Protein AF-0000000087427298 (afdb_homodimer)

InterPro domains:
  IPR022701 tRNA-queuosine alpha-mannosyltransferase, N-terminal [PF12038] (2-171)
  IPR051862 Glycosyltransferase-like domain-containing protein 1 [PTHR13615] (180-362)

Solvent-accessible surface area (backbone atoms only — not comparable to full-atom values): 38192 Å² total; per-residue (Å²): 118,38,34,39,35,38,31,27,53,43,35,71,72,53,44,55,45,54,52,52,50,28,67,72,72,34,61,91,30,45,46,77,52,71,35,68,66,56,62,64,73,52,25,33,62,36,41,26,61,23,44,51,67,77,38,38,74,68,58,65,47,91,45,52,24,36,40,28,33,43,42,31,25,47,17,43,31,22,24,65,41,40,66,50,67,76,20,49,28,33,29,36,28,77,60,50,55,62,70,44,86,71,73,91,82,58,78,82,74,60,61,62,32,49,37,35,52,45,22,49,69,53,29,70,35,36,35,16,32,20,65,46,41,45,52,42,39,38,51,32,44,49,52,52,59,68,71,52,91,70,75,62,68,80,59,57,39,56,59,47,54,74,38,43,46,71,52,58,72,56,42,60,75,80,38,60,43,79,52,52,83,70,62,88,81,54,57,29,28,38,32,35,57,49,60,44,42,71,55,36,28,56,58,47,51,49,54,19,51,48,55,36,51,74,70,67,56,56,46,36,32,33,42,32,28,53,74,54,97,73,53,59,66,57,56,61,55,43,51,62,76,42,47,94,30,54,76,42,80,43,62,61,84,46,67,66,59,45,49,51,50,31,17,58,29,47,31,34,52,49,52,53,77,61,49,38,60,47,66,56,59,49,42,29,27,37,12,50,14,42,60,38,32,45,62,48,64,26,43,65,76,77,51,54,72,90,37,38,40,79,63,39,90,92,35,59,67,62,27,23,50,52,52,27,52,54,50,43,55,35,38,75,38,39,58,67,61,71,71,45,79,78,64,86,58,62,75,42,22,46,82,62,39,46,64,60,53,50,56,70,65,56,124,117,40,34,41,35,38,30,27,51,44,37,71,72,51,44,56,44,55,51,52,50,29,67,72,73,33,61,90,30,46,45,76,51,72,35,69,68,57,61,63,74,53,26,35,61,37,40,25,61,25,43,51,68,76,38,37,74,68,58,66,47,89,43,53,22,35,42,28,33,44,41,30,25,47,19,43,30,22,23,66,41,39,67,49,64,77,20,48,29,33,29,36,27,76,61,52,57,60,71,46,86,70,72,90,84,56,79,81,73,60,61,62,32,50,38,36,52,45,21,50,69,51,28,69,34,36,34,17,33,21,65,45,42,44,50,43,39,36,52,33,43,49,52,51,57,68,70,52,90,71,73,63,68,79,59,58,39,55,59,47,54,75,37,43,45,71,51,57,74,56,41,60,74,82,38,62,41,80,51,51,81,68,64,88,82,53,58,29,29,39,32,34,57,48,59,44,42,70,55,35,29,57,58,48,52,48,53,18,50,48,54,36,50,74,69,67,56,54,48,34,33,33,41,33,28,51,75,55,98,74,53,60,66,57,55,61,55,42,51,63,75,42,48,92,31,53,76,44,80,42,63,62,86,47,65,64,59,44,50,51,51,31,18,57,29,49,32,34,52,50,52,53,78,62,51,37,60,47,66,55,60,50,40,28,26,36,10,50,14,44,59,39,32,45,62,47,65,25,43,66,76,76,51,55,72,90,37,37,41,78,63,38,90,92,36,58,66,62,28,21,50,52,52,28,51,54,49,45,56,35,38,76,38,39,58,67,61,70,71,45,80,78,64,86,57,62,74,42,22,45,84,60,40,46,64,60,53,50,57,71,64,56,125

Organism: Persicimonas caeni (NCBI:txid2292766)

Radius of gyration: 32.81 Å; Cα contacts (8 Å, |Δi|>4): 1355; chains: 2; bounding box: 39×101×79 Å

pLDDT: mean 94.67, std 7.63, range [45.25, 98.88]

Sequence (726 aa):
MRVLCLSAYDAGSHRRWHEGLAARLGADTFTTLSLPPRYFRWRIRGNSLYWAHEWRELLEQSWDVVLATSMVDLSALRGFVPSLADALNVVYFHENQFAYPTSSGQHEDITPAVVNLYSALCADRVAFNSRYNLESFLAGTRDFASRMPDYVPEGLADAVEGRSRVLPVPLAPACFAEHDAPSPSRPLSIVWNHRWEYDKAPSRFFDALDRLHQRGLDFELHVLGERFRSYPKVFDRAHEALADHIATWGYVESADDYRAILRRADLVVSTSLHEFQGLAMLEAIAAGCRPLAPDRLAYREYVPEAWRYESFVDDADREVAVLAGRLAEFAEDPQRVRDSDAIDVSRYSWDALSDAYQELLEAMRVLCLSAYDAGSHRRWHEGLAARLGADTFTTLSLPPRYFRWRIRGNSLYWAHEWRELLEQSWDVVLATSMVDLSALRGFVPSLADALNVVYFHENQFAYPTSSGQHEDITPAVVNLYSALCADRVAFNSRYNLESFLAGTRDFASRMPDYVPEGLADAVEGRSRVLPVPLAPACFAEHDAPSPSRPLSIVWNHRWEYDKAPSRFFDALDRLHQRGLDFELHVLGERFRSYPKVFDRAHEALADHIATWGYVESADDYRAILRRADLVVSTSLHEFQGLAMLEAIAAGCRPLAPDRLAYREYVPEAWRYESFVDDADREVAVLAGRLAEFAEDPQRVRDSDAIDVSRYSWDALSDAYQELLEA

Structure (mmCIF, N/CA/C/O backbone):
data_AF-0000000087427298-model_v1
#
loop_
_entity.id
_entity.type
_entity.pdbx_description
1 polymer 'tRNA-queuosine alpha-mannosyltransferase'
#
loop_
_atom_site.group_PDB
_atom_site.id
_atom_site.type_symbol
_atom_site.label_atom_id
_atom_site.label_alt_id
_atom_site.label_comp_id
_atom_site.label_asym_id
_atom_site.label_entity_id
_atom_site.label_seq_id
_atom_site.pdbx_PDB_ins_code
_atom_site.Cartn_x
_atom_site.Cartn_y
_atom_site.Cartn_z
_atom_site.occupancy
_atom_site.B_iso_or_equiv
_atom_site.auth_seq_id
_atom_site.auth_comp_id
_atom_site.auth_asym_id
_atom_site.auth_atom_id
_atom_site.pdbx_PDB_model_num
ATOM 1 N N . MET A 1 1 ? -2.068 5.449 33.75 1 90.12 1 MET A N 1
ATOM 2 C CA . MET A 1 1 ? -2.295 5.328 32.312 1 90.12 1 MET A CA 1
ATOM 3 C C . MET A 1 1 ? -0.974 5.234 31.547 1 90.12 1 MET A C 1
ATOM 5 O O . MET A 1 1 ? -0.084 6.066 31.734 1 90.12 1 MET A O 1
ATOM 9 N N . ARG A 1 2 ? -0.7 4.246 30.891 1 94.44 2 ARG A N 1
ATOM 10 C CA . ARG A 1 2 ? 0.485 4.066 30.047 1 94.44 2 ARG A CA 1
ATOM 11 C C . ARG A 1 2 ? 0.167 4.34 28.578 1 94.44 2 ARG A C 1
ATOM 13 O O . ARG A 1 2 ? -0.646 3.637 27.984 1 94.44 2 ARG A O 1
ATOM 20 N N . VAL A 1 3 ? 0.827 5.355 28.016 1 97.25 3 VAL A N 1
ATOM 21 C CA . VAL A 1 3 ? 0.559 5.781 26.641 1 97.25 3 VAL A CA 1
ATOM 22 C C . VAL A 1 3 ? 1.768 5.477 25.766 1 97.25 3 VAL A C 1
ATOM 24 O O . VAL A 1 3 ? 2.896 5.848 26.094 1 97.25 3 VAL A O 1
ATOM 27 N N . LEU A 1 4 ? 1.581 4.742 24.734 1 98.12 4 LEU A N 1
ATOM 28 C CA . LEU A 1 4 ? 2.568 4.578 23.672 1 98.12 4 LEU A CA 1
ATOM 29 C C . LEU A 1 4 ? 2.281 5.52 22.5 1 98.12 4 LEU A C 1
ATOM 31 O O . LEU A 1 4 ? 1.263 5.379 21.828 1 98.12 4 LEU A O 1
ATOM 35 N N . CYS A 1 5 ? 3.121 6.496 22.297 1 98.38 5 CYS A N 1
ATOM 36 C CA . CYS A 1 5 ? 2.98 7.449 21.203 1 98.38 5 CYS A CA 1
ATOM 37 C C . CYS A 1 5 ? 3.857 7.055 20.016 1 98.38 5 CYS A C 1
ATOM 39 O O . CYS A 1 5 ? 5.059 6.832 20.188 1 98.38 5 CYS A O 1
ATOM 41 N N . LEU A 1 6 ? 3.248 6.934 18.891 1 98.81 6 LEU A N 1
ATOM 42 C CA . LEU A 1 6 ? 3.947 6.539 17.672 1 98.81 6 LEU A CA 1
ATOM 43 C C . LEU A 1 6 ? 3.959 7.676 16.656 1 98.81 6 LEU A C 1
ATOM 45 O O . LEU A 1 6 ? 2.904 8.086 16.172 1 98.81 6 LEU A O 1
ATOM 49 N N . SER A 1 7 ? 5.117 8.195 16.312 1 98.5 7 SER A N 1
ATOM 50 C CA . SER A 1 7 ? 5.305 9.281 15.352 1 98.5 7 SER A CA 1
ATOM 51 C C . SER A 1 7 ? 6.258 8.867 14.234 1 98.5 7 SER A C 1
ATOM 53 O O . SER A 1 7 ? 7.469 9.07 14.344 1 98.5 7 SER A O 1
ATOM 55 N N . ALA A 1 8 ? 5.73 8.477 13.078 1 98.12 8 ALA A N 1
ATOM 56 C CA . ALA A 1 8 ? 6.52 7.836 12.031 1 98.12 8 ALA A CA 1
ATOM 57 C C . ALA A 1 8 ? 7.219 8.875 11.156 1 98.12 8 ALA A C 1
ATOM 59 O O . ALA A 1 8 ? 8.141 8.547 10.406 1 98.12 8 ALA A O 1
ATOM 60 N N . TYR A 1 9 ? 6.82 10.047 11.141 1 96.88 9 TYR A N 1
ATOM 61 C CA . TYR A 1 9 ? 7.41 11.211 10.484 1 96.88 9 TYR A CA 1
ATOM 62 C C . TYR A 1 9 ? 7.453 12.398 11.438 1 96.88 9 TYR A C 1
ATOM 64 O O . TYR A 1 9 ? 6.574 13.266 11.406 1 96.88 9 TYR A O 1
ATOM 72 N N . ASP A 1 10 ? 8.484 12.43 12.18 1 96.56 10 ASP A N 1
ATOM 73 C CA . ASP A 1 10 ? 8.516 13.305 13.352 1 96.56 10 ASP A CA 1
ATOM 74 C C . ASP A 1 10 ? 9.039 14.695 12.984 1 96.56 10 ASP A C 1
ATOM 76 O O . ASP A 1 10 ? 10.055 15.141 13.516 1 96.56 10 ASP A O 1
ATOM 80 N N . ALA A 1 11 ? 8.281 15.414 12.211 1 91.62 11 ALA A N 1
ATOM 81 C CA . ALA A 1 11 ? 8.562 16.797 11.844 1 91.62 11 ALA A CA 1
ATOM 82 C C . ALA A 1 11 ? 8.32 17.734 13.016 1 91.62 11 ALA A C 1
ATOM 84 O O . ALA A 1 11 ? 7.859 17.312 14.078 1 91.62 11 ALA A O 1
ATOM 85 N N . GLY A 1 12 ? 8.664 18.938 12.867 1 87.38 12 GLY A N 1
ATOM 86 C CA . GLY A 1 12 ? 8.617 19.906 13.938 1 87.38 12 GLY A CA 1
ATOM 87 C C . GLY A 1 12 ? 7.266 19.984 14.625 1 87.38 12 GLY A C 1
ATOM 88 O O . GLY A 1 12 ? 7.18 19.906 15.852 1 87.38 12 GLY A O 1
ATOM 89 N N . SER A 1 13 ? 6.223 20.094 13.867 1 89.69 13 SER A N 1
ATOM 90 C CA . SER A 1 13 ? 4.887 20.219 14.445 1 89.69 13 SER A CA 1
ATOM 91 C C . SER A 1 13 ? 4.477 18.953 15.18 1 89.69 13 SER A C 1
ATOM 93 O O . SER A 1 13 ? 3.801 19.016 16.203 1 89.69 13 SER A O 1
ATOM 95 N N . HIS A 1 14 ? 4.852 17.734 14.688 1 95 14 HIS A N 1
ATOM 96 C CA . HIS A 1 14 ? 4.566 16.469 15.352 1 95 14 HIS A CA 1
ATOM 97 C C . HIS A 1 14 ? 5.285 16.375 16.688 1 95 14 HIS A C 1
ATOM 99 O O . HIS A 1 14 ? 4.684 15.984 17.703 1 95 14 HIS A O 1
ATOM 105 N N . ARG A 1 15 ? 6.508 16.781 16.625 1 94.5 15 ARG A N 1
ATOM 106 C CA . ARG A 1 15 ? 7.336 16.703 17.828 1 94.5 15 ARG A CA 1
ATOM 107 C C . ARG A 1 15 ? 6.809 17.609 18.922 1 94.5 15 ARG A C 1
ATOM 109 O O . ARG A 1 15 ? 6.672 17.203 20.078 1 94.5 15 ARG A O 1
ATOM 116 N N . ARG A 1 16 ? 6.551 18.859 18.547 1 91.62 16 ARG A N 1
ATOM 117 C CA . ARG A 1 16 ? 6.02 19.812 19.516 1 91.62 16 ARG A CA 1
ATOM 118 C C . ARG A 1 16 ? 4.719 19.297 20.125 1 91.62 16 ARG A C 1
ATOM 120 O O . ARG A 1 16 ? 4.465 19.5 21.312 1 91.62 16 ARG A O 1
ATOM 127 N N . TRP A 1 17 ? 3.965 18.656 19.328 1 96.31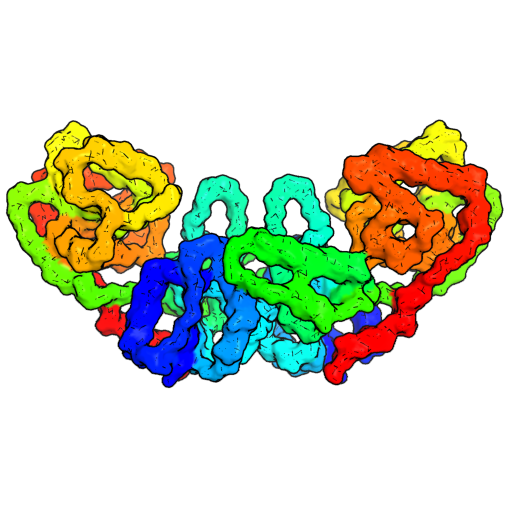 17 TRP A N 1
ATOM 128 C CA . TRP A 1 17 ? 2.666 18.141 19.75 1 96.31 17 TRP A CA 1
ATOM 129 C C . TRP A 1 17 ? 2.826 17.047 20.781 1 96.31 17 TRP A C 1
ATOM 131 O O . TRP A 1 17 ? 2.299 17.141 21.891 1 96.31 17 TRP A O 1
ATOM 141 N N . HIS A 1 18 ? 3.59 15.977 20.484 1 96.19 18 HIS A N 1
ATOM 142 C CA . HIS A 1 18 ? 3.633 14.859 21.422 1 96.19 18 HIS A CA 1
ATOM 143 C C . HIS A 1 18 ? 4.496 15.188 22.641 1 96.19 18 HIS A C 1
ATOM 145 O O . HIS A 1 18 ? 4.25 14.68 23.734 1 96.19 18 HIS A O 1
ATOM 151 N N . GLU A 1 19 ? 5.453 16.109 22.484 1 94.56 19 GLU A N 1
ATOM 152 C CA . GLU A 1 19 ? 6.219 16.547 23.641 1 94.56 19 GLU A CA 1
ATOM 153 C C . GLU A 1 19 ? 5.352 17.375 24.594 1 94.56 19 GLU A C 1
ATOM 155 O O . GLU A 1 19 ? 5.492 17.266 25.812 1 94.56 19 GLU A O 1
ATOM 160 N N . GLY A 1 20 ? 4.527 18.219 24 1 93.5 20 GLY A N 1
ATOM 161 C CA . GLY A 1 20 ? 3.582 18.953 24.812 1 93.5 20 GLY A CA 1
ATOM 162 C C . GLY A 1 20 ? 2.619 18.062 25.578 1 93.5 20 GLY A C 1
ATOM 163 O O . GLY A 1 20 ? 2.322 18.297 26.75 1 93.5 20 GLY A O 1
ATOM 164 N N . LEU A 1 21 ? 2.135 17.031 24.922 1 94.25 21 LEU A N 1
ATOM 165 C CA . LEU A 1 21 ? 1.239 16.062 25.547 1 94.25 21 LEU A CA 1
ATOM 166 C C . LEU A 1 21 ? 1.948 15.312 26.672 1 94.25 21 LEU A C 1
ATOM 168 O O . LEU A 1 21 ? 1.382 15.125 27.75 1 94.25 21 LEU A O 1
ATOM 172 N N . ALA A 1 22 ? 3.164 14.883 26.391 1 94.19 22 ALA A N 1
ATOM 173 C CA . ALA A 1 22 ? 3.957 14.172 27.391 1 94.19 22 ALA A CA 1
ATOM 174 C C . ALA A 1 22 ? 4.164 15.023 28.641 1 94.19 22 ALA A C 1
ATOM 176 O O . ALA A 1 22 ? 4.09 14.516 29.766 1 94.19 22 ALA A O 1
ATOM 177 N N . ALA A 1 23 ? 4.438 16.281 28.422 1 91.06 23 ALA A N 1
ATOM 178 C CA . ALA A 1 23 ? 4.676 17.203 29.531 1 91.06 23 ALA A CA 1
ATOM 179 C C . ALA A 1 23 ? 3.428 17.344 30.406 1 91.06 23 ALA A C 1
ATOM 181 O O . ALA A 1 23 ? 3.527 17.5 31.625 1 91.06 23 ALA A O 1
ATOM 182 N N . ARG A 1 24 ? 2.355 17.266 29.875 1 88.44 24 ARG A N 1
ATOM 183 C CA . ARG A 1 24 ? 1.101 17.484 30.594 1 88.44 24 ARG A CA 1
ATOM 184 C C . ARG A 1 24 ? 0.636 16.219 31.281 1 88.44 24 ARG A C 1
ATOM 186 O O . ARG A 1 24 ? 0.063 16.266 32.375 1 88.44 24 ARG A O 1
ATOM 193 N N . LEU A 1 25 ? 0.789 15.094 30.625 1 86.5 25 LEU A N 1
ATOM 194 C CA . LEU A 1 25 ? 0.325 13.82 31.172 1 86.5 25 LEU A CA 1
ATOM 195 C C . LEU A 1 25 ? 1.344 13.242 32.156 1 86.5 25 LEU A C 1
ATOM 197 O O . LEU A 1 25 ? 0.997 12.414 33 1 86.5 25 LEU A O 1
ATOM 201 N N . GLY A 1 26 ? 2.516 13.656 32.156 1 83.62 26 GLY A N 1
ATOM 202 C CA . GLY A 1 26 ? 3.609 13.109 32.938 1 83.62 26 GLY A CA 1
ATOM 203 C C . GLY A 1 26 ? 4.504 12.18 32.156 1 83.62 26 GLY A C 1
ATOM 204 O O . GLY A 1 26 ? 4.027 11.211 31.562 1 83.62 26 GLY A O 1
ATOM 205 N N . ALA A 1 27 ? 5.672 12.422 32.281 1 73.69 27 ALA A N 1
ATOM 206 C CA . ALA A 1 27 ? 6.668 11.742 31.469 1 73.69 27 ALA A CA 1
ATOM 207 C C . ALA A 1 27 ? 6.727 10.258 31.797 1 73.69 27 ALA A C 1
ATOM 209 O O . ALA A 1 27 ? 7.027 9.438 30.938 1 73.69 27 ALA A O 1
ATOM 210 N N . ASP A 1 28 ? 6.371 9.852 32.875 1 79.62 28 ASP A N 1
ATOM 211 C CA . ASP A 1 28 ? 6.508 8.469 33.312 1 79.62 28 ASP A CA 1
ATOM 212 C C . ASP A 1 28 ? 5.406 7.594 32.719 1 79.62 28 ASP A C 1
ATOM 214 O O . ASP A 1 28 ? 5.52 6.367 32.688 1 79.62 28 ASP A O 1
ATOM 218 N N . THR A 1 29 ? 4.559 8.258 32.125 1 87.06 29 THR A N 1
ATOM 219 C CA . THR A 1 29 ? 3.412 7.512 31.609 1 87.06 29 THR A CA 1
ATOM 220 C C . THR A 1 29 ? 3.404 7.516 30.078 1 87.06 29 THR A C 1
ATOM 222 O O . THR A 1 29 ? 2.564 6.863 29.469 1 87.06 29 THR A O 1
ATOM 225 N N . PHE A 1 30 ? 4.398 8.188 29.516 1 93.69 30 PHE A N 1
ATOM 226 C CA . PHE A 1 30 ? 4.367 8.477 28.094 1 93.69 30 PHE A CA 1
ATOM 227 C C . PHE A 1 30 ? 5.637 7.977 27.406 1 93.69 30 PHE A C 1
ATOM 229 O O . PHE A 1 30 ? 6.723 8.508 27.656 1 93.69 30 PHE A O 1
ATOM 236 N N . THR A 1 31 ? 5.555 6.887 26.625 1 96.12 31 THR A N 1
ATOM 237 C CA . THR A 1 31 ? 6.652 6.34 25.828 1 96.12 31 THR A CA 1
ATOM 238 C C . THR A 1 31 ? 6.477 6.68 24.359 1 96.12 31 THR A C 1
ATOM 240 O O . THR A 1 31 ? 5.398 6.492 23.797 1 96.12 31 THR A O 1
ATOM 243 N N . THR A 1 32 ? 7.566 7.219 23.75 1 97.19 32 THR A N 1
ATOM 244 C CA . THR A 1 32 ? 7.457 7.645 22.359 1 97.19 32 THR A CA 1
ATOM 245 C C . THR A 1 32 ? 8.406 6.852 21.469 1 97.19 32 THR A C 1
ATOM 247 O O . THR A 1 32 ? 9.586 6.684 21.797 1 97.19 32 THR A O 1
ATOM 250 N N . LEU A 1 33 ? 7.934 6.258 20.438 1 98.25 33 LEU A N 1
ATOM 251 C CA . LEU A 1 33 ? 8.727 5.797 19.297 1 98.25 33 LEU A CA 1
ATOM 252 C C . LEU A 1 33 ? 8.594 6.758 18.125 1 98.25 33 LEU A C 1
ATOM 254 O O . LEU A 1 33 ? 7.488 7.031 17.656 1 98.25 33 LEU A O 1
ATOM 258 N N . SER A 1 34 ? 9.68 7.352 17.641 1 98.19 34 SER A N 1
ATOM 259 C CA . SER A 1 34 ? 9.633 8.305 16.547 1 98.19 34 SER A CA 1
ATOM 260 C C . SER A 1 34 ? 10.664 7.957 15.469 1 98.19 34 SER A C 1
ATOM 262 O O . SER A 1 34 ? 11.648 7.273 15.75 1 98.19 34 SER A O 1
ATOM 264 N N . LEU A 1 35 ? 10.406 8.258 14.211 1 98.25 35 LEU A N 1
ATOM 265 C CA . LEU A 1 35 ? 11.32 8.172 13.078 1 98.25 35 LEU A CA 1
ATOM 266 C C . LEU A 1 35 ? 11.555 9.555 12.469 1 98.25 35 LEU A C 1
ATOM 268 O O . LEU A 1 35 ? 10.68 10.422 12.531 1 98.25 35 LEU A O 1
ATOM 272 N N . PRO A 1 36 ? 12.734 9.805 11.898 1 96.75 36 PRO A N 1
ATOM 273 C CA . PRO A 1 36 ? 13.039 11.133 11.352 1 96.75 36 PRO A CA 1
ATOM 274 C C . PRO A 1 36 ? 12.164 11.492 10.148 1 96.75 36 PRO A C 1
ATOM 276 O O . PRO A 1 36 ? 11.719 10.602 9.414 1 96.75 36 PRO A O 1
ATOM 279 N N . PRO A 1 37 ? 11.977 12.734 9.914 1 93.62 37 PRO A N 1
ATOM 280 C CA . PRO A 1 37 ? 11.094 13.211 8.852 1 93.62 37 PRO A CA 1
ATOM 281 C C . PRO A 1 37 ? 11.797 13.289 7.496 1 93.62 37 PRO A C 1
ATOM 283 O O . PRO A 1 37 ? 11.938 14.383 6.934 1 93.62 37 PRO A O 1
ATOM 286 N N . ARG A 1 38 ? 12.172 12.227 6.992 1 92.5 38 ARG A N 1
ATOM 287 C CA . ARG A 1 38 ? 12.742 12.07 5.656 1 92.5 38 ARG A CA 1
ATOM 288 C C . ARG A 1 38 ? 12.234 10.797 4.992 1 92.5 38 ARG A C 1
ATOM 290 O O . ARG A 1 38 ? 11.766 9.875 5.672 1 92.5 38 ARG A O 1
ATOM 297 N N . TYR A 1 39 ? 12.312 10.805 3.602 1 93.06 39 TYR A N 1
ATOM 298 C CA . TYR A 1 39 ? 11.852 9.656 2.838 1 93.06 39 TYR A CA 1
ATOM 299 C C . TYR A 1 39 ? 10.383 9.359 3.137 1 93.06 39 TYR A C 1
ATOM 301 O O . TYR A 1 39 ? 10.039 8.234 3.494 1 93.06 39 TYR A O 1
ATOM 309 N N . PHE A 1 40 ? 9.617 10.328 2.887 1 89.88 40 PHE A N 1
ATOM 310 C CA . PHE A 1 40 ? 8.211 10.375 3.268 1 89.88 40 PHE A CA 1
ATOM 311 C C . PHE A 1 40 ? 7.488 9.094 2.861 1 89.88 40 PHE A C 1
ATOM 313 O O . PHE A 1 40 ? 6.816 8.469 3.684 1 89.88 40 PHE A O 1
ATOM 320 N N . ARG A 1 41 ? 7.621 8.664 1.668 1 89.56 41 ARG A N 1
ATOM 321 C CA . ARG A 1 41 ? 6.898 7.504 1.153 1 89.56 41 ARG A CA 1
ATOM 322 C C . ARG A 1 41 ? 7.273 6.242 1.921 1 89.56 41 ARG A C 1
ATOM 324 O O . ARG A 1 41 ? 6.406 5.434 2.26 1 89.56 41 ARG A O 1
ATOM 331 N N . TRP A 1 42 ? 8.547 6.105 2.191 1 94.75 42 TRP A N 1
ATOM 332 C CA . TRP A 1 42 ? 8.992 4.934 2.938 1 94.75 42 TRP A CA 1
ATOM 333 C C . TRP A 1 42 ? 8.609 5.047 4.41 1 94.75 42 TRP A C 1
ATOM 335 O O . TRP A 1 42 ? 8.289 4.047 5.051 1 94.75 42 TRP A O 1
ATOM 345 N N . ARG A 1 43 ? 8.602 6.207 4.902 1 96 43 ARG A N 1
ATOM 346 C CA . ARG A 1 43 ? 8.234 6.398 6.301 1 96 43 ARG A CA 1
ATOM 347 C C . ARG A 1 43 ? 6.809 5.926 6.566 1 96 43 ARG A C 1
ATOM 349 O O . ARG A 1 43 ? 6.535 5.289 7.586 1 96 43 ARG A O 1
ATOM 356 N N . ILE A 1 44 ? 5.953 6.223 5.648 1 94.81 44 ILE A N 1
ATOM 357 C CA . ILE A 1 44 ? 4.539 5.945 5.855 1 94.81 44 ILE A CA 1
ATOM 358 C C . ILE A 1 44 ? 4.297 4.438 5.82 1 94.81 44 ILE A C 1
ATOM 360 O O . ILE A 1 44 ? 3.473 3.914 6.574 1 94.81 44 ILE A O 1
ATOM 364 N N . ARG A 1 45 ? 5.031 3.738 4.973 1 94.25 45 ARG A N 1
ATOM 365 C CA . ARG A 1 45 ? 4.766 2.312 4.809 1 94.25 45 ARG A CA 1
ATOM 366 C C . ARG A 1 45 ? 5.73 1.476 5.637 1 94.25 45 ARG A C 1
ATOM 368 O O . ARG A 1 45 ? 5.367 0.412 6.141 1 94.25 45 ARG A O 1
ATOM 375 N N . GLY A 1 46 ? 6.918 1.919 5.805 1 97.44 46 GLY A N 1
ATOM 376 C CA . GLY A 1 46 ? 7.988 1.113 6.367 1 97.44 46 GLY A CA 1
ATOM 377 C C . GLY A 1 46 ? 8.039 1.161 7.883 1 97.44 46 GLY A C 1
ATOM 378 O O . GLY A 1 46 ? 8.695 0.336 8.516 1 97.44 46 GLY A O 1
ATOM 379 N N . ASN A 1 47 ? 7.32 2.107 8.5 1 98.56 47 ASN A N 1
ATOM 380 C CA . ASN A 1 47 ? 7.406 2.271 9.945 1 98.56 47 ASN A CA 1
ATOM 381 C C . ASN A 1 47 ? 6.914 1.026 10.68 1 98.56 47 ASN A C 1
ATOM 383 O O . ASN A 1 47 ? 7.539 0.587 11.648 1 98.56 47 ASN A O 1
ATOM 387 N N . SER A 1 48 ? 5.789 0.464 10.25 1 98.62 48 SER A N 1
ATOM 388 C CA . SER A 1 48 ? 5.215 -0.713 10.891 1 98.62 48 SER A CA 1
ATOM 389 C C . SER A 1 48 ? 6.172 -1.897 10.836 1 98.62 48 SER A C 1
ATOM 391 O O . SER A 1 48 ? 6.379 -2.582 11.844 1 98.62 48 SER A O 1
ATOM 393 N N . LEU A 1 49 ? 6.773 -2.109 9.617 1 98.44 49 LEU A N 1
ATOM 394 C CA . LEU A 1 49 ? 7.73 -3.193 9.438 1 98.44 49 LEU A CA 1
ATOM 395 C C . LEU A 1 49 ? 8.914 -3.037 10.375 1 98.44 49 LEU A C 1
ATOM 397 O O . LEU A 1 49 ? 9.305 -3.992 11.055 1 98.44 49 LEU A O 1
ATOM 401 N N . TYR A 1 50 ? 9.477 -1.843 10.438 1 98.62 50 TYR A N 1
ATOM 402 C CA . TYR A 1 50 ? 10.656 -1.577 11.242 1 98.62 50 TYR A CA 1
ATOM 403 C C . TYR A 1 50 ? 10.359 -1.739 12.734 1 98.62 50 TYR A C 1
ATOM 405 O O . TYR A 1 50 ? 11.062 -2.465 13.438 1 98.62 50 TYR A O 1
ATOM 413 N N . TRP A 1 51 ? 9.336 -1.1 13.234 1 98.69 51 TRP A N 1
ATOM 414 C CA . TRP A 1 51 ? 9.016 -1.126 14.664 1 98.69 51 TRP A CA 1
ATOM 415 C C . TRP A 1 51 ? 8.617 -2.529 15.102 1 98.69 51 TRP A C 1
ATOM 417 O O . TRP A 1 51 ? 9.008 -2.98 16.188 1 98.69 51 TRP A O 1
ATOM 427 N N . ALA A 1 52 ? 7.809 -3.23 14.273 1 98.31 52 ALA A N 1
ATOM 428 C CA . ALA A 1 52 ? 7.359 -4.57 14.641 1 98.31 52 ALA A CA 1
ATOM 429 C C . ALA A 1 52 ? 8.539 -5.512 14.844 1 98.31 52 ALA A C 1
ATOM 431 O O . ALA A 1 52 ? 8.484 -6.414 15.688 1 98.31 52 ALA A O 1
ATOM 432 N N . HIS A 1 53 ? 9.562 -5.316 14.055 1 97.06 53 HIS A N 1
ATOM 433 C CA . HIS A 1 53 ? 10.719 -6.211 14.109 1 97.06 53 HIS A CA 1
ATOM 434 C C . HIS A 1 53 ? 11.711 -5.766 15.172 1 97.06 53 HIS A C 1
ATOM 436 O O . HIS A 1 53 ? 12.195 -6.582 15.953 1 97.06 53 HIS A O 1
ATOM 442 N N . GLU A 1 54 ? 11.984 -4.43 15.258 1 97.56 54 GLU A N 1
ATOM 443 C CA . GLU A 1 54 ? 13.086 -3.939 16.078 1 97.56 54 GLU A CA 1
ATOM 444 C C . GLU A 1 54 ? 12.602 -3.566 17.484 1 97.56 54 GLU A C 1
ATOM 446 O O . GLU A 1 54 ? 13.406 -3.506 18.422 1 97.56 54 GLU A O 1
ATOM 451 N N . TRP A 1 55 ? 11.352 -3.33 17.641 1 98.25 55 TRP A N 1
ATOM 452 C CA . TRP A 1 55 ? 10.82 -2.873 18.922 1 98.25 55 TRP A CA 1
ATOM 453 C C . TRP A 1 55 ? 9.711 -3.789 19.406 1 98.25 55 TRP A C 1
ATOM 455 O O . TRP A 1 55 ? 8.766 -3.336 20.062 1 98.25 55 TRP A O 1
ATOM 465 N N . ARG A 1 56 ? 9.781 -5.043 19.078 1 97.62 56 ARG A N 1
ATOM 466 C CA . ARG A 1 56 ? 8.742 -6.023 19.359 1 97.62 56 ARG A CA 1
ATOM 467 C C . ARG A 1 56 ? 8.469 -6.113 20.859 1 97.62 56 ARG A C 1
ATOM 469 O O . ARG A 1 56 ? 7.316 -6.082 21.297 1 97.62 56 ARG A O 1
ATOM 476 N N . GLU A 1 57 ? 9.477 -6.238 21.641 1 97.94 57 GLU A N 1
ATOM 477 C CA . GLU A 1 57 ? 9.328 -6.398 23.078 1 97.94 57 GLU A CA 1
ATOM 478 C C . GLU A 1 57 ? 8.586 -5.219 23.703 1 97.94 57 GLU A C 1
ATOM 480 O O . GLU A 1 57 ? 7.73 -5.402 24.562 1 97.94 57 GLU A O 1
ATOM 485 N N . LEU A 1 58 ? 8.914 -4.039 23.266 1 98.25 58 LEU A N 1
ATOM 486 C CA . LEU A 1 58 ? 8.242 -2.85 23.766 1 98.25 58 LEU A CA 1
ATOM 487 C C . LEU A 1 58 ? 6.777 -2.826 23.328 1 98.25 58 LEU A C 1
ATOM 489 O O . LEU A 1 58 ? 5.887 -2.547 24.141 1 98.25 58 LEU A O 1
ATOM 493 N N . LEU A 1 59 ? 6.586 -3.096 22.047 1 98.62 59 LEU A N 1
ATOM 494 C CA . LEU A 1 59 ? 5.246 -3.016 21.469 1 98.62 59 LEU A CA 1
ATOM 495 C C . LEU A 1 59 ? 4.312 -4.031 22.125 1 98.62 59 LEU A C 1
ATOM 497 O O . LEU A 1 59 ? 3.107 -3.797 22.234 1 98.62 59 LEU A O 1
ATOM 501 N N . GLU A 1 60 ? 4.82 -5.109 22.609 1 98.06 60 GLU A N 1
ATOM 502 C CA . GLU A 1 60 ? 4.012 -6.195 23.156 1 98.06 60 GLU A CA 1
ATOM 503 C C . GLU A 1 60 ? 3.693 -5.961 24.625 1 98.06 60 GLU A C 1
ATOM 505 O O . GLU A 1 60 ? 2.945 -6.73 25.234 1 98.06 60 GLU A O 1
ATOM 510 N N . GLN A 1 61 ? 4.246 -4.949 25.188 1 97.56 61 GLN A N 1
ATOM 511 C CA . GLN A 1 61 ? 3.861 -4.605 26.547 1 97.56 61 GLN A CA 1
ATOM 512 C C . GLN A 1 61 ? 2.393 -4.199 26.625 1 97.56 61 GLN A C 1
ATOM 514 O O . GLN A 1 61 ? 1.744 -4.016 25.594 1 97.56 61 GLN A O 1
ATOM 519 N N . SER A 1 62 ? 1.891 -4.188 27.859 1 96.94 62 SER A N 1
ATOM 520 C CA . SER A 1 62 ? 0.514 -3.742 28.047 1 96.94 62 SER A CA 1
ATOM 521 C C . SER A 1 62 ? 0.414 -2.221 28.016 1 96.94 62 SER A C 1
ATOM 523 O O . SER A 1 62 ? 1.104 -1.53 28.766 1 96.94 62 SER A O 1
ATOM 525 N N . TRP A 1 63 ? -0.361 -1.702 27.188 1 97.69 63 TRP A N 1
ATOM 526 C CA . TRP A 1 63 ? -0.592 -0.269 27.047 1 97.69 63 TRP A CA 1
ATOM 527 C C . TRP A 1 63 ? -2.062 0.071 27.266 1 97.69 63 TRP A C 1
ATOM 529 O O . TRP A 1 63 ? -2.947 -0.702 26.891 1 97.69 63 TRP A O 1
ATOM 539 N N . ASP A 1 64 ? -2.291 1.201 27.906 1 97.62 64 ASP A N 1
ATOM 540 C CA . ASP A 1 64 ? -3.654 1.706 28.031 1 97.62 64 ASP A CA 1
ATOM 541 C C . ASP A 1 64 ? -4.098 2.41 26.75 1 97.62 64 ASP A C 1
ATOM 543 O O . ASP A 1 64 ? -5.25 2.285 26.328 1 97.62 64 ASP A O 1
ATOM 547 N N . VAL A 1 65 ? -3.172 3.164 26.172 1 98 65 VAL A N 1
ATOM 548 C CA . VAL A 1 65 ? -3.459 3.943 24.969 1 98 65 VAL A CA 1
ATOM 549 C C . VAL A 1 65 ? -2.32 3.781 23.969 1 98 65 VAL A C 1
ATOM 551 O O . VAL A 1 65 ? -1.146 3.828 24.328 1 98 65 VAL A O 1
ATOM 554 N N . VAL A 1 66 ? -2.633 3.51 22.781 1 98.62 66 VAL A N 1
ATOM 555 C CA . VAL A 1 66 ? -1.739 3.664 21.625 1 98.62 66 VAL A CA 1
ATOM 556 C C . VAL A 1 66 ? -2.143 4.895 20.828 1 98.62 66 VAL A C 1
ATOM 558 O O . VAL A 1 66 ? -3.221 4.93 20.234 1 98.62 66 VAL A O 1
ATOM 561 N N . LEU A 1 67 ? -1.341 5.922 20.875 1 98.5 67 LEU A N 1
ATOM 562 C CA . LEU A 1 67 ? -1.551 7.191 20.188 1 98.5 67 LEU A CA 1
ATOM 563 C C . LEU A 1 67 ? -0.649 7.297 18.953 1 98.5 67 LEU A C 1
ATOM 565 O O . LEU A 1 67 ? 0.558 7.516 19.094 1 98.5 67 LEU A O 1
ATOM 569 N N . ALA A 1 68 ? -1.227 7.176 17.797 1 98.81 68 ALA A N 1
ATOM 570 C CA . ALA A 1 68 ? -0.44 7.188 16.562 1 98.81 68 ALA A CA 1
ATOM 571 C C . ALA A 1 68 ? -0.749 8.422 15.727 1 98.81 68 ALA A C 1
ATOM 573 O O . ALA A 1 68 ? -1.903 8.852 15.641 1 98.81 68 ALA A O 1
ATOM 574 N N . THR A 1 69 ? 0.285 9 15.133 1 98.38 69 THR A N 1
ATOM 575 C CA . THR A 1 69 ? 0.018 10.008 14.109 1 98.38 69 THR A CA 1
ATOM 576 C C . THR A 1 69 ? -0.484 9.352 12.828 1 98.38 69 THR A C 1
ATOM 578 O O . THR A 1 69 ? -0.314 8.148 12.625 1 98.38 69 THR A O 1
ATOM 581 N N . SER A 1 70 ? -1.054 10.133 11.93 1 96.75 70 SER A N 1
ATOM 582 C CA . SER A 1 70 ? -1.617 9.617 10.688 1 96.75 70 SER A CA 1
ATOM 583 C C . SER A 1 70 ? -0.526 9.086 9.766 1 96.75 70 SER A C 1
ATOM 585 O O . SER A 1 70 ? -0.817 8.422 8.758 1 96.75 70 SER A O 1
ATOM 587 N N . MET A 1 71 ? 0.729 9.336 10.094 1 97.25 71 MET A N 1
ATOM 588 C CA . MET A 1 71 ? 1.854 8.867 9.289 1 97.25 71 MET A CA 1
ATOM 589 C C . MET A 1 71 ? 2.207 7.422 9.633 1 97.25 71 MET A C 1
ATOM 591 O O . MET A 1 71 ? 3.055 6.816 8.977 1 97.25 71 MET A O 1
ATOM 595 N N . VAL A 1 72 ? 1.585 6.879 10.633 1 98.62 72 VAL A N 1
ATOM 596 C CA . VAL A 1 72 ? 1.823 5.504 11.07 1 98.62 72 VAL A CA 1
ATOM 597 C C . VAL A 1 72 ? 0.875 4.559 10.336 1 98.62 72 VAL A C 1
ATOM 599 O O . VAL A 1 72 ? -0.327 4.82 10.25 1 98.62 72 VAL A O 1
ATOM 602 N N . ASP A 1 73 ? 1.447 3.502 9.75 1 98.5 73 ASP A N 1
ATOM 603 C CA . ASP A 1 73 ? 0.619 2.412 9.242 1 98.5 73 ASP A CA 1
ATOM 604 C C . ASP A 1 73 ? 0.108 1.533 10.383 1 98.5 73 ASP A C 1
ATOM 606 O O . ASP A 1 73 ? 0.576 0.407 10.562 1 98.5 73 ASP A O 1
ATOM 610 N N . LEU A 1 74 ? -0.904 2.027 11.062 1 98.81 74 LEU A N 1
ATOM 611 C CA . LEU A 1 74 ? -1.408 1.37 12.258 1 98.81 74 LEU A CA 1
ATOM 612 C C . LEU A 1 74 ? -2.021 0.015 11.922 1 98.81 74 LEU A C 1
ATOM 614 O O . LEU A 1 74 ? -1.923 -0.93 12.711 1 98.81 74 LEU A O 1
ATOM 618 N N . SER A 1 75 ? -2.682 -0.102 10.742 1 98.62 75 SER A N 1
ATOM 619 C CA . SER A 1 75 ? -3.285 -1.366 10.336 1 98.62 75 SER A CA 1
ATOM 620 C C . SER A 1 75 ? -2.24 -2.473 10.25 1 98.62 75 SER A C 1
ATOM 622 O O . SER A 1 75 ? -2.391 -3.529 10.867 1 98.62 75 SER A O 1
ATOM 624 N N . ALA A 1 76 ? -1.15 -2.234 9.523 1 98.69 76 ALA A N 1
ATOM 625 C CA . ALA A 1 76 ? -0.098 -3.24 9.406 1 98.69 76 ALA A CA 1
ATOM 626 C C . ALA A 1 76 ? 0.574 -3.498 10.75 1 98.69 76 ALA A C 1
ATOM 628 O O . ALA A 1 76 ? 0.906 -4.641 11.078 1 98.69 76 ALA A O 1
ATOM 629 N N . LEU A 1 77 ? 0.796 -2.42 11.539 1 98.88 77 LEU A N 1
ATOM 630 C CA . LEU A 1 77 ? 1.458 -2.58 12.828 1 98.88 77 LEU A CA 1
ATOM 631 C C . LEU A 1 77 ? 0.648 -3.488 13.742 1 98.88 77 LEU A C 1
ATOM 633 O O . LEU A 1 77 ? 1.205 -4.379 14.391 1 98.88 77 LEU A O 1
ATOM 637 N N . ARG A 1 78 ? -0.646 -3.242 13.836 1 98.81 78 ARG A N 1
ATOM 638 C CA . ARG A 1 78 ? -1.521 -4.113 14.609 1 98.81 78 ARG A CA 1
ATOM 639 C C . ARG A 1 78 ? -1.523 -5.531 14.047 1 98.81 78 ARG A C 1
ATOM 641 O O . ARG A 1 78 ? -1.703 -6.496 14.789 1 98.81 78 ARG A O 1
ATOM 648 N N . GLY A 1 79 ? -1.377 -5.645 12.719 1 98.75 79 GLY A N 1
ATOM 649 C CA . GLY A 1 79 ? -1.259 -6.957 12.109 1 98.75 79 GLY A CA 1
ATOM 650 C C . GLY A 1 79 ? -0.031 -7.723 12.562 1 98.75 79 GLY A C 1
ATOM 651 O O . GLY A 1 79 ? -0.097 -8.93 12.805 1 98.75 79 GLY A O 1
ATOM 652 N N . PHE A 1 80 ? 1.08 -7.008 12.664 1 98.62 80 PHE A N 1
ATOM 653 C CA . PHE A 1 80 ? 2.342 -7.586 13.109 1 98.62 80 PHE A CA 1
ATOM 654 C C . PHE A 1 80 ? 2.299 -7.871 14.609 1 98.62 80 PHE A C 1
ATOM 656 O O . PHE A 1 80 ? 2.857 -8.867 15.07 1 98.62 80 PHE A O 1
ATOM 663 N N . VAL A 1 81 ? 1.655 -6.965 15.375 1 98.62 81 VAL A N 1
ATOM 664 C CA . VAL A 1 81 ? 1.598 -7.027 16.828 1 98.62 81 VAL A CA 1
ATOM 665 C C . VAL A 1 81 ? 0.151 -6.887 17.297 1 98.62 81 VAL A C 1
ATOM 667 O O . VAL A 1 81 ? -0.243 -5.84 17.812 1 98.62 81 VAL A O 1
ATOM 670 N N . PRO A 1 82 ? -0.584 -7.973 17.297 1 97.75 82 PRO A N 1
ATOM 671 C CA . PRO A 1 82 ? -2.029 -7.914 17.516 1 97.75 82 PRO A CA 1
ATOM 672 C C . PRO A 1 82 ? -2.391 -7.402 18.906 1 97.75 82 PRO A C 1
ATOM 674 O O . PRO A 1 82 ? -3.473 -6.844 19.109 1 97.75 82 PRO A O 1
ATOM 677 N N . SER A 1 83 ? -1.526 -7.543 19.891 1 97.75 83 SER A N 1
ATOM 678 C CA . SER A 1 83 ? -1.822 -7.129 21.266 1 97.75 83 SER A CA 1
ATOM 679 C C . SER A 1 83 ? -2.01 -5.617 21.344 1 97.75 83 SER A C 1
ATOM 681 O O . SER A 1 83 ? -2.586 -5.117 22.312 1 97.75 83 SER A O 1
ATOM 683 N N . LEU A 1 84 ? -1.546 -4.844 20.375 1 98.69 84 LEU A N 1
ATOM 684 C CA . LEU A 1 84 ? -1.727 -3.398 20.375 1 98.69 84 LEU A CA 1
ATOM 685 C C . LEU A 1 84 ? -3.207 -3.035 20.297 1 98.69 84 LEU A C 1
ATOM 687 O O . LEU A 1 84 ? -3.604 -1.944 20.719 1 98.69 84 LEU A O 1
ATOM 691 N N . ALA A 1 85 ? -3.982 -3.949 19.766 1 98.31 85 ALA A N 1
ATOM 692 C CA . ALA A 1 85 ? -5.41 -3.693 19.609 1 98.31 85 ALA A CA 1
ATOM 693 C C . ALA A 1 85 ? -6.133 -3.762 20.953 1 98.31 85 ALA A C 1
ATOM 695 O O . ALA A 1 85 ? -7.285 -3.336 21.078 1 98.31 85 ALA A O 1
ATOM 696 N N . ASP A 1 86 ? -5.477 -4.297 21.953 1 97.81 86 ASP A N 1
ATOM 697 C CA . ASP A 1 86 ? -6.082 -4.402 23.281 1 97.81 86 ASP A CA 1
ATOM 698 C C . ASP A 1 86 ? -6.16 -3.035 23.953 1 97.81 86 ASP A C 1
ATOM 700 O O . ASP A 1 86 ? -6.93 -2.848 24.906 1 97.81 86 ASP A O 1
ATOM 704 N N . ALA A 1 87 ? -5.312 -2.082 23.562 1 98.25 87 ALA A N 1
ATOM 705 C CA . ALA A 1 87 ? -5.309 -0.722 24.094 1 98.25 87 ALA A CA 1
ATOM 706 C C . ALA A 1 87 ? -6.363 0.141 23.406 1 98.25 87 ALA A C 1
ATOM 708 O O . ALA A 1 87 ? -6.973 -0.283 22.422 1 98.25 87 ALA A O 1
ATOM 709 N N . LEU A 1 88 ? -6.668 1.325 24.016 1 98.44 88 LEU A N 1
ATOM 710 C CA . LEU A 1 88 ? -7.379 2.363 23.266 1 98.44 88 LEU A CA 1
ATOM 711 C C . LEU A 1 88 ? -6.516 2.912 22.141 1 98.44 88 LEU A C 1
ATOM 713 O O . LEU A 1 88 ? -5.477 3.527 22.391 1 98.44 88 LEU A O 1
ATOM 717 N N . ASN A 1 89 ? -6.863 2.654 20.922 1 98.81 89 ASN A N 1
ATOM 718 C CA . ASN A 1 89 ? -6.109 3.16 19.781 1 98.81 89 ASN A CA 1
ATOM 719 C C . ASN A 1 89 ? -6.652 4.504 19.297 1 98.81 89 ASN A C 1
ATOM 721 O O . ASN A 1 89 ? -7.824 4.609 18.938 1 98.81 89 ASN A O 1
ATOM 725 N N . VAL A 1 90 ? -5.824 5.492 19.328 1 98.88 90 VAL A N 1
ATOM 726 C CA . VAL A 1 90 ? -6.145 6.844 18.875 1 98.88 90 VAL A CA 1
ATOM 727 C C . VAL A 1 90 ? -5.23 7.242 17.719 1 98.88 90 VAL A C 1
ATOM 729 O O . VAL A 1 90 ? -4.012 7.066 17.797 1 98.88 90 VAL A O 1
ATOM 732 N N . VAL A 1 91 ? -5.797 7.723 16.625 1 98.88 91 VAL A N 1
ATOM 733 C CA . VAL A 1 91 ? -4.996 8.227 15.508 1 98.88 91 VAL A CA 1
ATOM 734 C C . VAL A 1 91 ? -5.18 9.742 15.383 1 98.88 91 VAL A C 1
ATOM 736 O O . VAL A 1 91 ? -6.309 10.234 15.352 1 98.88 91 VAL A O 1
ATOM 739 N N . TYR A 1 92 ? -4.109 10.438 15.352 1 98.88 92 TYR A N 1
ATOM 740 C CA . TYR A 1 92 ? -4.133 11.898 15.242 1 98.88 92 TYR A CA 1
ATOM 741 C C . TYR A 1 92 ? -3.66 12.344 13.859 1 98.88 92 TYR A C 1
ATOM 743 O O . TYR A 1 92 ? -2.547 12.016 13.445 1 98.88 92 TYR A O 1
ATOM 751 N N . PHE A 1 93 ? -4.477 13.117 13.18 1 98.69 93 PHE A N 1
ATOM 752 C CA . PHE A 1 93 ? -4.184 13.594 11.828 1 98.69 93 PHE A CA 1
ATOM 753 C C . PHE A 1 93 ? -3.678 15.031 11.867 1 98.69 93 PHE A C 1
ATOM 755 O O . PHE A 1 93 ? -4.473 15.977 11.898 1 98.69 93 PHE A O 1
ATOM 762 N N . HIS A 1 94 ? -2.34 15.133 11.727 1 97.44 94 HIS A N 1
ATOM 763 C CA . HIS A 1 94 ? -1.771 16.453 11.453 1 97.44 94 HIS A CA 1
ATOM 764 C C . HIS A 1 94 ? -2.037 16.875 10.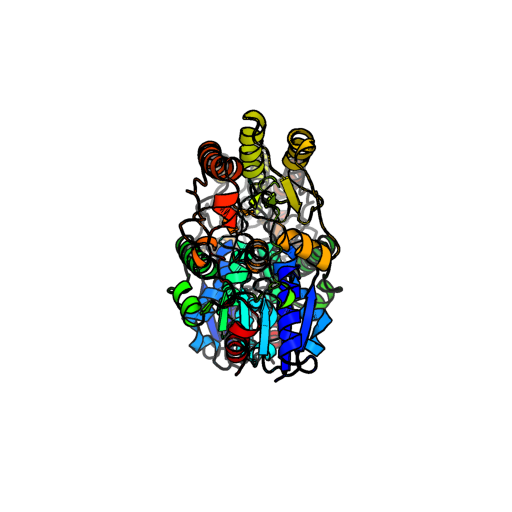016 1 97.44 94 HIS A C 1
ATOM 766 O O . HIS A 1 94 ? -2.068 18.078 9.719 1 97.44 94 HIS A O 1
ATOM 772 N N . GLU A 1 95 ? -2.123 15.953 9.148 1 95.75 95 GLU A N 1
ATOM 773 C CA . GLU A 1 95 ? -2.381 16.062 7.715 1 95.75 95 GLU A CA 1
ATOM 774 C C . GLU A 1 95 ? -3.113 14.828 7.195 1 95.75 95 GLU A C 1
ATOM 776 O O . GLU A 1 95 ? -3.211 13.812 7.895 1 95.75 95 GLU A O 1
ATOM 781 N N . ASN A 1 96 ? -3.666 14.922 6.125 1 96.31 96 ASN A N 1
ATOM 782 C CA . ASN A 1 96 ? -4.215 13.742 5.465 1 96.31 96 ASN A CA 1
ATOM 783 C C . ASN A 1 96 ? -3.752 13.641 4.016 1 96.31 96 ASN A C 1
ATOM 785 O O . ASN A 1 96 ? -3.568 14.664 3.348 1 96.31 96 ASN A O 1
ATOM 789 N N . GLN A 1 97 ? -3.582 12.492 3.512 1 94.19 97 GLN A N 1
ATOM 790 C CA . GLN A 1 97 ? -2.904 12.25 2.244 1 94.19 97 GLN A CA 1
ATOM 791 C C . GLN A 1 97 ? -3.885 12.297 1.076 1 94.19 97 GLN A C 1
ATOM 793 O O . GLN A 1 97 ? -3.477 12.266 -0.087 1 94.19 97 GLN A O 1
ATOM 798 N N . PHE A 1 98 ? -5.152 12.398 1.328 1 94.31 98 PHE A N 1
ATOM 799 C CA . PHE A 1 98 ? -6.117 12.633 0.258 1 94.31 98 PHE A CA 1
ATOM 800 C C . PHE A 1 98 ? -6.035 14.062 -0.244 1 94.31 98 PHE A C 1
ATOM 802 O O . PHE A 1 98 ? -6.309 14.336 -1.415 1 94.31 98 PHE A O 1
ATOM 809 N N . ALA A 1 99 ? -5.66 14.953 0.643 1 90.31 99 ALA A N 1
ATOM 810 C CA . ALA A 1 99 ? -5.625 16.375 0.314 1 90.31 99 ALA A CA 1
ATOM 811 C C . ALA A 1 99 ? -4.191 16.906 0.327 1 90.31 99 ALA A C 1
ATOM 813 O O . ALA A 1 99 ? -3.971 18.109 0.214 1 90.31 99 ALA A O 1
ATOM 814 N N . TYR A 1 100 ? -3.264 16.062 0.467 1 83.25 100 TYR A N 1
ATOM 815 C CA . TYR A 1 100 ? -1.869 16.484 0.53 1 83.25 100 TYR A CA 1
ATOM 816 C C . TYR A 1 100 ? -1.344 16.844 -0.856 1 83.25 100 TYR A C 1
ATOM 818 O O . TYR A 1 100 ? -1.616 16.125 -1.829 1 83.25 100 TYR A O 1
ATOM 826 N N . PRO A 1 101 ? -0.703 17.969 -0.873 1 73.38 101 PRO A N 1
ATOM 827 C CA . PRO A 1 101 ? -0.244 18.438 -2.186 1 73.38 101 PRO A CA 1
ATOM 828 C C . PRO A 1 101 ? 0.68 17.422 -2.875 1 73.38 101 PRO A C 1
ATOM 830 O O . PRO A 1 101 ? 1.51 16.797 -2.217 1 73.38 101 PRO A O 1
ATOM 833 N N . THR A 1 102 ? 0.229 16.922 -4.086 1 61.41 102 THR A N 1
ATOM 834 C CA . THR A 1 102 ? 1.124 16.078 -4.863 1 61.41 102 THR A CA 1
ATOM 835 C C . THR A 1 102 ? 2.006 16.922 -5.781 1 61.41 102 THR A C 1
ATOM 837 O O . THR A 1 102 ? 1.6 18 -6.223 1 61.41 102 THR A O 1
ATOM 840 N N . SER A 1 103 ? 3.342 16.734 -5.723 1 51.47 103 SER A N 1
ATOM 841 C CA . SER A 1 103 ? 4.191 17.453 -6.664 1 51.47 103 SER A CA 1
ATOM 842 C C . SER A 1 103 ? 3.742 17.234 -8.102 1 51.47 103 SER A C 1
ATOM 844 O O . SER A 1 103 ? 3.15 16.188 -8.422 1 51.47 103 SER A O 1
ATOM 846 N N . SER A 1 104 ? 3.641 18.125 -9.016 1 45.25 104 SER A N 1
ATOM 847 C CA . SER A 1 104 ? 3.336 18.188 -10.445 1 45.25 104 SER A CA 1
ATOM 848 C C . SER A 1 104 ? 3.994 17.031 -11.188 1 45.25 104 SER A C 1
ATOM 850 O O . SER A 1 104 ? 5.199 16.797 -11.055 1 45.25 104 SER A O 1
ATOM 852 N N . GLY A 1 105 ? 3.312 16.016 -11.836 1 45.38 105 GLY A N 1
ATOM 853 C CA . GLY A 1 105 ? 3.713 15.047 -12.844 1 45.38 105 GLY A CA 1
ATOM 854 C C . GLY A 1 105 ? 3.611 13.609 -12.359 1 45.38 105 GLY A C 1
ATOM 855 O O . GLY A 1 105 ? 3.799 12.672 -13.133 1 45.38 105 GLY A O 1
ATOM 856 N N . GLN A 1 106 ? 3.764 13.516 -11.219 1 48.91 106 GLN A N 1
ATOM 857 C CA . GLN A 1 106 ? 3.941 12.125 -10.82 1 48.91 106 GLN A CA 1
ATOM 858 C C . GLN A 1 106 ? 2.596 11.414 -10.68 1 48.91 106 GLN A C 1
ATOM 860 O O . GLN A 1 106 ? 1.588 12.047 -10.359 1 48.91 106 GLN A O 1
ATOM 865 N N . HIS A 1 107 ? 2.422 10.5 -11.453 1 53.94 107 HIS A N 1
ATOM 866 C CA . HIS A 1 107 ? 1.305 9.578 -11.281 1 53.94 107 HIS A CA 1
ATOM 867 C C . HIS A 1 107 ? 0.948 9.422 -9.805 1 53.94 107 HIS A C 1
ATOM 869 O O . HIS A 1 107 ? 1.828 9.211 -8.969 1 53.94 107 HIS A O 1
ATOM 875 N N . GLU A 1 108 ? -0.207 9.945 -9.461 1 62.06 108 GLU A N 1
ATOM 876 C CA . GLU A 1 108 ? -0.705 10.039 -8.094 1 62.06 108 GLU A CA 1
ATOM 877 C C . GLU A 1 108 ? -0.676 8.68 -7.398 1 62.06 108 GLU A C 1
ATOM 879 O O . GLU A 1 108 ? -1.338 7.742 -7.84 1 62.06 108 GLU A O 1
ATOM 884 N N . ASP A 1 109 ? 0.368 8.367 -6.703 1 78 109 ASP A N 1
ATOM 885 C CA . ASP A 1 109 ? 0.434 7.199 -5.824 1 78 109 ASP A CA 1
ATOM 886 C C . ASP A 1 109 ? -0.586 7.309 -4.695 1 78 109 ASP A C 1
ATOM 888 O O . ASP A 1 109 ? -0.471 8.172 -3.828 1 78 109 ASP A O 1
ATOM 892 N N . ILE A 1 110 ? -1.633 6.496 -4.715 1 87.62 110 ILE A N 1
ATOM 893 C CA . ILE A 1 110 ? -2.754 6.559 -3.785 1 87.62 110 ILE A CA 1
ATOM 894 C C . ILE A 1 110 ? -2.404 5.805 -2.502 1 87.62 110 ILE A C 1
ATOM 896 O O . ILE A 1 110 ? -3.131 5.887 -1.51 1 87.62 110 ILE A O 1
ATOM 900 N N . THR A 1 111 ? -1.273 5.238 -2.416 1 89.75 111 THR A N 1
ATOM 901 C CA . THR A 1 111 ? -0.914 4.309 -1.353 1 89.75 111 THR A CA 1
ATOM 902 C C . THR A 1 111 ? -0.878 5.016 -0.002 1 89.75 111 THR A C 1
ATOM 904 O O . THR A 1 111 ? -1.435 4.523 0.98 1 89.75 111 THR A O 1
ATOM 907 N N . PRO A 1 112 ? -0.339 6.234 0.036 1 93.81 112 PRO A N 1
ATOM 908 C CA . PRO A 1 112 ? -0.338 6.906 1.338 1 93.81 112 PRO A CA 1
ATOM 909 C C . PRO A 1 112 ? -1.745 7.219 1.841 1 93.81 112 PRO A C 1
ATOM 911 O O . PRO A 1 112 ? -2.006 7.145 3.043 1 93.81 112 PRO A O 1
ATOM 914 N N . ALA A 1 113 ? -2.613 7.586 0.949 1 96 113 ALA A N 1
ATOM 915 C CA . ALA A 1 113 ? -3.994 7.879 1.325 1 96 113 ALA A CA 1
ATOM 916 C C . ALA A 1 113 ? -4.695 6.629 1.852 1 96 113 ALA A C 1
ATOM 918 O O . ALA A 1 113 ? -5.5 6.707 2.785 1 96 113 ALA A O 1
ATOM 919 N N . VAL A 1 114 ? -4.398 5.477 1.302 1 96.06 114 VAL A N 1
ATOM 920 C CA . VAL A 1 114 ? -4.977 4.215 1.745 1 96.06 114 VAL A CA 1
ATOM 921 C C . VAL A 1 114 ? -4.473 3.877 3.146 1 96.06 114 VAL A C 1
ATOM 923 O O . VAL A 1 114 ? -5.238 3.414 3.994 1 96.06 114 VAL A O 1
ATOM 926 N N . VAL A 1 115 ? -3.209 4.125 3.4 1 96.94 115 VAL A N 1
ATOM 927 C CA . VAL A 1 115 ? -2.646 3.9 4.73 1 96.94 115 VAL A CA 1
ATOM 928 C C . VAL A 1 115 ? -3.375 4.766 5.754 1 96.94 115 VAL A C 1
ATOM 930 O O . VAL A 1 115 ? -3.721 4.293 6.84 1 96.94 115 VAL A O 1
ATOM 933 N N . ASN A 1 116 ? -3.617 6.027 5.379 1 98.31 116 ASN A N 1
ATOM 934 C CA . ASN A 1 116 ? -4.375 6.918 6.254 1 98.31 116 ASN A CA 1
ATOM 935 C C . ASN A 1 116 ? -5.754 6.344 6.578 1 98.31 116 ASN A C 1
ATOM 937 O O . ASN A 1 116 ? -6.148 6.289 7.742 1 98.31 116 ASN A O 1
ATOM 941 N N . LEU A 1 117 ? -6.422 5.926 5.543 1 98.56 117 LEU A N 1
ATOM 942 C CA . LEU A 1 117 ? -7.781 5.426 5.707 1 98.56 117 LEU A CA 1
ATOM 943 C C . LEU A 1 117 ? -7.797 4.164 6.566 1 98.56 117 LEU A C 1
ATOM 945 O O . LEU A 1 117 ? -8.602 4.047 7.492 1 98.56 117 LEU A O 1
ATOM 949 N N . TYR A 1 118 ? -6.883 3.232 6.293 1 98.69 118 TYR A N 1
ATOM 950 C CA . TYR A 1 118 ? -6.816 1.986 7.051 1 98.69 118 TYR A CA 1
ATOM 951 C C . TYR A 1 118 ? -6.5 2.256 8.516 1 98.69 118 TYR A C 1
ATOM 953 O O . TYR A 1 118 ? -7.094 1.646 9.406 1 98.69 118 TYR A O 1
ATOM 961 N N . SER A 1 119 ? -5.602 3.184 8.758 1 98.81 119 SER A N 1
ATOM 962 C CA . SER A 1 119 ? -5.25 3.535 10.133 1 98.81 119 SER A CA 1
ATOM 963 C C . SER A 1 119 ? -6.438 4.148 10.867 1 98.81 119 SER A C 1
ATOM 965 O O . SER A 1 119 ? -6.699 3.812 12.023 1 98.81 119 SER A O 1
ATOM 967 N N . ALA A 1 120 ? -7.109 5.035 10.18 1 98.88 120 ALA A N 1
ATOM 968 C CA . ALA A 1 120 ? -8.297 5.648 10.773 1 98.88 120 ALA A CA 1
ATOM 969 C C . ALA A 1 120 ? -9.344 4.594 11.125 1 98.88 120 ALA A C 1
ATOM 971 O O . ALA A 1 120 ? -9.977 4.672 12.18 1 98.88 120 ALA A O 1
ATOM 972 N N . LEU A 1 121 ? -9.469 3.613 10.305 1 98.56 121 LEU A N 1
ATOM 973 C CA . LEU A 1 121 ? -10.5 2.594 10.484 1 98.56 121 LEU A CA 1
ATOM 974 C C . LEU A 1 121 ? -10.102 1.602 11.57 1 98.56 121 LEU A C 1
ATOM 976 O O . LEU A 1 121 ? -10.945 0.87 12.094 1 98.56 121 LEU A O 1
ATOM 980 N N . CYS A 1 122 ? -8.828 1.514 11.914 1 98.31 122 CYS A N 1
ATOM 981 C CA . CYS A 1 122 ? -8.336 0.662 12.992 1 98.31 122 CYS A CA 1
ATOM 982 C C . CYS A 1 122 ? -8.445 1.368 14.336 1 98.31 122 CYS A C 1
ATOM 984 O O . CYS A 1 122 ? -8.305 0.739 15.383 1 98.31 122 CYS A O 1
ATOM 986 N N . ALA A 1 123 ? -8.672 2.658 14.328 1 98.62 123 ALA A N 1
ATOM 987 C CA . ALA A 1 123 ? -8.656 3.455 15.555 1 98.62 123 ALA A CA 1
ATOM 988 C C . ALA A 1 123 ? -10.016 3.418 16.25 1 98.62 123 ALA A C 1
ATOM 990 O O . ALA A 1 123 ? -11.055 3.332 15.594 1 98.62 123 ALA A O 1
ATOM 991 N N . ASP A 1 124 ? -9.969 3.455 17.562 1 98.5 124 ASP A N 1
ATOM 992 C CA . ASP A 1 124 ? -11.18 3.648 18.359 1 98.5 124 ASP A CA 1
ATOM 993 C C . ASP A 1 124 ? -11.641 5.105 18.312 1 98.5 124 ASP A C 1
ATOM 995 O O . ASP A 1 124 ? -12.836 5.391 18.375 1 98.5 124 ASP A O 1
ATOM 999 N N . ARG A 1 125 ? -10.695 6 18.312 1 98.81 125 ARG A N 1
ATOM 1000 C CA . ARG A 1 125 ? -10.914 7.438 18.219 1 98.81 125 ARG A CA 1
ATOM 1001 C C . ARG A 1 125 ? -9.961 8.07 17.203 1 98.81 125 ARG A C 1
ATOM 1003 O O . ARG A 1 125 ? -8.805 7.664 17.094 1 98.81 125 ARG A O 1
ATOM 1010 N N . VAL A 1 126 ? -10.484 9.047 16.5 1 98.88 126 VAL A N 1
ATOM 1011 C CA . VAL A 1 126 ? -9.695 9.781 15.516 1 98.88 126 VAL A CA 1
ATOM 1012 C C . VAL A 1 126 ? -9.789 11.281 15.797 1 98.88 126 VAL A C 1
ATOM 1014 O O . VAL A 1 126 ? -10.852 11.781 16.156 1 98.88 126 VAL A O 1
ATOM 1017 N N . ALA A 1 127 ? -8.688 11.969 15.703 1 98.88 127 ALA A N 1
ATOM 1018 C CA . ALA A 1 127 ? -8.68 13.414 15.898 1 98.88 127 ALA A CA 1
ATOM 1019 C C . ALA A 1 127 ? -7.984 14.117 14.734 1 98.88 127 ALA A C 1
ATOM 1021 O O . ALA A 1 127 ? -6.996 13.609 14.195 1 98.88 127 ALA A O 1
ATOM 1022 N N . PHE A 1 128 ? -8.539 15.234 14.344 1 98.81 128 PHE A N 1
ATOM 1023 C CA . PHE A 1 128 ? -7.973 16.078 13.297 1 98.81 128 PHE A CA 1
ATOM 1024 C C . PHE A 1 128 ? -7.617 17.453 13.852 1 98.81 128 PHE A C 1
ATOM 1026 O O . PHE A 1 128 ? -8.336 18 14.703 1 98.81 128 PHE A O 1
ATOM 1033 N N . ASN A 1 129 ? -6.586 18.031 13.312 1 98.38 129 ASN A N 1
ATOM 1034 C CA . ASN A 1 129 ? -6.113 19.281 13.875 1 98.38 129 ASN A CA 1
ATOM 1035 C C . ASN A 1 129 ? -6.98 20.453 13.422 1 98.38 129 ASN A C 1
ATOM 1037 O O . ASN A 1 129 ? -6.844 21.562 13.938 1 98.38 129 ASN A O 1
ATOM 1041 N N . SER A 1 130 ? -7.887 20.312 12.492 1 98.5 130 SER A N 1
ATOM 1042 C CA . SER A 1 130 ? -8.805 21.359 12.031 1 98.5 130 SER A CA 1
ATOM 1043 C C . SER A 1 130 ? -10.039 20.766 11.375 1 98.5 130 SER A C 1
ATOM 1045 O O . SER A 1 130 ? -10.062 19.578 11.047 1 98.5 130 SER A O 1
ATOM 1047 N N . ARG A 1 131 ? -11.078 21.562 11.289 1 98.31 131 ARG A N 1
ATOM 1048 C CA . ARG A 1 131 ? -12.281 21.125 10.57 1 98.31 131 ARG A CA 1
ATOM 1049 C C . ARG A 1 131 ? -11.984 20.922 9.086 1 98.31 131 ARG A C 1
ATOM 1051 O O . ARG A 1 131 ? -12.5 19.984 8.477 1 98.31 131 ARG A O 1
ATOM 1058 N N . TYR A 1 132 ? -11.195 21.719 8.531 1 98.25 132 TYR A N 1
ATOM 1059 C CA . TYR A 1 132 ? -10.797 21.578 7.133 1 98.25 132 TYR A CA 1
ATOM 1060 C C . TYR A 1 132 ? -10.141 20.219 6.895 1 98.25 132 TYR A C 1
ATOM 1062 O O . TYR A 1 132 ? -10.445 19.547 5.906 1 98.25 132 TYR A O 1
ATOM 1070 N N . ASN A 1 133 ? -9.188 19.875 7.785 1 98.44 133 ASN A N 1
ATOM 1071 C CA . ASN A 1 133 ? -8.516 18.578 7.676 1 98.44 133 ASN A CA 1
ATOM 1072 C C . ASN A 1 133 ? -9.508 17.422 7.711 1 98.44 133 ASN A C 1
ATOM 1074 O O . ASN A 1 133 ? -9.477 16.547 6.844 1 98.44 133 ASN A O 1
ATOM 1078 N N . LEU A 1 134 ? -10.398 17.469 8.656 1 98.75 134 LEU A N 1
ATOM 1079 C CA . LEU A 1 134 ? -11.414 16.438 8.789 1 98.75 134 LEU A CA 1
ATOM 1080 C C . LEU A 1 134 ? -12.281 16.359 7.531 1 98.75 134 LEU A C 1
ATOM 1082 O O . LEU A 1 134 ? -12.422 15.281 6.938 1 98.75 134 LEU A O 1
ATOM 1086 N N . GLU A 1 135 ? -12.773 17.484 7.117 1 98.5 135 GLU A N 1
ATOM 1087 C CA . GLU A 1 135 ? -13.719 17.516 6.004 1 98.5 135 GLU A CA 1
ATOM 1088 C C . GLU A 1 135 ? -13.055 17.094 4.699 1 98.5 135 GLU A C 1
ATOM 1090 O O . GLU A 1 135 ? -13.664 16.406 3.879 1 98.5 135 GLU A O 1
ATOM 1095 N N . SER A 1 136 ? -11.859 17.531 4.523 1 98.19 136 SER A N 1
ATOM 1096 C CA . SER A 1 136 ? -11.156 17.156 3.301 1 98.19 136 SER A CA 1
ATOM 1097 C C . SER A 1 136 ? -10.82 15.664 3.291 1 98.19 136 SER A C 1
ATOM 1099 O O . SER A 1 136 ? -10.836 15.023 2.236 1 98.19 136 SER A O 1
ATOM 1101 N N . PHE A 1 137 ? -10.508 15.125 4.434 1 98.62 137 PHE A N 1
ATOM 1102 C CA . PHE A 1 137 ? -10.273 13.688 4.523 1 98.62 137 PHE A CA 1
ATOM 1103 C C . PHE A 1 137 ? -11.531 12.906 4.164 1 98.62 137 PHE A C 1
ATOM 1105 O O . PHE A 1 137 ? -11.469 11.945 3.398 1 98.62 137 PHE A O 1
ATOM 1112 N N . LEU A 1 138 ? -12.641 13.312 4.773 1 98.75 138 LEU A N 1
ATOM 1113 C CA . LEU A 1 138 ? -13.898 12.633 4.516 1 98.75 138 LEU A CA 1
ATOM 1114 C C . LEU A 1 138 ? -14.281 12.727 3.043 1 98.75 138 LEU A C 1
ATOM 1116 O O . LEU A 1 138 ? -14.719 11.742 2.445 1 98.75 138 LEU A O 1
ATOM 1120 N N . ALA A 1 139 ? -14.102 13.914 2.5 1 98.38 139 ALA A N 1
ATOM 1121 C CA . ALA A 1 139 ? -14.359 14.078 1.073 1 98.38 139 ALA A CA 1
ATOM 1122 C C . ALA A 1 139 ? -13.445 13.18 0.24 1 98.38 139 ALA A C 1
ATOM 1124 O O . ALA A 1 139 ? -13.891 12.57 -0.734 1 98.38 139 ALA A O 1
ATOM 1125 N N . GLY A 1 140 ? -12.164 13.164 0.648 1 97.75 140 GLY A N 1
ATOM 1126 C CA . GLY A 1 140 ? -11.219 12.289 -0.021 1 97.75 140 GLY A CA 1
ATOM 1127 C C . GLY A 1 140 ? -11.586 10.82 0.087 1 97.75 140 GLY A C 1
ATOM 1128 O O . GLY A 1 140 ? -11.43 10.062 -0.873 1 97.75 140 GLY A O 1
ATOM 1129 N N . THR A 1 141 ? -12.047 10.398 1.178 1 98.25 141 THR A N 1
ATOM 1130 C CA . THR A 1 141 ? -12.484 9.023 1.407 1 98.25 141 THR A CA 1
ATOM 1131 C C . THR A 1 141 ? -13.648 8.664 0.492 1 98.25 141 THR A C 1
ATOM 1133 O O . THR A 1 141 ? -13.664 7.594 -0.116 1 98.25 141 THR A O 1
ATOM 1136 N N . ARG A 1 142 ? -14.633 9.578 0.414 1 98.25 142 ARG A N 1
ATOM 1137 C CA . ARG A 1 142 ? -15.789 9.352 -0.454 1 98.25 142 ARG A CA 1
ATOM 1138 C C . ARG A 1 142 ? -15.359 9.258 -1.915 1 98.25 142 ARG A C 1
ATOM 1140 O O . ARG A 1 142 ? -15.836 8.391 -2.648 1 98.25 142 ARG A O 1
ATOM 1147 N N . ASP A 1 143 ? -14.5 10.156 -2.307 1 97 143 ASP A N 1
ATOM 1148 C CA . ASP A 1 143 ? -13.984 10.148 -3.674 1 97 143 ASP A CA 1
ATOM 1149 C C . ASP A 1 143 ? -13.242 8.844 -3.973 1 97 143 ASP A C 1
ATOM 1151 O O . ASP A 1 143 ? -13.445 8.242 -5.027 1 97 143 ASP A O 1
ATOM 1155 N N . PHE A 1 144 ? -12.352 8.461 -3.09 1 96.25 144 PHE A N 1
ATOM 1156 C CA . PHE A 1 144 ? -11.617 7.207 -3.203 1 96.25 144 PHE A CA 1
ATOM 1157 C C . PHE A 1 144 ? -12.578 6.031 -3.377 1 96.25 144 PHE A C 1
ATOM 1159 O O . PHE A 1 144 ? -12.43 5.234 -4.309 1 96.25 144 PHE A O 1
ATOM 1166 N N . ALA A 1 145 ? -13.516 5.922 -2.521 1 96.5 145 ALA A N 1
ATOM 1167 C CA . ALA A 1 145 ? -14.477 4.82 -2.555 1 96.5 145 ALA A CA 1
ATOM 1168 C C . ALA A 1 145 ? -15.219 4.781 -3.885 1 96.5 145 ALA A C 1
ATOM 1170 O O . ALA A 1 145 ? -15.5 3.707 -4.418 1 96.5 145 ALA A O 1
ATOM 1171 N N . SER A 1 146 ? -15.531 5.93 -4.445 1 96.12 146 SER A N 1
ATOM 1172 C CA . SER A 1 146 ? -16.312 6.023 -5.676 1 96.12 146 SER A CA 1
ATOM 1173 C C . SER A 1 146 ? -15.469 5.625 -6.887 1 96.12 146 SER A C 1
ATOM 1175 O O . SER A 1 146 ? -16.016 5.203 -7.91 1 96.12 146 SER A O 1
ATOM 1177 N N . ARG A 1 147 ? -14.18 5.699 -6.902 1 95.31 147 ARG A N 1
ATOM 1178 C CA . ARG A 1 147 ? -13.289 5.445 -8.031 1 95.31 147 ARG A CA 1
ATOM 1179 C C . ARG A 1 147 ? -12.914 3.969 -8.109 1 95.31 147 ARG A C 1
ATOM 1181 O O . ARG A 1 147 ? -12.461 3.496 -9.156 1 95.31 147 ARG A O 1
ATOM 1188 N N . MET A 1 148 ? -13 3.332 -6.914 1 95.69 148 MET A N 1
ATOM 1189 C CA . MET A 1 148 ? -12.656 1.913 -6.91 1 95.69 148 MET A CA 1
ATOM 1190 C C . MET A 1 148 ? -13.703 1.094 -7.656 1 95.69 148 MET A C 1
ATOM 1192 O O . MET A 1 148 ? -14.883 1.431 -7.645 1 95.69 148 MET A O 1
ATOM 1196 N N . PRO A 1 149 ? -13.352 0.011 -8.312 1 95.31 149 PRO A N 1
ATOM 1197 C CA . PRO A 1 149 ? -14.219 -0.671 -9.266 1 95.31 149 PRO A CA 1
ATOM 1198 C C . PRO A 1 149 ? -15.312 -1.498 -8.586 1 95.31 149 PRO A C 1
ATOM 1200 O O . PRO A 1 149 ? -16.422 -1.594 -9.102 1 95.31 149 PRO A O 1
ATOM 1203 N N . ASP A 1 150 ? -14.984 -2.254 -7.52 1 96.44 150 ASP A N 1
ATOM 1204 C CA . ASP A 1 150 ? -15.961 -3.111 -6.852 1 96.44 150 ASP A CA 1
ATOM 1205 C C . ASP A 1 150 ? -15.469 -3.529 -5.469 1 96.44 150 ASP A C 1
ATOM 1207 O O . ASP A 1 150 ? -14.336 -3.211 -5.086 1 96.44 150 ASP A O 1
ATOM 1211 N N . TYR A 1 151 ? -16.406 -4.066 -4.609 1 97.12 151 TYR A N 1
ATOM 1212 C CA . TYR A 1 151 ? -16.109 -4.621 -3.293 1 97.12 151 TYR A CA 1
ATOM 1213 C C . TYR A 1 151 ? -15.477 -3.564 -2.387 1 97.12 151 TYR A C 1
ATOM 1215 O O . TYR A 1 151 ? -14.438 -3.805 -1.772 1 97.12 151 TYR A O 1
ATOM 1223 N N . VAL A 1 152 ? -16.016 -2.432 -2.422 1 97.12 152 VAL A N 1
ATOM 1224 C CA . VAL A 1 152 ? -15.695 -1.353 -1.489 1 97.12 152 VAL A CA 1
ATOM 1225 C C . VAL A 1 152 ? -16.844 -1.178 -0.5 1 97.12 152 VAL A C 1
ATOM 1227 O O . VAL A 1 152 ? -18 -0.988 -0.903 1 97.12 152 VAL A O 1
ATOM 1230 N N . PRO A 1 153 ? -16.594 -1.286 0.759 1 97.5 153 PRO A N 1
ATOM 1231 C CA . PRO A 1 153 ? -17.688 -1.101 1.723 1 97.5 153 PRO A CA 1
ATOM 1232 C C . PRO A 1 153 ? -18.359 0.265 1.6 1 97.5 153 PRO A C 1
ATOM 1234 O O . PRO A 1 153 ? -17.688 1.256 1.282 1 97.5 153 PRO A O 1
ATOM 1237 N N . GLU A 1 154 ? -19.578 0.266 1.882 1 96.19 154 GLU A N 1
ATOM 1238 C CA . GLU A 1 154 ? -20.297 1.535 1.949 1 96.19 154 GLU A CA 1
ATOM 1239 C C . GLU A 1 154 ? -20.078 2.227 3.289 1 96.19 154 GLU A C 1
ATOM 1241 O O . GLU A 1 154 ? -19.766 1.574 4.285 1 96.19 154 GLU A O 1
ATOM 1246 N N . GLY A 1 155 ? -20.094 3.562 3.279 1 97.06 155 GLY A N 1
ATOM 1247 C CA . GLY A 1 155 ? -20.156 4.34 4.508 1 97.06 155 GLY A CA 1
ATOM 1248 C C . GLY A 1 155 ? -18.812 4.473 5.191 1 97.06 155 GLY A C 1
ATOM 1249 O O . GLY A 1 155 ? -18.734 4.68 6.402 1 97.06 155 GLY A O 1
ATOM 1250 N N . LEU A 1 156 ? -17.75 4.281 4.453 1 97.94 156 LEU A N 1
ATOM 1251 C CA . LEU A 1 156 ? -16.422 4.383 5.043 1 97.94 156 LEU A CA 1
ATOM 1252 C C . LEU A 1 156 ? -16.203 5.754 5.68 1 97.94 156 LEU A C 1
ATOM 1254 O O . LEU A 1 156 ? -15.711 5.852 6.809 1 97.94 156 LEU A O 1
ATOM 1258 N N . ALA A 1 157 ? -16.562 6.809 4.934 1 98.44 157 ALA A N 1
ATOM 1259 C CA . ALA A 1 157 ? -16.406 8.172 5.445 1 98.44 157 ALA A CA 1
ATOM 1260 C C . ALA A 1 157 ? -17.234 8.383 6.703 1 98.44 157 ALA A C 1
ATOM 1262 O O . ALA A 1 157 ? -16.781 9.008 7.66 1 98.44 157 ALA A O 1
ATOM 1263 N N . ASP A 1 158 ? -18.422 7.836 6.707 1 98.38 158 ASP A N 1
ATOM 1264 C CA . ASP A 1 158 ? -19.312 7.957 7.852 1 98.38 158 ASP A CA 1
ATOM 1265 C C . ASP A 1 158 ? -18.734 7.238 9.07 1 98.38 158 ASP A C 1
ATOM 1267 O O . ASP A 1 158 ? -18.859 7.73 10.195 1 98.38 158 ASP A O 1
ATOM 1271 N N . ALA A 1 159 ? -18.203 6.078 8.836 1 97.88 159 ALA A N 1
ATOM 1272 C CA . ALA A 1 159 ? -17.594 5.309 9.922 1 97.88 159 ALA A CA 1
ATOM 1273 C C . ALA A 1 159 ? -16.453 6.094 10.586 1 97.88 159 ALA A C 1
ATOM 1275 O O . ALA A 1 159 ? -16.344 6.117 11.812 1 97.88 159 ALA A O 1
ATOM 1276 N N . VAL A 1 160 ? -15.625 6.738 9.789 1 98.44 160 VAL A N 1
ATOM 1277 C CA . VAL A 1 160 ? -14.523 7.531 10.328 1 98.44 160 VAL A CA 1
ATOM 1278 C C . VAL A 1 160 ? -15.07 8.766 11.039 1 98.44 160 VAL A C 1
ATOM 1280 O O . VAL A 1 160 ? -14.633 9.109 12.133 1 98.44 160 VAL A O 1
ATOM 1283 N N . GLU A 1 161 ? -16.016 9.445 10.398 1 98.56 161 GLU A N 1
ATOM 1284 C CA . GLU A 1 161 ? -16.594 10.664 10.961 1 98.56 161 GLU A CA 1
ATOM 1285 C C . GLU A 1 161 ? -17.188 10.406 12.336 1 98.56 161 GLU A C 1
ATOM 1287 O O . GLU A 1 161 ? -17.031 11.227 13.25 1 98.56 161 GLU A O 1
ATOM 1292 N N . GLY A 1 162 ? -17.828 9.266 12.484 1 98.19 162 GLY A N 1
ATOM 1293 C CA . GLY A 1 162 ? -18.516 8.938 13.719 1 98.19 162 GLY A CA 1
ATOM 1294 C C . GLY A 1 162 ? -17.594 8.82 14.914 1 98.19 162 GLY A C 1
ATOM 1295 O O . GLY A 1 162 ? -18.016 8.953 16.062 1 98.19 162 GLY A O 1
ATOM 1296 N N . ARG A 1 163 ? -16.375 8.609 14.75 1 97.56 163 ARG A N 1
ATOM 1297 C CA . ARG A 1 163 ? -15.422 8.453 15.852 1 97.56 163 ARG A CA 1
ATOM 1298 C C . ARG A 1 163 ? -14.375 9.562 15.828 1 97.56 163 ARG A C 1
ATOM 1300 O O . ARG A 1 163 ? -13.312 9.43 16.438 1 97.56 163 ARG A O 1
ATOM 1307 N N . SER A 1 164 ? -14.672 10.633 15.031 1 98.69 164 SER A N 1
ATOM 1308 C CA . SER A 1 164 ? -13.688 11.688 14.836 1 98.69 164 SER A CA 1
ATOM 1309 C C . SER A 1 164 ? -14.062 12.945 15.609 1 98.69 164 SER A C 1
ATOM 1311 O O . SER A 1 164 ? -15.242 13.188 15.875 1 98.69 164 SER A O 1
ATOM 1313 N N . ARG A 1 165 ? -13.125 13.711 15.93 1 98.44 165 ARG A N 1
ATOM 1314 C CA . ARG A 1 165 ? -13.305 15.047 16.484 1 98.44 165 ARG A CA 1
ATOM 1315 C C . ARG A 1 165 ? -12.203 15.992 16.016 1 98.44 165 ARG A C 1
ATOM 1317 O O . ARG A 1 165 ? -11.133 15.539 15.586 1 98.44 165 ARG A O 1
ATOM 1324 N N . VAL A 1 166 ? -12.539 17.234 16.016 1 98.69 166 VAL A N 1
ATOM 1325 C CA . VAL A 1 166 ? -11.547 18.266 15.727 1 98.69 166 VAL A CA 1
ATOM 1326 C C . VAL A 1 166 ? -10.836 18.688 17.016 1 98.69 166 VAL A C 1
ATOM 1328 O O . VAL A 1 166 ? -11.484 19.109 17.984 1 98.69 166 VAL A O 1
ATOM 1331 N N . LEU A 1 167 ? -9.578 18.5 17.062 1 98.5 167 LEU A N 1
ATOM 1332 C CA . LEU A 1 167 ? -8.734 18.812 18.203 1 98.5 167 LEU A CA 1
ATOM 1333 C C . LEU A 1 167 ? -7.398 19.406 17.766 1 98.5 167 LEU A C 1
ATOM 1335 O O . LEU A 1 167 ? -6.445 18.672 17.5 1 98.5 167 LEU A O 1
ATOM 1339 N N . PRO A 1 168 ? -7.316 20.75 17.734 1 98.25 168 PRO A N 1
ATOM 1340 C CA . PRO A 1 168 ? -6.141 21.422 17.172 1 98.25 168 PRO A CA 1
ATOM 1341 C C . PRO A 1 168 ? -4.863 21.109 17.953 1 98.25 168 PRO A C 1
ATOM 1343 O O . PRO A 1 168 ? -4.93 20.734 19.125 1 98.25 168 PRO A O 1
ATOM 1346 N N . VAL A 1 169 ? -3.703 21.234 17.266 1 98.12 169 VAL A N 1
ATOM 1347 C CA . VAL A 1 169 ? -2.414 21.266 17.953 1 98.12 169 VAL A CA 1
ATOM 1348 C C . VAL A 1 169 ? -2.318 22.516 18.812 1 98.12 169 VAL A C 1
ATOM 1350 O O . VAL A 1 169 ? -2.469 23.641 18.312 1 98.12 169 VAL A O 1
ATOM 1353 N N . PRO A 1 170 ? -2.045 22.406 20.016 1 97.5 170 PRO A N 1
ATOM 1354 C CA . PRO A 1 170 ? -2.039 23.578 20.891 1 97.5 170 PRO A CA 1
ATOM 1355 C C . PRO A 1 170 ? -0.779 24.422 20.75 1 97.5 170 PRO A C 1
ATOM 1357 O O . PRO A 1 170 ? 0.295 23.891 20.453 1 97.5 170 PRO A O 1
ATOM 1360 N N . LEU A 1 171 ? -0.944 25.672 21.016 1 96.38 171 LEU A N 1
ATOM 1361 C CA . LEU A 1 171 ? 0.183 26.609 21.062 1 96.38 171 LEU A CA 1
ATOM 1362 C C . LEU A 1 171 ? 0.839 26.609 22.438 1 96.38 171 LEU A C 1
ATOM 1364 O O . LEU A 1 171 ? 0.152 26.516 23.453 1 96.38 171 LEU A O 1
ATOM 1368 N N . ALA A 1 172 ? 2.096 26.75 22.422 1 92.62 172 ALA A N 1
ATOM 1369 C CA . ALA A 1 172 ? 2.84 26.875 23.688 1 92.62 172 ALA A CA 1
ATOM 1370 C C . ALA A 1 172 ? 2.506 28.188 24.391 1 92.62 172 ALA A C 1
ATOM 1372 O O . ALA A 1 172 ? 2.246 29.203 23.734 1 92.62 172 ALA A O 1
ATOM 1373 N N . PRO A 1 173 ? 2.621 28.188 25.656 1 91.69 173 PRO A N 1
ATOM 1374 C CA . PRO A 1 173 ? 2.334 29.406 26.406 1 91.69 173 PRO A CA 1
ATOM 1375 C C . PRO A 1 173 ? 3.219 30.578 26 1 91.69 173 PRO A C 1
ATOM 1377 O O . PRO A 1 173 ? 2.77 31.734 26 1 91.69 173 PRO A O 1
ATOM 1380 N N . ALA A 1 174 ? 4.387 30.297 25.578 1 92.12 174 ALA A N 1
ATOM 1381 C CA . ALA A 1 174 ? 5.355 31.344 25.234 1 92.12 174 ALA A CA 1
ATOM 1382 C C . ALA A 1 174 ? 4.918 32.094 24 1 92.12 174 ALA A C 1
ATOM 1384 O O . ALA A 1 174 ? 5.414 33.219 23.734 1 92.12 174 ALA A O 1
ATOM 1385 N N . CYS A 1 175 ? 3.988 31.562 23.266 1 93.25 175 CYS A N 1
ATOM 1386 C CA . CYS A 1 175 ? 3.502 32.219 22.062 1 93.25 175 CYS A CA 1
ATOM 1387 C C . CYS A 1 175 ? 2.654 33.438 22.406 1 93.25 175 CYS A C 1
ATOM 1389 O O . CYS A 1 175 ? 2.486 34.344 21.578 1 93.25 175 CYS A O 1
ATOM 1391 N N . PHE A 1 176 ? 2.064 33.469 23.609 1 93.12 176 PHE A N 1
ATOM 1392 C CA . PHE A 1 176 ? 1.095 34.5 23.984 1 93.12 176 PHE A CA 1
ATOM 1393 C C . PHE A 1 176 ? 1.765 35.625 24.766 1 93.12 176 PHE A C 1
ATOM 1395 O O . PHE A 1 176 ? 1.24 36.062 25.781 1 93.12 176 PHE A O 1
ATOM 1402 N N . ALA A 1 177 ? 2.762 36.094 24.297 1 87.06 177 ALA A N 1
ATOM 1403 C CA . ALA A 1 177 ? 3.432 37.25 24.938 1 87.06 177 ALA A CA 1
ATOM 1404 C C . ALA A 1 177 ? 2.834 38.562 24.484 1 87.06 177 ALA A C 1
ATOM 1406 O O . ALA A 1 177 ? 2.205 38.625 23.422 1 87.06 177 ALA A O 1
ATOM 1407 N N . GLU A 1 178 ? 3.051 39.531 25.25 1 86.25 178 GLU A N 1
ATOM 1408 C CA . GLU A 1 178 ? 2.535 40.875 24.953 1 86.25 178 GLU A CA 1
ATOM 1409 C C . GLU A 1 178 ? 3.213 41.438 23.719 1 86.25 178 GLU A C 1
ATOM 1411 O O . GLU A 1 178 ? 4.43 41.312 23.547 1 86.25 178 GLU A O 1
ATOM 1416 N N . HIS A 1 179 ? 2.32 41.969 22.844 1 87.19 179 HIS A N 1
ATOM 1417 C CA . HIS A 1 179 ? 2.824 42.625 21.641 1 87.19 179 HIS A CA 1
ATOM 1418 C C . HIS A 1 179 ? 3.545 43.938 21.984 1 87.19 179 HIS A C 1
ATOM 1420 O O . HIS A 1 179 ? 3.09 44.688 22.844 1 87.19 179 HIS A O 1
ATOM 1426 N N . ASP A 1 180 ? 4.633 44.125 21.281 1 83.56 180 ASP A N 1
ATOM 1427 C CA . ASP A 1 180 ? 5.375 45.344 21.5 1 83.56 180 ASP A CA 1
ATOM 1428 C C . ASP A 1 180 ? 4.73 46.5 20.75 1 83.56 180 ASP A C 1
ATOM 1430 O O . ASP A 1 180 ? 4.363 46.375 19.578 1 83.56 180 ASP A O 1
ATOM 1434 N N . ALA A 1 181 ? 4.473 47.531 21.406 1 78.25 181 ALA A N 1
ATOM 1435 C CA . ALA A 1 181 ? 3.879 48.719 20.766 1 78.25 181 ALA A CA 1
ATOM 1436 C C . ALA A 1 181 ? 4.84 49.344 19.766 1 78.25 181 ALA A C 1
ATOM 1438 O O . ALA A 1 181 ? 5.949 49.75 20.109 1 78.25 181 ALA A O 1
ATOM 1439 N N . PRO A 1 182 ? 4.422 49.312 18.547 1 76.38 182 PRO A N 1
ATOM 1440 C CA . PRO A 1 182 ? 5.328 49.906 17.547 1 76.38 182 PRO A CA 1
ATOM 1441 C C . PRO A 1 182 ? 5.363 51.406 17.594 1 76.38 182 PRO A C 1
ATOM 1443 O O . PRO A 1 182 ? 4.387 52.062 18.016 1 76.38 182 PRO A O 1
ATOM 1446 N N . SER A 1 183 ? 6.566 51.844 17.172 1 78.56 183 SER A N 1
ATOM 1447 C CA . SER A 1 183 ? 6.621 53.281 16.922 1 78.56 183 SER A CA 1
ATOM 1448 C C . SER A 1 183 ? 5.699 53.688 15.773 1 78.56 183 SER A C 1
ATOM 1450 O O . SER A 1 183 ? 5.66 53.031 14.742 1 78.56 183 SER A O 1
ATOM 1452 N N . PRO A 1 184 ? 5.031 54.781 15.961 1 80.69 184 PRO A N 1
ATOM 1453 C CA . PRO A 1 184 ? 4.121 55.219 14.898 1 80.69 184 PRO A CA 1
ATOM 1454 C C . PRO A 1 184 ? 4.844 55.531 13.594 1 80.69 184 PRO A C 1
ATOM 1456 O O . PRO A 1 184 ? 4.242 55.469 12.516 1 80.69 184 PRO A O 1
ATOM 1459 N N . SER A 1 185 ? 6.059 55.781 13.688 1 85.69 185 SER A N 1
ATOM 1460 C CA . SER A 1 185 ? 6.777 56.219 12.492 1 85.69 185 SER A CA 1
ATOM 1461 C C . SER A 1 185 ? 7.387 55.031 11.75 1 85.69 185 SER A C 1
ATOM 1463 O O . SER A 1 185 ? 7.82 55.188 10.602 1 85.69 185 SER A O 1
ATOM 1465 N N . ARG A 1 186 ? 7.348 54.031 12.281 1 91.44 186 ARG A N 1
ATOM 1466 C CA . ARG A 1 186 ? 7.926 52.844 11.641 1 91.44 186 ARG A CA 1
ATOM 1467 C C . ARG A 1 186 ? 7.062 52.375 10.477 1 91.44 186 ARG A C 1
ATOM 1469 O O . ARG A 1 186 ? 5.832 52.406 10.555 1 91.44 186 ARG A O 1
ATOM 1476 N N . PRO A 1 187 ? 7.699 52.031 9.367 1 96.12 187 PRO A N 1
ATOM 1477 C CA . PRO A 1 187 ? 6.91 51.469 8.266 1 96.12 187 PRO A CA 1
ATOM 1478 C C . PRO A 1 187 ? 6.176 50.188 8.672 1 96.12 187 PRO A C 1
ATOM 1480 O O . PRO A 1 187 ? 6.449 49.625 9.734 1 96.12 187 PRO A O 1
ATOM 1483 N N . LEU A 1 188 ? 5.176 49.875 7.863 1 97.38 188 LEU A N 1
ATOM 1484 C CA . LEU A 1 188 ? 4.469 48.625 8.086 1 97.38 188 LEU A CA 1
ATOM 1485 C C . LEU A 1 188 ? 5.445 47.438 8.148 1 97.38 188 LEU A C 1
ATOM 1487 O O . LEU A 1 188 ? 6.289 47.281 7.262 1 97.38 188 LEU A O 1
ATOM 1491 N N . SER A 1 189 ? 5.406 46.656 9.188 1 97.88 189 SER A N 1
ATOM 1492 C CA . SER A 1 189 ? 6.254 45.469 9.344 1 97.88 189 SER A CA 1
ATOM 1493 C C . SER A 1 189 ? 5.5 44.188 8.969 1 97.88 189 SER A C 1
ATOM 1495 O O . SER A 1 189 ? 4.512 43.844 9.609 1 97.88 189 SER A O 1
ATOM 1497 N N . ILE A 1 190 ? 5.965 43.531 7.93 1 98.5 190 ILE A N 1
ATOM 1498 C CA . ILE A 1 190 ? 5.316 42.344 7.375 1 98.5 190 ILE A CA 1
ATOM 1499 C C . ILE A 1 190 ? 6.168 41.094 7.648 1 98.5 190 ILE A C 1
ATOM 1501 O O . ILE A 1 190 ? 7.367 41.094 7.363 1 98.5 190 ILE A O 1
ATOM 1505 N N . VAL A 1 191 ? 5.52 40.062 8.18 1 98.19 191 VAL A N 1
ATOM 1506 C CA . VAL A 1 191 ? 6.25 38.812 8.422 1 98.19 191 VAL A CA 1
ATOM 1507 C C . VAL A 1 191 ? 5.645 37.688 7.586 1 98.19 191 VAL A C 1
ATOM 1509 O O . VAL A 1 191 ? 4.422 37.562 7.473 1 98.19 191 VAL A O 1
ATOM 1512 N N . TRP A 1 192 ? 6.422 36.969 6.926 1 98.25 192 TRP A N 1
ATOM 1513 C CA . TRP A 1 192 ? 6.164 35.688 6.293 1 98.25 192 TRP A CA 1
ATOM 1514 C C . TRP A 1 192 ? 6.961 34.594 6.973 1 98.25 192 TRP A C 1
ATOM 1516 O O . TRP A 1 192 ? 8.172 34.469 6.789 1 98.25 192 TRP A O 1
ATOM 1526 N N . ASN A 1 193 ? 6.273 33.656 7.734 1 97.25 193 ASN A N 1
ATOM 1527 C CA . ASN A 1 193 ? 6.977 32.75 8.617 1 97.25 193 ASN A CA 1
ATOM 1528 C C . ASN A 1 193 ? 6.656 31.297 8.273 1 97.25 193 ASN A C 1
ATOM 1530 O O . ASN A 1 193 ? 6.453 30.469 9.172 1 97.25 193 ASN A O 1
ATOM 1534 N N . HIS A 1 194 ? 6.602 30.922 7.062 1 95.25 194 HIS A N 1
ATOM 1535 C CA . HIS A 1 194 ? 6.277 29.578 6.594 1 95.25 194 HIS A CA 1
ATOM 1536 C C . HIS A 1 194 ? 7.52 28.859 6.094 1 95.25 194 HIS A C 1
ATOM 1538 O O . HIS A 1 194 ? 8.539 29.484 5.809 1 95.25 194 HIS A O 1
ATOM 1544 N N . ARG A 1 195 ? 7.418 27.453 6.008 1 91.81 195 ARG A N 1
ATOM 1545 C CA . ARG A 1 195 ? 8.477 26.688 5.34 1 91.81 195 ARG A CA 1
ATOM 1546 C C . ARG A 1 195 ? 8.641 27.141 3.893 1 91.81 195 ARG A C 1
ATOM 1548 O O . ARG A 1 195 ? 7.664 27.484 3.223 1 91.81 195 ARG A O 1
ATOM 1555 N N . TRP A 1 196 ? 9.875 27.172 3.447 1 93.38 196 TRP A N 1
ATOM 1556 C CA . TRP A 1 196 ? 10.164 27.609 2.084 1 93.38 196 TRP A CA 1
ATOM 1557 C C . TRP A 1 196 ? 9.836 26.5 1.082 1 93.38 196 TRP A C 1
ATOM 1559 O O . TRP A 1 196 ? 10.734 25.922 0.471 1 93.38 196 TRP A O 1
ATOM 1569 N N . GLU A 1 197 ? 8.586 26.281 0.912 1 90.69 197 GLU A N 1
ATOM 1570 C CA . GLU A 1 197 ? 8.086 25.219 0.055 1 90.69 197 GLU A CA 1
ATOM 1571 C C . GLU A 1 197 ? 7.105 25.75 -0.985 1 90.69 197 GLU A C 1
ATOM 1573 O O . GLU A 1 197 ? 6.484 26.797 -0.778 1 90.69 197 GLU A O 1
ATOM 1578 N N . TYR A 1 198 ? 6.949 25.047 -2.068 1 89.25 198 TYR A N 1
ATOM 1579 C CA . TYR A 1 198 ? 6.145 25.5 -3.201 1 89.25 198 TYR A CA 1
ATOM 1580 C C . TYR A 1 198 ? 4.672 25.609 -2.818 1 89.25 198 TYR A C 1
ATOM 1582 O O . TYR A 1 198 ? 3.955 26.469 -3.322 1 89.25 198 TYR A O 1
ATOM 1590 N N . ASP A 1 199 ? 4.305 24.734 -1.892 1 91.19 199 ASP A N 1
ATOM 1591 C CA . ASP A 1 199 ? 2.887 24.719 -1.545 1 91.19 199 ASP A CA 1
ATOM 1592 C C . ASP A 1 199 ? 2.502 25.953 -0.747 1 91.19 199 ASP A C 1
ATOM 1594 O O . ASP A 1 199 ? 1.317 26.266 -0.617 1 91.19 199 ASP A O 1
ATOM 1598 N N . LYS A 1 200 ? 3.496 26.719 -0.273 1 95 200 LYS A N 1
ATOM 1599 C CA . LYS A 1 200 ? 3.227 27.953 0.452 1 95 200 LYS A CA 1
ATOM 1600 C C . LYS A 1 200 ? 3.129 29.141 -0.503 1 95 200 LYS A C 1
ATOM 1602 O O . LYS A 1 200 ? 2.861 30.266 -0.078 1 95 200 LYS A O 1
ATOM 1607 N N . ALA A 1 201 ? 3.33 28.953 -1.735 1 96 201 ALA A N 1
ATOM 1608 C CA . ALA A 1 201 ? 3.17 29.891 -2.836 1 96 201 ALA A CA 1
ATOM 1609 C C . ALA A 1 201 ? 3.936 31.188 -2.562 1 96 201 ALA A C 1
ATOM 1611 O O . ALA A 1 201 ? 3.367 32.281 -2.637 1 96 201 ALA A O 1
ATOM 1612 N N . PRO A 1 202 ? 5.246 31.016 -2.361 1 97.25 202 PRO A N 1
ATOM 1613 C CA . PRO A 1 202 ? 6.031 32.219 -2.082 1 97.25 202 PRO A CA 1
ATOM 1614 C C . PRO A 1 202 ? 6.051 33.188 -3.256 1 97.25 202 PRO A C 1
ATOM 1616 O O . PRO A 1 202 ? 6.176 34.406 -3.057 1 97.25 202 PRO A O 1
ATOM 1619 N N . SER A 1 203 ? 5.895 32.688 -4.465 1 97.5 203 SER A N 1
ATOM 1620 C CA . SER A 1 203 ? 5.883 33.562 -5.633 1 97.5 203 SER A CA 1
ATOM 1621 C C . SER A 1 203 ? 4.754 34.594 -5.547 1 97.5 203 SER A C 1
ATOM 1623 O O . SER A 1 203 ? 4.938 35.75 -5.883 1 97.5 203 SER A O 1
ATOM 1625 N N . ARG A 1 204 ? 3.607 34.125 -5.164 1 98.38 204 ARG A N 1
ATOM 1626 C CA . ARG A 1 204 ? 2.477 35.031 -5.027 1 98.38 204 ARG A CA 1
ATOM 1627 C C . ARG A 1 204 ? 2.775 36.125 -4 1 98.38 204 ARG A C 1
ATOM 1629 O O . ARG A 1 204 ? 2.432 37.281 -4.207 1 98.38 204 ARG A O 1
ATOM 1636 N N . PHE A 1 205 ? 3.398 35.781 -2.926 1 98.56 205 PHE A N 1
ATOM 1637 C CA . PHE A 1 205 ? 3.748 36.719 -1.861 1 98.56 205 PHE A CA 1
ATOM 1638 C C . PHE A 1 205 ? 4.73 37.781 -2.363 1 98.56 205 PHE A C 1
ATOM 1640 O O . PHE A 1 205 ? 4.488 38.969 -2.229 1 98.56 205 PHE A O 1
ATOM 1647 N N . PHE A 1 206 ? 5.781 37.281 -2.99 1 98.5 206 PHE A N 1
ATOM 1648 C CA . PHE A 1 206 ? 6.852 38.188 -3.406 1 98.5 206 PHE A CA 1
ATOM 1649 C C . PHE A 1 206 ? 6.41 39.062 -4.582 1 98.5 206 PHE A C 1
ATOM 1651 O O . PHE A 1 206 ? 6.812 40.219 -4.695 1 98.5 206 PHE A O 1
ATOM 1658 N N . ASP A 1 207 ? 5.605 38.469 -5.449 1 98.38 207 ASP A N 1
ATOM 1659 C CA . ASP A 1 207 ? 5.062 39.281 -6.551 1 98.38 207 ASP A CA 1
ATOM 1660 C C . ASP A 1 207 ? 4.207 40.438 -6.027 1 98.38 207 ASP A C 1
ATOM 1662 O O . ASP A 1 207 ? 4.242 41.531 -6.578 1 98.38 207 ASP A O 1
ATOM 1666 N N . ALA A 1 208 ? 3.449 40.156 -5.043 1 98.62 208 ALA A N 1
ATOM 1667 C CA . ALA A 1 208 ? 2.645 41.219 -4.43 1 98.62 208 ALA A CA 1
ATOM 1668 C C . ALA A 1 208 ? 3.531 42.312 -3.838 1 98.62 208 ALA A C 1
ATOM 1670 O O . ALA A 1 208 ? 3.266 43.5 -4.02 1 98.62 208 ALA A O 1
ATOM 1671 N N . LEU A 1 209 ? 4.594 41.969 -3.135 1 98.56 209 LEU A N 1
ATOM 1672 C CA . LEU A 1 209 ? 5.5 42.906 -2.51 1 98.56 209 LEU A CA 1
ATOM 1673 C C . LEU A 1 209 ? 6.25 43.719 -3.566 1 98.56 209 LEU A C 1
ATOM 1675 O O . LEU A 1 209 ? 6.547 44.906 -3.355 1 98.56 209 LEU A O 1
ATOM 1679 N N . ASP A 1 210 ? 6.578 43 -4.625 1 97.69 210 ASP A N 1
ATOM 1680 C CA . ASP A 1 210 ? 7.25 43.688 -5.727 1 97.69 210 ASP A CA 1
ATOM 1681 C C . ASP A 1 210 ? 6.387 44.844 -6.27 1 97.69 210 ASP A C 1
ATOM 1683 O O . ASP A 1 210 ? 6.902 45.906 -6.633 1 97.69 210 ASP A O 1
ATOM 1687 N N . ARG A 1 211 ? 5.145 44.594 -6.359 1 97.56 211 ARG A N 1
ATOM 1688 C CA . ARG A 1 211 ? 4.23 45.656 -6.809 1 97.56 211 ARG A CA 1
ATOM 1689 C C . ARG A 1 211 ? 4.254 46.844 -5.855 1 97.56 211 ARG A C 1
ATOM 1691 O O . ARG A 1 211 ? 4.188 48 -6.289 1 97.56 211 ARG A O 1
ATOM 1698 N N . LEU A 1 212 ? 4.277 46.625 -4.578 1 98.12 212 LEU A N 1
ATOM 1699 C CA . LEU A 1 212 ? 4.395 47.688 -3.6 1 98.12 212 LEU A CA 1
ATOM 1700 C C . LEU A 1 212 ? 5.703 48.469 -3.781 1 98.12 212 LEU A C 1
ATOM 1702 O O . LEU A 1 212 ? 5.715 49.688 -3.744 1 98.12 212 LEU A O 1
ATOM 1706 N N . HIS A 1 213 ? 6.762 47.688 -3.947 1 97.44 213 HIS A N 1
ATOM 1707 C CA . HIS A 1 213 ? 8.086 48.25 -4.145 1 97.44 213 HIS A CA 1
ATOM 1708 C C . HIS A 1 213 ? 8.109 49.188 -5.363 1 97.44 213 HIS A C 1
ATOM 1710 O O . HIS A 1 213 ? 8.648 50.281 -5.301 1 97.44 213 HIS A O 1
ATOM 1716 N N . GLN A 1 214 ? 7.523 48.75 -6.367 1 96.5 214 GLN A N 1
ATOM 1717 C CA . GLN A 1 214 ? 7.488 49.5 -7.613 1 96.5 214 GLN A CA 1
ATOM 1718 C C . GLN A 1 214 ? 6.68 50.781 -7.457 1 96.5 214 GLN A C 1
ATOM 1720 O O . GLN A 1 214 ? 6.957 51.781 -8.117 1 96.5 214 GLN A O 1
ATOM 1725 N N . ARG A 1 215 ? 5.758 50.75 -6.566 1 96.69 215 ARG A N 1
ATOM 1726 C CA . ARG A 1 215 ? 4.922 51.906 -6.297 1 96.69 215 ARG A CA 1
ATOM 1727 C C . ARG A 1 215 ? 5.609 52.875 -5.324 1 96.69 215 ARG A C 1
ATOM 1729 O O . ARG A 1 215 ? 5.094 53.938 -5.035 1 96.69 215 ARG A O 1
ATOM 1736 N N . GLY A 1 216 ? 6.691 52.469 -4.766 1 96.75 216 GLY A N 1
ATOM 1737 C CA . GLY A 1 216 ? 7.477 53.312 -3.869 1 96.75 216 GLY A CA 1
ATOM 1738 C C . GLY A 1 216 ? 6.973 53.281 -2.438 1 96.75 216 GLY A C 1
ATOM 1739 O O . GLY A 1 216 ? 7.277 54.188 -1.651 1 96.75 216 GLY A O 1
ATOM 1740 N N . LEU A 1 217 ? 6.223 52.281 -2.152 1 97.56 217 LEU A N 1
ATOM 1741 C CA . LEU A 1 217 ? 5.703 52.188 -0.792 1 97.56 217 LEU A CA 1
ATOM 1742 C C . LEU A 1 217 ? 6.762 51.625 0.154 1 97.56 217 LEU A C 1
ATOM 1744 O O . LEU A 1 217 ? 7.547 50.781 -0.23 1 97.56 217 LEU A O 1
ATOM 1748 N N . ASP A 1 218 ? 6.703 52.156 1.395 1 96.44 218 ASP A N 1
ATOM 1749 C CA . ASP A 1 218 ? 7.684 51.719 2.396 1 96.44 218 ASP A CA 1
ATOM 1750 C C . ASP A 1 218 ? 7.117 50.625 3.293 1 96.44 218 ASP A C 1
ATOM 1752 O O . ASP A 1 218 ? 5.961 50.688 3.713 1 96.44 218 ASP A O 1
ATOM 1756 N N . PHE A 1 219 ? 7.91 49.625 3.535 1 97.94 219 PHE A N 1
ATOM 1757 C CA . PHE A 1 219 ? 7.57 48.531 4.438 1 97.94 219 PHE A CA 1
ATOM 1758 C C . PHE A 1 219 ? 8.82 47.812 4.891 1 97.94 219 PHE A C 1
ATOM 1760 O O . PHE A 1 219 ? 9.883 47.938 4.27 1 97.94 219 PHE A O 1
ATOM 1767 N N . GLU A 1 220 ? 8.719 47.125 6.004 1 97.88 220 GLU A N 1
ATOM 1768 C CA . GLU A 1 220 ? 9.75 46.25 6.543 1 97.88 220 GLU A CA 1
ATOM 1769 C C . GLU A 1 220 ? 9.336 44.781 6.43 1 97.88 220 GLU A C 1
ATOM 1771 O O . GLU A 1 220 ? 8.195 44.438 6.723 1 97.88 220 GLU A O 1
ATOM 1776 N N . LEU A 1 221 ? 10.289 44 5.988 1 98.25 221 LEU A N 1
ATOM 1777 C CA . LEU A 1 221 ? 9.938 42.625 5.633 1 98.25 221 LEU A CA 1
ATOM 1778 C C . LEU A 1 221 ? 10.758 41.625 6.438 1 98.25 221 LEU A C 1
ATOM 1780 O O . LEU A 1 221 ? 11.984 41.719 6.5 1 98.25 221 LEU A O 1
ATOM 1784 N N . HIS A 1 222 ? 10.086 40.719 7.109 1 98.19 222 HIS A N 1
ATOM 1785 C CA . HIS A 1 222 ? 10.695 39.562 7.75 1 98.19 222 HIS A CA 1
ATOM 1786 C C . HIS A 1 222 ? 10.297 38.281 7.047 1 98.19 222 HIS A C 1
ATOM 1788 O O . HIS A 1 222 ? 9.141 37.844 7.121 1 98.19 222 HIS A O 1
ATOM 1794 N N . VAL A 1 223 ? 11.195 37.656 6.32 1 98 223 VAL A N 1
ATOM 1795 C CA . VAL A 1 223 ? 10.969 36.344 5.715 1 98 223 VAL A CA 1
ATOM 1796 C C . VAL A 1 223 ? 11.672 35.281 6.527 1 98 223 VAL A C 1
ATOM 1798 O O . VAL A 1 223 ? 12.898 35.125 6.449 1 98 223 VAL A O 1
ATOM 1801 N N . LEU A 1 224 ? 10.812 34.531 7.199 1 96 224 LEU A N 1
ATOM 1802 C CA . LEU A 1 224 ? 11.32 33.531 8.125 1 96 224 LEU A CA 1
ATOM 1803 C C . LEU A 1 224 ? 10.969 32.125 7.652 1 96 224 LEU A C 1
ATOM 1805 O O . LEU A 1 224 ? 10.211 31.969 6.699 1 96 224 LEU A O 1
ATOM 1809 N N . GLY A 1 225 ? 11.562 31.141 8.305 1 90.81 225 GLY A N 1
ATOM 1810 C CA . GLY A 1 225 ? 11.148 29.781 8.023 1 90.81 225 GLY A CA 1
ATOM 1811 C C . GLY A 1 225 ? 12.297 28.891 7.578 1 90.81 225 GLY A C 1
ATOM 1812 O O . GLY A 1 225 ? 13.336 29.391 7.137 1 90.81 225 GLY A O 1
ATOM 1813 N N . GLU A 1 226 ? 12 27.672 7.617 1 83.44 226 GLU A N 1
ATOM 1814 C CA . GLU A 1 226 ? 13.008 26.656 7.32 1 83.44 226 GLU A CA 1
ATOM 1815 C C . GLU A 1 226 ? 13.164 26.453 5.816 1 83.44 226 GLU A C 1
ATOM 1817 O O . GLU A 1 226 ? 12.18 26.469 5.078 1 83.44 226 GLU A O 1
ATOM 1822 N N . ARG A 1 227 ? 14.477 26.391 5.367 1 82.94 227 ARG A N 1
ATOM 1823 C CA . ARG A 1 227 ? 14.852 26.062 3.996 1 82.94 227 ARG A CA 1
ATOM 1824 C C . ARG A 1 227 ? 15.273 24.609 3.877 1 82.94 227 ARG A C 1
ATOM 1826 O O . ARG A 1 227 ? 15.984 24.094 4.742 1 82.94 227 ARG A O 1
ATOM 1833 N N . PHE A 1 228 ? 14.766 24.016 2.959 1 74.75 228 PHE A N 1
ATOM 1834 C CA . PHE A 1 228 ? 15.18 22.641 2.703 1 74.75 228 PHE A CA 1
ATOM 1835 C C . PHE A 1 228 ? 16.156 22.578 1.524 1 74.75 228 PHE A C 1
ATOM 1837 O O . PHE A 1 228 ? 16.531 23.609 0.974 1 74.75 228 PHE A O 1
ATOM 1844 N N . ARG A 1 229 ? 16.672 21.266 1.125 1 72.19 229 ARG A N 1
ATOM 1845 C CA . ARG A 1 229 ? 17.641 21.078 0.05 1 72.19 229 ARG A CA 1
ATOM 1846 C C . ARG A 1 229 ? 17.141 21.688 -1.256 1 72.19 229 ARG A C 1
ATOM 1848 O O . ARG A 1 229 ? 17.875 22.391 -1.942 1 72.19 229 ARG A O 1
ATOM 1855 N N . SER A 1 230 ? 15.883 21.375 -1.473 1 81.12 230 SER A N 1
ATOM 1856 C CA . SER A 1 230 ? 15.234 21.984 -2.627 1 81.12 230 SER A CA 1
ATOM 1857 C C . SER A 1 230 ? 14.211 23.031 -2.197 1 81.12 230 SER A C 1
ATOM 1859 O O . SER A 1 230 ? 13.391 22.781 -1.316 1 81.12 230 SER A O 1
ATOM 1861 N N . TYR A 1 231 ? 14.453 24.328 -2.574 1 85.06 231 TYR A N 1
ATOM 1862 C CA . TYR A 1 231 ? 13.508 25.406 -2.268 1 85.06 231 TYR A CA 1
ATOM 1863 C C . TYR A 1 231 ? 13.25 26.266 -3.496 1 85.06 231 TYR A C 1
ATOM 1865 O O . TYR A 1 231 ? 14.055 26.297 -4.43 1 85.06 231 TYR A O 1
ATOM 1873 N N . PRO A 1 232 ? 12.125 26.953 -3.533 1 90.25 232 PRO A N 1
ATOM 1874 C CA . PRO A 1 232 ? 11.773 27.766 -4.691 1 90.25 232 PRO A CA 1
ATOM 1875 C C . PRO A 1 232 ? 12.766 28.906 -4.938 1 90.25 232 PRO A C 1
ATOM 1877 O O . PRO A 1 232 ? 13.047 29.688 -4.027 1 90.25 232 PRO A O 1
ATOM 1880 N N . LYS A 1 233 ? 13.18 29.062 -6.172 1 92.38 233 LYS A N 1
ATOM 1881 C CA . LYS A 1 233 ? 14.219 30.016 -6.535 1 92.38 233 LYS A CA 1
ATOM 1882 C C . LYS A 1 233 ? 13.711 31.453 -6.418 1 92.38 233 LYS A C 1
ATOM 1884 O O . LYS A 1 233 ? 14.5 32.406 -6.398 1 92.38 233 LYS A O 1
ATOM 1889 N N . VAL A 1 234 ? 12.422 31.578 -6.305 1 94.94 234 VAL A N 1
ATOM 1890 C CA . VAL A 1 234 ? 11.828 32.906 -6.184 1 94.94 234 VAL A CA 1
ATOM 1891 C C . VAL A 1 234 ? 12.367 33.594 -4.938 1 94.94 234 VAL A C 1
ATOM 1893 O O . VAL A 1 234 ? 12.453 34.844 -4.895 1 94.94 234 VAL A O 1
ATOM 1896 N N . PHE A 1 235 ? 12.789 32.875 -3.963 1 96.12 235 PHE A N 1
ATOM 1897 C CA . PHE A 1 235 ? 13.344 33.469 -2.748 1 96.12 235 PHE A CA 1
ATOM 1898 C C . PHE A 1 235 ? 14.617 34.25 -3.055 1 96.12 235 PHE A C 1
ATOM 1900 O O . PHE A 1 235 ? 14.812 35.344 -2.539 1 96.12 235 PHE A O 1
ATOM 1907 N N . ASP A 1 236 ? 15.422 33.656 -3.918 1 95.44 236 ASP A N 1
ATOM 1908 C CA . ASP A 1 236 ? 16.672 34.344 -4.277 1 95.44 236 ASP A CA 1
ATOM 1909 C C . ASP A 1 236 ? 16.406 35.625 -5.035 1 95.44 236 ASP A C 1
ATOM 1911 O O . ASP A 1 236 ? 17.016 36.656 -4.734 1 95.44 236 ASP A O 1
ATOM 1915 N N . ARG A 1 237 ? 15.555 35.562 -5.91 1 95.88 237 ARG A N 1
ATOM 1916 C CA . ARG A 1 237 ? 15.203 36.75 -6.703 1 95.88 237 ARG A CA 1
ATOM 1917 C C . ARG A 1 237 ? 14.578 37.812 -5.828 1 95.88 237 ARG A C 1
ATOM 1919 O O . ARG A 1 237 ? 14.891 39 -5.973 1 95.88 237 ARG A O 1
ATOM 1926 N N . ALA A 1 238 ? 13.688 37.406 -5.008 1 96.81 238 ALA A N 1
ATOM 1927 C CA . ALA A 1 238 ? 13 38.344 -4.125 1 96.81 238 ALA A CA 1
ATOM 1928 C C . ALA A 1 238 ? 13.977 39 -3.146 1 96.81 238 ALA A C 1
ATOM 1930 O O . ALA A 1 238 ? 13.844 40.188 -2.818 1 96.81 238 ALA A O 1
ATOM 1931 N N . HIS A 1 239 ? 14.922 38.188 -2.66 1 96.81 239 HIS A N 1
ATOM 1932 C CA . HIS A 1 239 ? 15.922 38.719 -1.731 1 96.81 239 HIS A CA 1
ATOM 1933 C C . HIS A 1 239 ? 16.703 39.875 -2.348 1 96.81 239 HIS A C 1
ATOM 1935 O O . HIS A 1 239 ? 16.984 40.875 -1.669 1 96.81 239 HIS A O 1
ATOM 1941 N N . GLU A 1 240 ? 17 39.719 -3.553 1 96.5 240 GLU A N 1
ATOM 1942 C CA . GLU A 1 240 ? 17.719 40.75 -4.27 1 96.5 240 GLU A CA 1
ATOM 1943 C C . GLU A 1 240 ? 16.828 41.938 -4.566 1 96.5 240 GLU A C 1
ATOM 1945 O O . GLU A 1 240 ? 17.203 43.094 -4.316 1 96.5 240 GLU A O 1
ATOM 1950 N N . ALA A 1 241 ? 15.703 41.719 -5.043 1 96.19 241 ALA A N 1
ATOM 1951 C CA . ALA A 1 241 ? 14.797 42.75 -5.527 1 96.19 241 ALA A CA 1
ATOM 1952 C C . ALA A 1 241 ? 14.273 43.594 -4.375 1 96.19 241 ALA A C 1
ATOM 1954 O O . ALA A 1 241 ? 14.016 44.812 -4.543 1 96.19 241 ALA A O 1
ATOM 1955 N N . LEU A 1 242 ? 14.133 42.969 -3.217 1 97.69 242 LEU A N 1
ATOM 1956 C CA . LEU A 1 242 ? 13.508 43.656 -2.092 1 97.69 242 LEU A CA 1
ATOM 1957 C C . LEU A 1 242 ? 14.523 43.938 -0.987 1 97.69 242 LEU A C 1
ATOM 1959 O O . LEU A 1 242 ? 14.148 44.094 0.175 1 97.69 242 LEU A O 1
ATOM 1963 N N . ALA A 1 243 ? 15.758 44 -1.269 1 96.69 243 ALA A N 1
ATOM 1964 C CA . ALA A 1 243 ? 16.859 44.094 -0.327 1 96.69 243 ALA A CA 1
ATOM 1965 C C . ALA A 1 243 ? 16.688 45.281 0.604 1 96.69 243 ALA A C 1
ATOM 1967 O O . ALA A 1 243 ? 16.969 45.188 1.801 1 96.69 243 ALA A O 1
ATOM 1968 N N . ASP A 1 244 ? 16.219 46.344 0.134 1 95.75 244 ASP A N 1
ATOM 1969 C CA . ASP A 1 244 ? 16.109 47.594 0.897 1 95.75 244 ASP A CA 1
ATOM 1970 C C . ASP A 1 244 ? 15 47.5 1.941 1 95.75 244 ASP A C 1
ATOM 1972 O O . ASP A 1 244 ? 14.922 48.312 2.854 1 95.75 244 ASP A O 1
ATOM 1976 N N . HIS A 1 245 ? 14.172 46.5 1.835 1 97.5 245 HIS A N 1
ATOM 1977 C CA . HIS A 1 245 ? 13.031 46.375 2.729 1 97.5 245 HIS A CA 1
ATOM 1978 C C . HIS A 1 245 ? 13.25 45.25 3.752 1 97.5 245 HIS A C 1
ATOM 1980 O O . HIS A 1 245 ? 12.516 45.156 4.738 1 97.5 245 HIS A O 1
ATOM 1986 N N . ILE A 1 246 ? 14.25 44.406 3.611 1 97.88 246 ILE A N 1
ATOM 1987 C CA . ILE A 1 246 ? 14.391 43.188 4.359 1 97.88 246 ILE A CA 1
ATOM 1988 C C . ILE A 1 246 ? 15.055 43.438 5.703 1 97.88 246 ILE A C 1
ATOM 1990 O O . ILE A 1 246 ? 16.156 44 5.758 1 97.88 246 ILE A O 1
ATOM 1994 N N . ALA A 1 247 ? 14.406 43.094 6.684 1 96.81 247 ALA A N 1
ATOM 1995 C CA . ALA A 1 247 ? 14.961 43.219 8.031 1 96.81 247 ALA A CA 1
ATOM 1996 C C . ALA A 1 247 ? 15.539 41.875 8.492 1 96.81 247 ALA A C 1
ATOM 1998 O O . ALA A 1 247 ? 16.547 41.844 9.195 1 96.81 247 ALA A O 1
ATOM 1999 N N . THR A 1 248 ? 14.844 40.812 8.25 1 96.94 248 THR A N 1
ATOM 2000 C CA . THR A 1 248 ? 15.297 39.438 8.586 1 96.94 248 THR A CA 1
ATOM 2001 C C . THR A 1 248 ? 15.016 38.5 7.434 1 96.94 248 THR A C 1
ATOM 2003 O O . THR A 1 248 ? 13.984 38.594 6.773 1 96.94 248 THR A O 1
ATOM 2006 N N . TRP A 1 249 ? 15.969 37.594 7.23 1 96.31 249 TRP A N 1
ATOM 2007 C CA . TRP A 1 249 ? 15.844 36.625 6.137 1 96.31 249 TRP A CA 1
ATOM 2008 C C . TRP A 1 249 ? 16.359 35.25 6.555 1 96.31 249 TRP A C 1
ATOM 2010 O O . TRP A 1 249 ? 17.531 35.125 6.914 1 96.31 249 TRP A O 1
ATOM 2020 N N . GLY A 1 250 ? 15.438 34.312 6.504 1 94.12 250 GLY A N 1
ATOM 2021 C CA . GLY A 1 250 ? 15.875 32.938 6.738 1 94.12 250 GLY A CA 1
ATOM 2022 C C . GLY A 1 250 ? 15.43 32.406 8.086 1 94.12 250 GLY A C 1
ATOM 2023 O O . GLY A 1 250 ? 14.617 33.031 8.773 1 94.12 250 GLY A O 1
ATOM 2024 N N . TYR A 1 251 ? 15.938 31.25 8.375 1 92.06 251 TYR A N 1
ATOM 2025 C CA . TYR A 1 251 ? 15.555 30.516 9.578 1 92.06 251 TYR A CA 1
ATOM 2026 C C . TYR A 1 251 ? 16.172 31.141 10.82 1 92.06 251 TYR A C 1
ATOM 2028 O O . TYR A 1 251 ? 17.375 31.438 10.844 1 92.06 251 TYR A O 1
ATOM 2036 N N . VAL A 1 252 ? 15.305 31.375 11.781 1 93.44 252 VAL A N 1
ATOM 2037 C CA . VAL A 1 252 ? 15.758 31.891 13.078 1 93.44 252 VAL A CA 1
ATOM 2038 C C . VAL A 1 252 ? 15.938 30.734 14.055 1 93.44 252 VAL A C 1
ATOM 2040 O O . VAL A 1 252 ? 14.953 30.125 14.492 1 93.44 252 VAL A O 1
ATOM 2043 N N . GLU A 1 253 ? 17.094 30.453 14.492 1 90.25 253 GLU A N 1
ATOM 2044 C CA . GLU A 1 253 ? 17.422 29.297 15.297 1 90.25 253 GLU A CA 1
ATOM 2045 C C . GLU A 1 253 ? 16.844 29.406 16.703 1 90.25 253 GLU A C 1
ATOM 2047 O O . GLU A 1 253 ? 16.312 28.422 17.234 1 90.25 253 GLU A O 1
ATOM 2052 N N . SER A 1 254 ? 16.953 30.562 17.234 1 92.69 254 SER A N 1
ATOM 2053 C CA . SER A 1 254 ? 16.453 30.781 18.594 1 92.69 254 SER A CA 1
ATOM 2054 C C . SER A 1 254 ? 14.938 30.984 18.594 1 92.69 254 SER A C 1
ATOM 2056 O O . SER A 1 254 ? 14.43 31.922 17.969 1 92.69 254 SER A O 1
ATOM 2058 N N . ALA A 1 255 ? 14.258 30.156 19.359 1 90.75 255 ALA A N 1
ATOM 2059 C CA . ALA A 1 255 ? 12.812 30.312 19.5 1 90.75 255 ALA A CA 1
ATOM 2060 C C . ALA A 1 255 ? 12.453 31.672 20.094 1 90.75 255 ALA A C 1
ATOM 2062 O O . ALA A 1 255 ? 11.461 32.281 19.688 1 90.75 255 ALA A O 1
ATOM 2063 N N . ASP A 1 256 ? 13.281 32.094 20.938 1 92.44 256 ASP A N 1
ATOM 2064 C CA . ASP A 1 256 ? 13.039 33.406 21.562 1 92.44 256 ASP A CA 1
ATOM 2065 C C . ASP A 1 256 ? 13.195 34.531 20.562 1 92.44 256 ASP A C 1
ATOM 2067 O O . ASP A 1 256 ? 12.422 35.5 20.578 1 92.44 256 ASP A O 1
ATOM 2071 N N . ASP A 1 257 ? 14.195 34.469 19.797 1 94.88 257 ASP A N 1
ATOM 2072 C CA . ASP A 1 257 ? 14.406 35.469 18.766 1 94.88 257 ASP A CA 1
ATOM 2073 C C . ASP A 1 257 ? 13.266 35.469 17.75 1 94.88 257 ASP A C 1
ATOM 2075 O O . ASP A 1 257 ? 12.812 36.531 17.312 1 94.88 257 ASP A O 1
ATOM 2079 N N . TYR A 1 258 ? 12.938 34.344 17.391 1 95.62 258 TYR A N 1
ATOM 2080 C CA . TYR A 1 258 ? 11.805 34.156 16.5 1 95.62 258 TYR A CA 1
ATOM 2081 C C . TYR A 1 258 ? 10.555 34.844 17.062 1 95.62 258 TYR A C 1
ATOM 2083 O O . TYR A 1 258 ? 9.922 35.656 16.391 1 95.62 258 TYR A O 1
ATOM 2091 N N . ARG A 1 259 ? 10.234 34.594 18.281 1 94.81 259 ARG A N 1
ATOM 2092 C CA . ARG A 1 259 ? 9.055 35.156 18.922 1 94.81 259 ARG A CA 1
ATOM 2093 C C . ARG A 1 259 ? 9.188 36.688 19.078 1 94.81 259 ARG A C 1
ATOM 2095 O O . ARG A 1 259 ? 8.195 37.406 18.984 1 94.81 259 ARG A O 1
ATOM 2102 N N . ALA A 1 260 ? 10.383 37.125 19.328 1 94.75 260 ALA A N 1
ATOM 2103 C CA . ALA A 1 260 ? 10.625 38.562 19.438 1 94.75 260 ALA A CA 1
ATOM 2104 C C . ALA A 1 260 ? 10.273 39.281 18.141 1 94.75 260 ALA A C 1
ATOM 2106 O O . ALA A 1 260 ? 9.703 40.375 18.172 1 94.75 260 ALA A O 1
ATOM 2107 N N . ILE A 1 261 ? 10.625 38.656 17.062 1 96.19 261 ILE A N 1
ATOM 2108 C CA . ILE A 1 261 ? 10.297 39.219 15.766 1 96.19 261 ILE A CA 1
ATOM 2109 C C . ILE A 1 261 ? 8.781 39.281 15.594 1 96.19 261 ILE A C 1
ATOM 2111 O O . ILE A 1 261 ? 8.234 40.312 15.188 1 96.19 261 ILE A O 1
ATOM 2115 N N . LEU A 1 262 ? 8.117 38.25 15.938 1 96.94 262 LEU A N 1
ATOM 2116 C CA . LEU A 1 262 ? 6.668 38.188 15.805 1 96.94 262 LEU A CA 1
ATOM 2117 C C . LEU A 1 262 ? 5.992 39.25 16.672 1 96.94 262 LEU A C 1
ATOM 2119 O O . LEU A 1 262 ? 5.008 39.875 16.266 1 96.94 262 LEU A O 1
ATOM 2123 N N . ARG A 1 263 ? 6.559 39.5 17.812 1 95.19 263 ARG A N 1
ATOM 2124 C CA . ARG A 1 263 ? 5.973 40.438 18.766 1 95.19 263 ARG A CA 1
ATOM 2125 C C . ARG A 1 263 ? 6.094 41.875 18.281 1 95.19 263 ARG A C 1
ATOM 2127 O O . ARG A 1 263 ? 5.355 42.75 18.719 1 95.19 263 ARG A O 1
ATOM 2134 N N . ARG A 1 264 ? 6.953 42.094 17.359 1 94.12 264 ARG A N 1
ATOM 2135 C CA . ARG A 1 264 ? 7.199 43.438 16.891 1 94.12 264 ARG A CA 1
ATOM 2136 C C . ARG A 1 264 ? 6.566 43.656 15.531 1 94.12 264 ARG A C 1
ATOM 2138 O O . ARG A 1 264 ? 6.406 44.812 15.102 1 94.12 264 ARG A O 1
ATOM 2145 N N . ALA A 1 265 ? 6.207 42.625 14.875 1 96.31 265 ALA A N 1
ATOM 2146 C CA . ALA A 1 265 ? 5.656 42.75 13.523 1 96.31 265 ALA A CA 1
ATOM 2147 C C . ALA A 1 265 ? 4.184 43.156 13.562 1 96.31 265 ALA A C 1
ATOM 2149 O O . ALA A 1 265 ? 3.486 42.875 14.547 1 96.31 265 ALA A O 1
ATOM 2150 N N . ASP A 1 266 ? 3.764 43.844 12.508 1 97.19 266 ASP A N 1
ATOM 2151 C CA . ASP A 1 266 ? 2.373 44.281 12.422 1 97.19 266 ASP A CA 1
ATOM 2152 C C . ASP A 1 266 ? 1.496 43.219 11.789 1 97.19 266 ASP A C 1
ATOM 2154 O O . ASP A 1 266 ? 0.395 42.938 12.273 1 97.19 266 ASP A O 1
ATOM 2158 N N . LEU A 1 267 ? 1.999 42.688 10.711 1 97.94 267 LEU A N 1
ATOM 2159 C CA . LEU A 1 267 ? 1.183 41.844 9.828 1 97.94 267 LEU A CA 1
ATOM 2160 C C . LEU A 1 267 ? 1.875 40.531 9.523 1 97.94 267 LEU A C 1
ATOM 2162 O O . LEU A 1 267 ? 3.068 40.5 9.211 1 97.94 267 LEU A O 1
ATOM 2166 N N . VAL A 1 268 ? 1.185 39.406 9.703 1 98.56 268 VAL A N 1
ATOM 2167 C CA . VAL A 1 268 ? 1.646 38.125 9.195 1 98.56 268 VAL A CA 1
ATOM 2168 C C . VAL A 1 268 ? 0.83 37.75 7.965 1 98.56 268 VAL A C 1
ATOM 2170 O O . VAL A 1 268 ? -0.397 37.875 7.965 1 98.56 268 VAL A O 1
ATOM 2173 N N . VAL A 1 269 ? 1.497 37.281 6.938 1 98.81 269 VAL A N 1
ATOM 2174 C CA . VAL A 1 269 ? 0.824 37.031 5.664 1 98.81 269 VAL A CA 1
ATOM 2175 C C . VAL A 1 269 ? 1.02 35.562 5.254 1 98.81 269 VAL A C 1
ATOM 2177 O O . VAL A 1 269 ? 2.111 35 5.406 1 98.81 269 VAL A O 1
ATOM 2180 N N . SER A 1 270 ? -0.051 34.969 4.805 1 98.69 270 SER A N 1
ATOM 2181 C CA . SER A 1 270 ? 0.045 33.656 4.18 1 98.69 270 SER A CA 1
ATOM 2182 C C . SER A 1 270 ? -0.496 33.656 2.754 1 98.69 270 SER A C 1
ATOM 2184 O O . SER A 1 270 ? -1.47 34.375 2.467 1 98.69 270 SER A O 1
ATOM 2186 N N . THR A 1 271 ? 0.123 32.938 1.909 1 98.25 271 THR A N 1
ATOM 2187 C CA . THR A 1 271 ? -0.323 32.719 0.538 1 98.25 271 THR A CA 1
ATOM 2188 C C . THR A 1 271 ? -0.481 31.234 0.257 1 98.25 271 THR A C 1
ATOM 2190 O O . THR A 1 271 ? -0.572 30.828 -0.901 1 98.25 271 THR A O 1
ATOM 2193 N N . SER A 1 272 ? -0.613 30.453 1.295 1 97.12 272 SER A N 1
ATOM 2194 C CA . SER A 1 272 ? -0.525 29 1.203 1 97.12 272 SER A CA 1
ATOM 2195 C C . SER A 1 272 ? -1.651 28.438 0.346 1 97.12 272 SER A C 1
ATOM 2197 O O . SER A 1 272 ? -2.797 28.875 0.443 1 97.12 272 SER A O 1
ATOM 2199 N N . LEU A 1 273 ? -1.253 27.5 -0.475 1 95.75 273 LEU A N 1
ATOM 2200 C CA . LEU A 1 273 ? -2.221 26.734 -1.248 1 95.75 273 LEU A CA 1
ATOM 2201 C C . LEU A 1 273 ? -2.668 25.5 -0.479 1 95.75 273 LEU A C 1
ATOM 2203 O O . LEU A 1 273 ? -3.691 24.891 -0.808 1 95.75 273 LEU A O 1
ATOM 2207 N N . HIS A 1 274 ? -1.887 25.203 0.53 1 93.25 274 HIS A N 1
ATOM 2208 C CA . HIS A 1 274 ? -2.164 24.047 1.384 1 93.25 274 HIS A CA 1
ATOM 2209 C C . HIS A 1 274 ? -1.799 24.344 2.836 1 93.25 274 HIS A C 1
ATOM 2211 O O . HIS A 1 274 ? -0.681 24.781 3.123 1 93.25 274 HIS A O 1
ATOM 2217 N N . GLU A 1 275 ? -2.779 24.094 3.719 1 95.38 275 GLU A N 1
ATOM 2218 C CA . GLU A 1 275 ? -2.57 24.297 5.148 1 95.38 275 GLU A CA 1
ATOM 2219 C C . GLU A 1 275 ? -3.645 23.594 5.969 1 95.38 275 GLU A C 1
ATOM 2221 O O . GLU A 1 275 ? -4.832 23.891 5.836 1 95.38 275 GLU A O 1
ATOM 2226 N N . PHE A 1 276 ? -3.219 22.734 6.848 1 97.06 276 PHE A N 1
ATOM 2227 C CA . PHE A 1 276 ? -4.211 21.984 7.598 1 97.06 276 PHE A CA 1
ATOM 2228 C C . PHE A 1 276 ? -4.535 22.656 8.922 1 97.06 276 PHE A C 1
ATOM 2230 O O . PHE A 1 276 ? -5.605 22.453 9.492 1 97.06 276 PHE A O 1
ATOM 2237 N N . GLN A 1 277 ? -3.609 23.375 9.516 1 97.44 277 GLN A N 1
ATOM 2238 C CA . GLN A 1 277 ? -3.893 24.172 10.711 1 97.44 277 GLN A CA 1
ATOM 2239 C C . GLN A 1 277 ? -3.203 25.531 10.648 1 97.44 277 GLN A C 1
ATOM 2241 O O . GLN A 1 277 ? -3.822 26.562 10.93 1 97.44 277 GLN A O 1
ATOM 2246 N N . GLY A 1 278 ? -1.967 25.578 10.227 1 96.31 278 GLY A N 1
ATOM 2247 C CA . GLY A 1 278 ? -1.224 26.828 10.125 1 96.31 278 GLY A CA 1
ATOM 2248 C C . GLY A 1 278 ? -0.709 27.328 11.469 1 96.31 278 GLY A C 1
ATOM 2249 O O . GLY A 1 278 ? -1.025 28.438 11.883 1 96.31 278 GLY A O 1
ATOM 2250 N N . LEU A 1 279 ? 0.177 26.531 12.031 1 96.25 279 LEU A N 1
ATOM 2251 C CA . LEU A 1 279 ? 0.7 26.859 13.352 1 96.25 279 LEU A CA 1
ATOM 2252 C C . LEU A 1 279 ? 1.518 28.156 13.305 1 96.25 279 LEU A C 1
ATOM 2254 O O . LEU A 1 279 ? 1.484 28.953 14.25 1 96.25 279 LEU A O 1
ATOM 2258 N N . ALA A 1 280 ? 2.213 28.344 12.266 1 95.81 280 ALA A N 1
ATOM 2259 C CA . ALA A 1 280 ? 3.029 29.547 12.125 1 95.81 280 ALA A CA 1
ATOM 2260 C C . ALA A 1 280 ? 2.16 30.797 12.156 1 95.81 280 ALA A C 1
ATOM 2262 O O . ALA A 1 280 ? 2.5 31.781 12.812 1 95.81 280 ALA A O 1
ATOM 2263 N N . MET A 1 281 ? 1.088 30.766 11.453 1 97.88 281 MET A N 1
ATOM 2264 C CA . MET A 1 281 ? 0.143 31.875 11.453 1 97.88 281 MET A CA 1
ATOM 2265 C C . MET A 1 281 ? -0.441 32.094 12.844 1 97.88 281 MET A C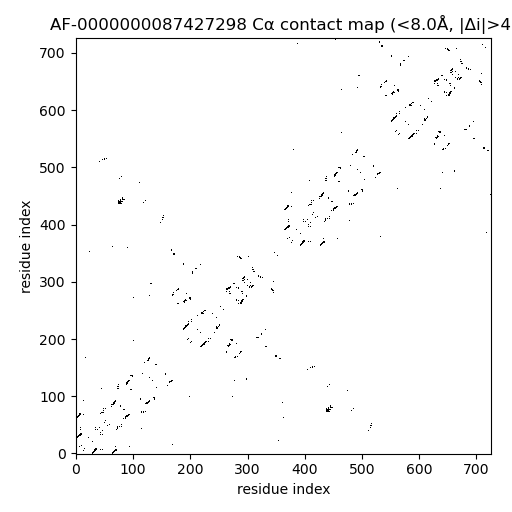 1
ATOM 2267 O O . MET A 1 281 ? -0.523 33.219 13.32 1 97.88 281 MET A O 1
ATOM 2271 N N . LEU A 1 282 ? -0.796 31 13.438 1 97.94 282 LEU A N 1
ATOM 2272 C CA . LEU A 1 282 ? -1.396 31.062 14.766 1 97.94 282 LEU A CA 1
ATOM 2273 C C . LEU A 1 282 ? -0.407 31.641 15.773 1 97.94 282 LEU A C 1
ATOM 2275 O O . LEU A 1 282 ? -0.785 32.438 16.641 1 97.94 282 LEU A O 1
ATOM 2279 N N . GLU A 1 283 ? 0.808 31.25 15.664 1 97 283 GLU A N 1
ATOM 2280 C CA . GLU A 1 283 ? 1.837 31.766 16.562 1 97 283 GLU A CA 1
ATOM 2281 C C . GLU A 1 283 ? 1.999 33.281 16.391 1 97 283 GLU A C 1
ATOM 2283 O O . GLU A 1 283 ? 2.127 34 17.375 1 97 283 GLU A O 1
ATOM 2288 N N . ALA A 1 284 ? 2.023 33.719 15.188 1 97.69 284 ALA A N 1
ATOM 2289 C CA . ALA A 1 284 ? 2.16 35.156 14.914 1 97.69 284 ALA A CA 1
ATOM 2290 C C . ALA A 1 284 ? 0.964 35.938 15.453 1 97.69 284 ALA A C 1
ATOM 2292 O O . ALA A 1 284 ? 1.128 37 16.047 1 97.69 284 ALA A O 1
ATOM 2293 N N . ILE A 1 285 ? -0.195 35.375 15.234 1 98.06 285 ILE A N 1
ATOM 2294 C CA . ILE A 1 285 ? -1.406 36.031 15.734 1 98.06 285 ILE A CA 1
ATOM 2295 C C . ILE A 1 285 ? -1.373 36.094 17.25 1 98.06 285 ILE A C 1
ATOM 2297 O O . ILE A 1 285 ? -1.699 37.094 17.859 1 98.06 285 ILE A O 1
ATOM 2301 N N . ALA A 1 286 ? -0.968 35 17.828 1 97.25 286 ALA A N 1
ATOM 2302 C CA . ALA A 1 286 ? -0.854 34.938 19.281 1 97.25 286 ALA A CA 1
ATOM 2303 C C . ALA A 1 286 ? 0.115 36 19.797 1 97.25 286 ALA A C 1
ATOM 2305 O O . ALA A 1 286 ? -0.068 36.531 20.891 1 97.25 286 ALA A O 1
ATOM 2306 N N . ALA A 1 287 ? 1.109 36.312 19.031 1 96.19 287 ALA A N 1
ATOM 2307 C CA . ALA A 1 287 ? 2.123 37.281 19.406 1 96.19 287 ALA A CA 1
ATOM 2308 C C . ALA A 1 287 ? 1.626 38.719 19.156 1 96.19 287 ALA A C 1
ATOM 2310 O O . ALA A 1 287 ? 2.309 39.688 19.5 1 96.19 287 ALA A O 1
ATOM 2311 N N . GLY A 1 288 ? 0.479 38.781 18.469 1 95.5 288 GLY A N 1
ATOM 2312 C CA . GLY A 1 288 ? -0.138 40.094 18.344 1 95.5 288 GLY A CA 1
ATOM 2313 C C . GLY A 1 288 ? -0.2 40.594 16.906 1 95.5 288 GLY A C 1
ATOM 2314 O O . GLY A 1 288 ? -0.782 41.625 16.625 1 95.5 288 GLY A O 1
ATOM 2315 N N . CYS A 1 289 ? 0.336 39.906 15.992 1 96.69 289 CYS A N 1
ATOM 2316 C CA . CYS A 1 289 ? 0.248 40.281 14.586 1 96.69 289 CYS A CA 1
ATOM 2317 C C . CYS A 1 289 ? -1.187 40.156 14.078 1 96.69 289 CYS A C 1
ATOM 2319 O O . CYS A 1 289 ? -1.949 39.312 14.547 1 96.69 289 CYS A O 1
ATOM 2321 N N . ARG A 1 290 ? -1.51 41.125 13.219 1 97.62 290 ARG A N 1
ATOM 2322 C CA . ARG A 1 290 ? -2.723 40.906 12.438 1 97.62 290 ARG A CA 1
ATOM 2323 C C . ARG A 1 290 ? -2.443 40 11.242 1 97.62 290 ARG A C 1
ATOM 2325 O O . ARG A 1 290 ? -1.396 40.094 10.602 1 97.62 290 ARG A O 1
ATOM 2332 N N . PRO A 1 291 ? -3.355 39.062 10.992 1 98.5 291 PRO A N 1
ATOM 2333 C CA . PRO A 1 291 ? -3.133 38.156 9.867 1 98.5 291 PRO A CA 1
ATOM 2334 C C . PRO A 1 291 ? -3.678 38.719 8.547 1 98.5 291 PRO A C 1
ATOM 2336 O O . PRO A 1 291 ? -4.605 39.531 8.547 1 98.5 291 PRO A O 1
ATOM 2339 N N . LEU A 1 292 ? -3.131 38.344 7.508 1 98.81 292 LEU A N 1
ATOM 2340 C CA . LEU A 1 292 ? -3.674 38.438 6.156 1 98.81 292 LEU A CA 1
ATOM 2341 C C . LEU A 1 292 ? -3.506 37.125 5.414 1 98.81 292 LEU A C 1
ATOM 2343 O O . LEU A 1 292 ? -2.389 36.75 5.043 1 98.81 292 LEU A O 1
ATOM 2347 N N . ALA A 1 293 ? -4.605 36.375 5.238 1 98.75 293 ALA A N 1
ATOM 2348 C CA . ALA A 1 293 ? -4.57 35.031 4.676 1 98.75 293 ALA A CA 1
ATOM 2349 C C . ALA A 1 293 ? -5.609 34.875 3.57 1 98.75 293 ALA A C 1
ATOM 2351 O O . ALA A 1 293 ? -6.586 35.625 3.518 1 98.75 293 ALA A O 1
ATOM 2352 N N . PRO A 1 294 ? -5.367 33.938 2.645 1 98.56 294 PRO A N 1
ATOM 2353 C CA . PRO A 1 294 ? -6.398 33.688 1.635 1 98.56 294 PRO A CA 1
ATOM 2354 C C . PRO A 1 294 ? -7.668 33.062 2.225 1 98.56 294 PRO A C 1
ATOM 2356 O O . PRO A 1 294 ? -7.594 32.312 3.205 1 98.56 294 PRO A O 1
ATOM 2359 N N . ASP A 1 295 ? -8.781 33.344 1.64 1 98.5 295 ASP A N 1
ATOM 2360 C CA . ASP A 1 295 ? -10.078 32.812 2.074 1 98.5 295 ASP A CA 1
ATOM 2361 C C . ASP A 1 295 ? -10.242 31.359 1.666 1 98.5 295 ASP A C 1
ATOM 2363 O O . ASP A 1 295 ? -11.125 31.031 0.864 1 98.5 295 ASP A O 1
ATOM 2367 N N . ARG A 1 296 ? -9.469 30.531 2.273 1 97.31 296 ARG A N 1
ATOM 2368 C CA . ARG A 1 296 ? -9.492 29.094 2.025 1 97.31 296 ARG A CA 1
ATOM 2369 C C . ARG A 1 296 ? -8.789 28.328 3.143 1 97.31 296 ARG A C 1
ATOM 2371 O O . ARG A 1 296 ? -8.203 28.938 4.039 1 97.31 296 ARG A O 1
ATOM 2378 N N . LEU A 1 297 ? -8.906 27 3.209 1 97.38 297 LEU A N 1
ATOM 2379 C CA . LEU A 1 297 ? -8.164 26.094 4.082 1 97.38 297 LEU A CA 1
ATOM 2380 C C . LEU A 1 297 ? -8.586 26.266 5.535 1 97.38 297 LEU A C 1
ATOM 2382 O O . LEU A 1 297 ? -9.766 26.516 5.82 1 97.38 297 LEU A O 1
ATOM 2386 N N . ALA A 1 298 ? -7.695 25.969 6.453 1 98.06 298 ALA A N 1
ATOM 2387 C CA . ALA A 1 298 ? -7.992 26.078 7.879 1 98.06 298 ALA A CA 1
ATOM 2388 C C . ALA A 1 298 ? -8.07 27.531 8.32 1 98.06 298 ALA A C 1
ATOM 2390 O O . ALA A 1 298 ? -8.547 27.828 9.422 1 98.06 298 ALA A O 1
ATOM 2391 N N . TYR A 1 299 ? -7.656 28.484 7.457 1 98.38 299 TYR A N 1
ATOM 2392 C CA . TYR A 1 299 ? -7.652 29.891 7.828 1 98.38 299 TYR A CA 1
ATOM 2393 C C . TYR A 1 299 ? -9.062 30.391 8.125 1 98.38 299 TYR A C 1
ATOM 2395 O O . TYR A 1 299 ? -9.258 31.25 8.984 1 98.38 299 TYR A O 1
ATOM 2403 N N . ARG A 1 300 ? -9.992 29.781 7.469 1 97.94 300 ARG A N 1
ATOM 2404 C CA . ARG A 1 300 ? -11.383 30.188 7.633 1 97.94 300 ARG A CA 1
ATOM 2405 C C . ARG A 1 300 ? -11.883 29.891 9.047 1 97.94 300 ARG A C 1
ATOM 2407 O O . ARG A 1 300 ? -12.906 30.422 9.469 1 97.94 300 ARG A O 1
ATOM 2414 N N . GLU A 1 301 ? -11.141 29.125 9.758 1 97.81 301 GLU A N 1
ATOM 2415 C CA . GLU A 1 301 ? -11.57 28.703 11.086 1 97.81 301 GLU A CA 1
ATOM 2416 C C . GLU A 1 301 ? -11.156 29.719 12.148 1 97.81 301 GLU A C 1
ATOM 2418 O O . GLU A 1 301 ? -11.789 29.812 13.195 1 97.81 301 GLU A O 1
ATOM 2423 N N . TYR A 1 302 ? -10.055 30.516 11.867 1 97.81 302 TYR A N 1
ATOM 2424 C CA . TYR A 1 302 ? -9.602 31.344 12.984 1 97.81 302 TYR A CA 1
ATOM 2425 C C . TYR A 1 302 ? -9.188 32.719 12.516 1 97.81 302 TYR A C 1
ATOM 2427 O O . TYR A 1 302 ? -9.008 33.656 13.328 1 97.81 302 TYR A O 1
ATOM 2435 N N . VAL A 1 303 ? -9.047 32.969 11.188 1 98.31 303 VAL A N 1
ATOM 2436 C CA . VAL A 1 303 ? -8.797 34.312 10.672 1 98.31 303 VAL A CA 1
ATOM 2437 C C . VAL A 1 303 ? -10.117 35 10.352 1 98.31 303 VAL A C 1
ATOM 2439 O O . VAL A 1 303 ? -10.898 34.5 9.531 1 98.31 303 VAL A O 1
ATOM 2442 N N . PRO A 1 304 ? -10.375 36.094 10.953 1 98.12 304 PRO A N 1
ATOM 2443 C CA . PRO A 1 304 ? -11.625 36.812 10.672 1 98.12 304 PRO A CA 1
ATOM 2444 C C . PRO A 1 304 ? -11.75 37.219 9.211 1 98.12 304 PRO A C 1
ATOM 2446 O O . PRO A 1 304 ? -10.742 37.469 8.547 1 98.12 304 PRO A O 1
ATOM 2449 N N . GLU A 1 305 ? -12.953 37.312 8.773 1 97.69 305 GLU A N 1
ATOM 2450 C CA . GLU A 1 305 ? -13.242 37.625 7.375 1 97.69 305 GLU A CA 1
ATOM 2451 C C . GLU A 1 305 ? -12.539 38.906 6.938 1 97.69 305 GLU A C 1
ATOM 2453 O O . GLU A 1 305 ? -12.016 38.969 5.824 1 97.69 305 GLU A O 1
ATOM 2458 N N . ALA A 1 306 ? -12.469 39.844 7.797 1 97.19 306 ALA A N 1
ATOM 2459 C CA . ALA A 1 306 ? -11.883 41.156 7.477 1 97.19 306 ALA A CA 1
ATOM 2460 C C . ALA A 1 306 ? -10.391 41.031 7.176 1 97.19 306 ALA A C 1
ATOM 2462 O O . ALA A 1 306 ? -9.797 41.906 6.555 1 97.19 306 ALA A O 1
ATOM 2463 N N . TRP A 1 307 ? -9.797 40 7.648 1 98.31 307 TRP A N 1
ATOM 2464 C CA . TRP A 1 307 ? -8.352 39.812 7.508 1 98.31 307 TRP A CA 1
ATOM 2465 C C . TRP A 1 307 ? -8.039 38.719 6.508 1 98.31 307 TRP A C 1
ATOM 2467 O O . TRP A 1 307 ? -6.914 38.219 6.453 1 98.31 307 TRP A O 1
ATOM 2477 N N . ARG A 1 308 ? -9.055 38.25 5.75 1 98.62 308 ARG A N 1
ATOM 2478 C CA . ARG A 1 308 ? -8.859 37.312 4.652 1 98.62 308 ARG A CA 1
ATOM 2479 C C . ARG A 1 308 ? -9.023 38 3.303 1 98.62 308 ARG A C 1
ATOM 2481 O O . ARG A 1 308 ? -9.805 38.969 3.182 1 98.62 308 ARG A O 1
ATOM 2488 N N . TYR A 1 309 ? -8.273 37.594 2.348 1 98.5 309 TYR A N 1
ATOM 2489 C CA . TYR A 1 309 ? -8.445 38.125 0.999 1 98.5 309 TYR A CA 1
ATOM 2490 C C . TYR A 1 309 ? -8.992 37.062 0.058 1 98.5 309 TYR A C 1
ATOM 2492 O O . TYR A 1 309 ? -8.852 35.875 0.324 1 98.5 309 TYR A O 1
ATOM 2500 N N . GLU A 1 310 ? -9.609 37.531 -1 1 98.12 310 GLU A N 1
ATOM 2501 C CA . GLU A 1 310 ? -10.234 36.594 -1.946 1 98.12 310 GLU A CA 1
ATOM 2502 C C . GLU A 1 310 ? -9.219 35.625 -2.525 1 98.12 310 GLU A C 1
ATOM 2504 O O . GLU A 1 310 ? -8.102 36.031 -2.879 1 98.12 310 GLU A O 1
ATOM 2509 N N . SER A 1 311 ? -9.648 34.406 -2.514 1 97.25 311 SER A N 1
ATOM 2510 C CA . SER A 1 311 ? -8.766 33.344 -2.947 1 97.25 311 SER A CA 1
ATOM 2511 C C . SER A 1 311 ? -8.992 33 -4.418 1 97.25 311 SER A C 1
ATOM 2513 O O . SER A 1 311 ? -10.141 32.844 -4.855 1 97.25 311 SER A O 1
ATOM 2515 N N . PHE A 1 312 ? -7.984 32.969 -5.215 1 97.44 312 PHE A N 1
ATOM 2516 C CA . PHE A 1 312 ? -8 32.5 -6.59 1 97.44 312 PHE A CA 1
ATOM 2517 C C . PHE A 1 312 ? -6.922 31.438 -6.801 1 97.44 312 PHE A C 1
ATOM 2519 O O . PHE A 1 312 ? -5.859 31.734 -7.352 1 97.44 312 PHE A O 1
ATOM 2526 N N . VAL A 1 313 ? -7.246 30.234 -6.504 1 94.62 313 VAL A N 1
ATOM 2527 C CA . VAL A 1 313 ? -6.27 29.141 -6.48 1 94.62 313 VAL A CA 1
ATOM 2528 C C . VAL A 1 313 ? -5.691 28.938 -7.879 1 94.62 313 VAL A C 1
ATOM 2530 O O . VAL A 1 313 ? -4.484 28.75 -8.039 1 94.62 313 VAL A O 1
ATOM 2533 N N . ASP A 1 314 ? -6.488 29.062 -8.906 1 94.81 314 ASP A N 1
ATOM 2534 C CA . ASP A 1 314 ? -6.09 28.75 -10.273 1 94.81 314 ASP A CA 1
ATOM 2535 C C . ASP A 1 314 ? -5.715 30 -11.055 1 94.81 314 ASP A C 1
ATOM 2537 O O . ASP A 1 314 ? -5.527 29.953 -12.266 1 94.81 314 ASP A O 1
ATOM 2541 N N . ASP A 1 315 ? -5.719 31.078 -10.438 1 97.19 315 ASP A N 1
ATOM 2542 C CA . ASP A 1 315 ? -5.375 32.344 -11.055 1 97.19 315 ASP A CA 1
ATOM 2543 C C . ASP A 1 315 ? -4.43 33.156 -10.164 1 97.19 315 ASP A C 1
ATOM 2545 O O . ASP A 1 315 ? -4.863 34.062 -9.461 1 97.19 315 ASP A O 1
ATOM 2549 N N . ALA A 1 316 ? -3.219 32.875 -10.297 1 97.25 316 ALA A N 1
ATOM 2550 C CA . ALA A 1 316 ? -2.188 33.469 -9.438 1 97.25 316 ALA A CA 1
ATOM 2551 C C . ALA A 1 316 ? -2.129 34.969 -9.609 1 97.25 316 ALA A C 1
ATOM 2553 O O . ALA A 1 316 ? -2.025 35.719 -8.625 1 97.25 316 ALA A O 1
ATOM 2554 N N . ASP A 1 317 ? -2.188 35.469 -10.844 1 97.5 317 ASP A N 1
ATOM 2555 C CA . ASP A 1 317 ? -2.078 36.875 -11.109 1 97.5 317 ASP A CA 1
ATOM 2556 C C . ASP A 1 317 ? -3.207 37.656 -10.43 1 97.5 317 ASP A C 1
ATOM 2558 O O . ASP A 1 317 ? -2.98 38.719 -9.859 1 97.5 317 ASP A O 1
ATOM 2562 N N . ARG A 1 318 ? -4.352 37.125 -10.656 1 97.56 318 ARG A N 1
ATOM 2563 C CA . ARG A 1 318 ? -5.508 37.75 -10.031 1 97.56 318 ARG A CA 1
ATOM 2564 C C . ARG A 1 318 ? -5.371 37.781 -8.516 1 97.56 318 ARG A C 1
ATOM 2566 O O . ARG A 1 318 ? -5.699 38.781 -7.871 1 97.56 318 ARG A O 1
ATOM 2573 N N . GLU A 1 319 ? -4.914 36.688 -7.871 1 98.56 319 GLU A N 1
ATOM 2574 C CA . GLU A 1 319 ? -4.742 36.625 -6.426 1 98.56 319 GLU A CA 1
ATOM 2575 C C . GLU A 1 319 ? -3.645 37.594 -5.953 1 98.56 319 GLU A C 1
ATOM 2577 O O . GLU A 1 319 ? -3.777 38.219 -4.906 1 98.56 319 GLU A O 1
ATOM 2582 N N . VAL A 1 320 ? -2.596 37.656 -6.676 1 98.62 320 VAL A N 1
ATOM 2583 C CA . VAL A 1 320 ? -1.506 38.594 -6.371 1 98.62 320 VAL A CA 1
ATOM 2584 C C . VAL A 1 320 ? -2.031 40.031 -6.363 1 98.62 320 VAL A C 1
ATOM 2586 O O . VAL A 1 320 ? -1.671 40.812 -5.492 1 98.62 320 VAL A O 1
ATOM 2589 N N . ALA A 1 321 ? -2.852 40.312 -7.348 1 98.5 321 ALA A N 1
ATOM 2590 C CA . ALA A 1 321 ? -3.408 41.656 -7.438 1 98.5 321 ALA A CA 1
ATOM 2591 C C . ALA A 1 321 ? -4.238 42 -6.203 1 98.5 321 ALA A C 1
ATOM 2593 O O . ALA A 1 321 ? -4.145 43.094 -5.664 1 98.5 321 ALA A O 1
ATOM 2594 N N . VAL A 1 322 ? -5.02 41.062 -5.832 1 98.62 322 VAL A N 1
ATOM 2595 C CA . VAL A 1 322 ? -5.875 41.281 -4.664 1 98.62 322 VAL A CA 1
ATOM 2596 C C . VAL A 1 322 ? -5.012 41.438 -3.416 1 98.62 322 VAL A C 1
ATOM 2598 O O . VAL A 1 322 ? -5.227 42.375 -2.629 1 98.62 322 VAL A O 1
ATOM 2601 N N . LEU A 1 323 ? -4.07 40.594 -3.186 1 98.75 323 LEU A N 1
ATOM 2602 C CA . LEU A 1 323 ? -3.17 40.656 -2.041 1 98.75 323 LEU A CA 1
ATOM 2603 C C . LEU A 1 323 ? -2.385 41.969 -2.043 1 98.75 323 LEU A C 1
ATOM 2605 O O . LEU A 1 323 ? -2.264 42.625 -1.006 1 98.75 323 LEU A O 1
ATOM 2609 N N . ALA A 1 324 ? -1.85 42.344 -3.197 1 98.69 324 ALA A N 1
ATOM 2610 C CA . ALA A 1 324 ? -1.076 43.562 -3.322 1 98.69 324 ALA A CA 1
ATOM 2611 C C . ALA A 1 324 ? -1.924 44.781 -2.965 1 98.69 324 ALA A C 1
ATOM 2613 O O . ALA A 1 324 ? -1.431 45.719 -2.35 1 98.69 324 ALA A O 1
ATOM 2614 N N . GLY A 1 325 ? -3.115 44.719 -3.455 1 98.44 325 GLY A N 1
ATOM 2615 C CA . GLY A 1 325 ? -4.02 45.812 -3.115 1 98.44 325 GLY A CA 1
ATOM 2616 C C . GLY A 1 325 ? -4.211 46 -1.62 1 98.44 325 GLY A C 1
ATOM 2617 O O . GLY A 1 325 ? -4.137 47.094 -1.105 1 98.44 325 GLY A O 1
ATOM 2618 N N . ARG A 1 326 ? -4.43 44.938 -0.926 1 98.44 326 ARG A N 1
ATOM 2619 C CA . ARG A 1 326 ? -4.605 44.969 0.522 1 98.44 326 ARG A CA 1
ATOM 2620 C C . ARG A 1 326 ? -3.332 45.438 1.218 1 98.44 326 ARG A C 1
ATOM 2622 O O . ARG A 1 326 ? -3.389 46.25 2.133 1 98.44 326 ARG A O 1
ATOM 2629 N N . LEU A 1 327 ? -2.236 44.906 0.831 1 98.62 327 LEU A N 1
ATOM 2630 C CA . LEU A 1 327 ? -0.955 45.281 1.43 1 98.62 327 LEU A CA 1
ATOM 2631 C C . LEU A 1 327 ? -0.64 46.75 1.201 1 98.62 327 LEU A C 1
ATOM 2633 O O . LEU A 1 327 ? -0.085 47.406 2.08 1 98.62 327 LEU A O 1
ATOM 2637 N N . ALA A 1 328 ? -0.944 47.219 0.014 1 98.44 328 ALA A N 1
ATOM 2638 C CA . ALA A 1 328 ? -0.71 48.625 -0.297 1 98.44 328 ALA A CA 1
ATOM 2639 C C . ALA A 1 328 ? -1.516 49.531 0.629 1 98.44 328 ALA A C 1
ATOM 2641 O O . ALA A 1 328 ? -1.006 50.531 1.113 1 98.44 328 ALA A O 1
ATOM 2642 N N . GLU A 1 329 ? -2.738 49.125 0.809 1 97.75 329 GLU A N 1
ATOM 2643 C CA . GLU A 1 329 ? -3.578 49.906 1.734 1 97.75 329 GLU A CA 1
ATOM 2644 C C . GLU A 1 329 ? -2.939 49.969 3.119 1 97.75 329 GLU A C 1
ATOM 2646 O O . GLU A 1 329 ? -2.92 51.031 3.736 1 97.75 329 GLU A O 1
ATOM 2651 N N . PHE A 1 330 ? -2.434 48.938 3.604 1 98.06 330 PHE A N 1
ATOM 2652 C CA . PHE A 1 330 ? -1.833 48.875 4.93 1 98.06 330 PHE A CA 1
ATOM 2653 C C . PHE A 1 330 ? -0.499 49.594 4.957 1 98.06 330 PHE A C 1
ATOM 2655 O O . PHE A 1 330 ? -0.146 50.219 5.965 1 98.06 330 PHE A O 1
ATOM 2662 N N . ALA A 1 331 ? 0.242 49.5 3.896 1 97.81 331 ALA A N 1
ATOM 2663 C CA . ALA A 1 331 ? 1.54 50.156 3.828 1 97.81 331 ALA A CA 1
ATOM 2664 C C . ALA A 1 331 ? 1.377 51.688 3.799 1 97.81 331 ALA A C 1
ATOM 2666 O O . ALA A 1 331 ? 2.205 52.406 4.348 1 97.81 331 ALA A O 1
ATOM 2667 N N . GLU A 1 332 ? 0.349 52.125 3.164 1 97.19 332 GLU A N 1
ATOM 2668 C CA . GLU A 1 332 ? 0.069 53.562 3.084 1 97.19 332 GLU A CA 1
ATOM 2669 C C . GLU A 1 332 ? -0.336 54.125 4.445 1 97.19 332 GLU A C 1
ATOM 2671 O O . GLU A 1 332 ? -0.055 55.281 4.75 1 97.19 332 GLU A O 1
ATOM 2676 N N . ASP A 1 333 ? -0.985 53.344 5.164 1 96.38 333 ASP A N 1
ATOM 2677 C CA . ASP A 1 333 ? -1.407 53.719 6.504 1 96.38 333 ASP A CA 1
ATOM 2678 C C . ASP A 1 333 ? -1.322 52.562 7.473 1 96.38 333 ASP A C 1
ATOM 2680 O O . ASP A 1 333 ? -2.344 51.969 7.828 1 96.38 333 ASP A O 1
ATOM 2684 N N . PRO A 1 334 ? -0.128 52.375 8.039 1 96.69 334 PRO A N 1
ATOM 2685 C CA . PRO A 1 334 ? 0.085 51.25 8.93 1 96.69 334 PRO A CA 1
ATOM 2686 C C . PRO A 1 334 ? -0.803 51.281 10.172 1 96.69 334 PRO A C 1
ATOM 2688 O O . PRO A 1 334 ? -1.04 50.25 10.812 1 96.69 334 PRO A O 1
ATOM 2691 N N . GLN A 1 335 ? -1.276 52.438 10.5 1 95 335 GLN A N 1
ATOM 2692 C CA . GLN A 1 335 ? -2.113 52.594 11.688 1 95 335 GLN A CA 1
ATOM 2693 C C . GLN A 1 335 ? -3.426 51.844 11.539 1 95 335 GLN A C 1
ATOM 2695 O O . GLN A 1 335 ? -4.035 51.438 12.539 1 95 335 GLN A O 1
ATOM 2700 N N . ARG A 1 336 ? -3.846 51.562 10.312 1 94.44 336 ARG A N 1
ATOM 2701 C CA . ARG A 1 336 ? -5.039 50.75 10.07 1 94.44 336 ARG A CA 1
ATOM 2702 C C . ARG A 1 336 ? -4.887 49.344 10.656 1 94.44 336 ARG A C 1
ATOM 2704 O O . ARG A 1 336 ? -5.859 48.75 11.133 1 94.44 336 ARG A O 1
ATOM 2711 N N . VAL A 1 337 ? -3.674 48.875 10.641 1 96.31 337 VAL A N 1
ATOM 2712 C CA . VAL A 1 337 ? -3.373 47.562 11.203 1 96.31 337 VAL A CA 1
ATOM 2713 C C . VAL A 1 337 ? -3.18 47.656 12.711 1 96.31 337 VAL A C 1
ATOM 2715 O O . VAL A 1 337 ? -3.773 46.906 13.484 1 96.31 337 VAL A O 1
ATOM 2718 N N . ARG A 1 338 ? -2.465 48.656 13.102 1 95.06 338 ARG A N 1
ATOM 2719 C CA . ARG A 1 338 ? -2.014 48.812 14.484 1 95.06 338 ARG A CA 1
ATOM 2720 C C . ARG A 1 338 ? -3.172 49.188 15.406 1 95.06 338 ARG A C 1
ATOM 2722 O O . ARG A 1 338 ? -3.176 48.844 16.578 1 95.06 338 ARG A O 1
ATOM 2729 N N . ASP A 1 339 ? -4.148 49.875 14.859 1 93.56 339 ASP A N 1
ATOM 2730 C CA . ASP A 1 339 ? -5.277 50.344 15.656 1 93.56 339 ASP A CA 1
ATOM 2731 C C . ASP A 1 339 ? -6.398 49.312 15.688 1 93.56 339 ASP A C 1
ATOM 2733 O O . ASP A 1 339 ? -7.371 49.469 16.422 1 93.56 339 ASP A O 1
ATOM 2737 N N . SER A 1 340 ? -6.254 48.281 14.906 1 94.56 340 SER A N 1
ATOM 2738 C CA . SER A 1 340 ? -7.285 47.25 14.875 1 94.56 340 SER A CA 1
ATOM 2739 C C . SER A 1 340 ? -7.234 46.406 16.125 1 94.56 340 SER A C 1
ATOM 2741 O O . SER A 1 340 ? -6.211 46.344 16.812 1 94.56 340 SER A O 1
ATOM 2743 N N . ASP A 1 341 ? -8.305 45.781 16.422 1 92.75 341 ASP A N 1
ATOM 2744 C CA . ASP A 1 341 ? -8.398 44.906 17.594 1 92.75 341 ASP A CA 1
ATOM 2745 C C . ASP A 1 341 ? -7.547 43.656 17.422 1 92.75 341 ASP A C 1
ATOM 2747 O O . ASP A 1 341 ? -7.465 43.094 16.328 1 92.75 341 ASP A O 1
ATOM 2751 N N . ALA A 1 342 ? -6.934 43.312 18.531 1 92 342 ALA A N 1
ATOM 2752 C CA . ALA A 1 342 ? -6.184 42.062 18.516 1 92 342 ALA A CA 1
ATOM 2753 C C . ALA A 1 342 ? -7.098 40.875 18.25 1 92 342 ALA A C 1
ATOM 2755 O O . ALA A 1 342 ? -8.258 40.875 18.672 1 92 342 ALA A O 1
ATOM 2756 N N . ILE A 1 343 ? -6.605 39.969 17.516 1 95.62 343 ILE A N 1
ATOM 2757 C CA . ILE A 1 343 ? -7.34 38.75 17.25 1 95.62 343 ILE A CA 1
ATOM 2758 C C . ILE A 1 343 ? -7.027 37.719 18.344 1 95.62 343 ILE A C 1
ATOM 2760 O O . ILE A 1 343 ? -5.863 37.406 18.578 1 95.62 343 ILE A O 1
ATOM 2764 N N . ASP A 1 344 ? -8.055 37.219 19 1 95.81 344 ASP A N 1
ATOM 2765 C CA . ASP A 1 344 ? -7.883 36.281 20.109 1 95.81 344 ASP A CA 1
ATOM 2766 C C . ASP A 1 344 ? -7.789 34.844 19.609 1 95.81 344 ASP A C 1
ATOM 2768 O O . ASP A 1 344 ? -8.758 34.312 19.078 1 95.81 344 ASP A O 1
ATOM 2772 N N . VAL A 1 345 ? -6.652 34.188 19.828 1 97.69 345 VAL A N 1
ATOM 2773 C CA . VAL A 1 345 ? -6.48 32.781 19.453 1 97.69 345 VAL A CA 1
ATOM 2774 C C . VAL A 1 345 ? -6.156 31.969 20.703 1 97.69 345 VAL A C 1
ATOM 2776 O O . VAL A 1 345 ? -5.504 30.922 20.609 1 97.69 345 VAL A O 1
ATOM 2779 N N . SER A 1 346 ? -6.566 32.406 21.875 1 97 346 SER A N 1
ATOM 2780 C CA . SER A 1 346 ? -6.293 31.734 23.141 1 97 346 SER A CA 1
ATOM 2781 C C . SER A 1 346 ? -6.961 30.359 23.188 1 97 346 SER A C 1
ATOM 2783 O O . SER A 1 346 ? -6.531 29.484 23.938 1 97 346 SER A O 1
ATOM 2785 N N . ARG A 1 347 ? -8.016 30.156 22.438 1 97.44 347 ARG A N 1
ATOM 2786 C CA . ARG A 1 347 ? -8.703 28.875 22.391 1 97.44 347 ARG A CA 1
ATOM 2787 C C . ARG A 1 347 ? -7.789 27.781 21.844 1 97.44 347 ARG A C 1
ATOM 2789 O O . ARG A 1 347 ? -8.078 26.594 21.969 1 97.44 347 ARG A O 1
ATOM 2796 N N . TYR A 1 348 ? -6.68 28.172 21.219 1 97.94 348 TYR A N 1
ATOM 2797 C CA . TYR A 1 348 ? -5.73 27.219 20.656 1 97.94 348 TYR A CA 1
ATOM 2798 C C . TYR A 1 348 ? -4.57 26.969 21.609 1 97.94 348 TYR A C 1
ATOM 2800 O O . TYR A 1 348 ? -3.574 26.344 21.234 1 97.94 348 TYR A O 1
ATOM 2808 N N . SER A 1 349 ? -4.645 27.453 22.828 1 97 349 SER A N 1
ATOM 2809 C CA . SER A 1 349 ? -3.588 27.266 23.812 1 97 349 SER A CA 1
ATOM 2810 C C . SER A 1 349 ? -3.697 25.906 24.5 1 97 349 SER A C 1
ATOM 2812 O O . SER A 1 349 ? -4.758 25.281 24.484 1 97 349 SER A O 1
ATOM 2814 N N . TRP A 1 350 ? -2.605 25.406 25.109 1 95.56 350 TRP A N 1
ATOM 2815 C CA . TRP A 1 350 ? -2.619 24.188 25.891 1 95.56 350 TRP A CA 1
ATOM 2816 C C . TRP A 1 350 ? -3.623 24.281 27.047 1 95.56 350 TRP A C 1
ATOM 2818 O O . TRP A 1 350 ? -4.305 23.312 27.359 1 95.56 350 TRP A O 1
ATOM 2828 N N . ASP A 1 351 ? -3.701 25.406 27.625 1 94 351 ASP A N 1
ATOM 2829 C CA . ASP A 1 351 ? -4.629 25.609 28.734 1 94 351 ASP A CA 1
ATOM 2830 C C . ASP A 1 351 ? -6.07 25.375 28.297 1 94 351 ASP A C 1
ATOM 2832 O O . ASP A 1 351 ? -6.855 24.75 29.016 1 94 351 ASP A O 1
ATOM 2836 N N . ALA A 1 352 ? -6.398 25.891 27.156 1 96.75 352 ALA A N 1
ATOM 2837 C CA . ALA A 1 352 ? -7.766 25.797 26.656 1 96.75 352 ALA A CA 1
ATOM 2838 C C . ALA A 1 352 ? -8.07 24.375 26.172 1 96.75 352 ALA A C 1
ATOM 2840 O O . ALA A 1 352 ? -9.219 23.922 26.234 1 96.75 352 ALA A O 1
ATOM 2841 N N . LEU A 1 353 ? -7.062 23.609 25.719 1 97.12 353 LEU A N 1
ATOM 2842 C CA . LEU A 1 353 ? -7.312 22.375 25 1 97.12 353 LEU A CA 1
ATOM 2843 C C . LEU A 1 353 ? -6.965 21.172 25.875 1 97.12 353 LEU A C 1
ATOM 2845 O O . LEU A 1 353 ? -7.25 20.016 25.516 1 97.12 353 LEU A O 1
ATOM 2849 N N . SER A 1 354 ? -6.398 21.359 27.047 1 94.12 354 SER A N 1
ATOM 2850 C CA . SER A 1 354 ? -5.879 20.281 27.891 1 94.12 354 SER A CA 1
ATOM 2851 C C . SER A 1 354 ? -6.969 19.281 28.234 1 94.12 354 SER A C 1
ATOM 2853 O O . SER A 1 354 ? -6.742 18.062 28.172 1 94.12 354 SER A O 1
ATOM 2855 N N . ASP A 1 355 ? -8.156 19.719 28.609 1 95.06 355 ASP A N 1
ATOM 2856 C CA . ASP A 1 355 ? -9.242 18.812 28.984 1 95.06 355 ASP A CA 1
ATOM 2857 C C . ASP A 1 355 ? -9.688 17.953 27.812 1 95.06 355 ASP A C 1
ATOM 2859 O O . ASP A 1 355 ? -9.977 16.766 27.969 1 95.06 355 ASP A O 1
ATOM 2863 N N . ALA A 1 356 ? -9.789 18.562 26.703 1 96.81 356 ALA A N 1
ATOM 2864 C CA . ALA A 1 356 ? -10.211 17.828 25.5 1 96.81 356 ALA A CA 1
ATOM 2865 C C . ALA A 1 356 ? -9.219 16.719 25.156 1 96.81 356 ALA A C 1
ATOM 2867 O O . ALA A 1 356 ? -9.609 15.625 24.734 1 96.81 356 ALA A O 1
ATOM 2868 N N . TYR A 1 357 ? -7.949 16.984 25.297 1 96.62 357 TYR A N 1
ATOM 2869 C CA . TYR A 1 357 ? -6.926 15.977 25.047 1 96.62 357 TYR A CA 1
ATOM 2870 C C . TYR A 1 357 ? -6.984 14.859 26.078 1 96.62 357 TYR A C 1
ATOM 2872 O O . TYR A 1 357 ? -6.789 13.688 25.75 1 96.62 357 TYR A O 1
ATOM 2880 N N . GLN A 1 358 ? -7.184 15.25 27.297 1 94.44 358 GLN A N 1
ATOM 2881 C CA . GLN A 1 358 ? -7.344 14.234 28.344 1 94.44 358 GLN A CA 1
ATOM 2882 C C . GLN A 1 358 ? -8.523 13.312 28.031 1 94.44 358 GLN A C 1
ATOM 2884 O O . GLN A 1 358 ? -8.414 12.094 28.188 1 94.44 358 GLN A O 1
ATOM 2889 N N . GLU A 1 359 ? -9.586 13.891 27.609 1 95.88 359 GLU A N 1
ATOM 2890 C CA . GLU A 1 359 ? -10.766 13.109 27.266 1 95.88 359 GLU A CA 1
ATOM 2891 C C . GLU A 1 359 ? -10.484 12.172 26.094 1 95.88 359 GLU A C 1
ATOM 2893 O O . GLU A 1 359 ? -10.969 11.039 26.062 1 95.88 359 GLU A O 1
ATOM 2898 N N . LEU A 1 360 ? -9.711 12.664 25.172 1 97 360 LEU A N 1
ATOM 2899 C CA . LEU A 1 360 ? -9.352 11.875 24 1 97 360 LEU A CA 1
ATOM 2900 C C . LEU A 1 360 ? -8.633 10.594 24.406 1 97 360 LEU A C 1
ATOM 2902 O O . LEU A 1 360 ? -8.82 9.547 23.781 1 97 360 LEU A O 1
ATOM 2906 N N . LEU A 1 361 ? -7.82 10.656 25.469 1 95.81 361 LEU A N 1
ATOM 2907 C CA . LEU A 1 361 ? -6.926 9.562 25.828 1 95.81 361 LEU A CA 1
ATOM 2908 C C . LEU A 1 361 ? -7.512 8.734 26.969 1 95.81 361 LEU A C 1
ATOM 2910 O O . LEU A 1 361 ? -6.953 7.699 27.328 1 95.81 361 LEU A O 1
ATOM 2914 N N . GLU A 1 362 ? -8.547 9.172 27.594 1 89.62 362 GLU A N 1
ATOM 2915 C CA . GLU A 1 362 ? -9.109 8.461 28.734 1 89.62 362 GLU A CA 1
ATOM 2916 C C . GLU A 1 362 ? -10.086 7.371 28.297 1 89.62 362 GLU A C 1
ATOM 2918 O O . GLU A 1 362 ? -10.984 7.633 27.484 1 89.62 362 GLU A O 1
ATOM 2923 N N . ALA A 1 363 ? -9.609 6.105 28.625 1 67 363 ALA A N 1
ATOM 2924 C CA . ALA A 1 363 ? -10.359 4.887 28.312 1 67 363 ALA A CA 1
ATOM 29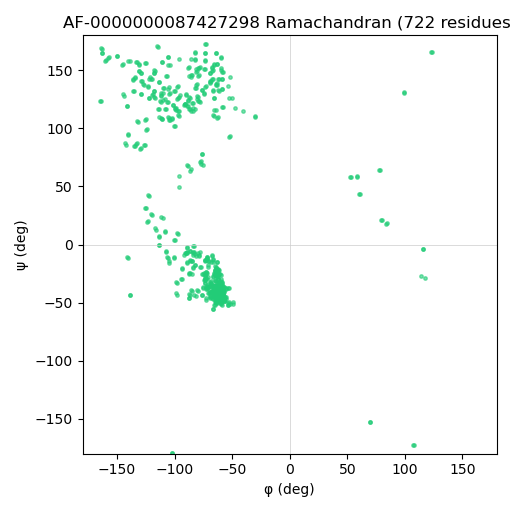25 C C . ALA A 1 363 ? -11.664 4.836 29.094 1 67 363 ALA A C 1
ATOM 2927 O O . ALA A 1 363 ? -11.75 5.363 30.203 1 67 363 ALA A O 1
ATOM 2928 N N . MET B 1 1 ? -11.008 -29.359 13.516 1 90.12 1 MET B N 1
ATOM 2929 C CA . MET B 1 1 ? -10.211 -28.266 12.992 1 90.12 1 MET B CA 1
ATOM 2930 C C . MET B 1 1 ? -11.062 -27.344 12.125 1 90.12 1 MET B C 1
ATOM 2932 O O . MET B 1 1 ? -11.758 -27.797 11.211 1 90.12 1 MET B O 1
ATOM 2936 N N . ARG B 1 2 ? -11.227 -26.172 12.422 1 94.38 2 ARG B N 1
ATOM 2937 C CA . ARG B 1 2 ? -11.938 -25.172 11.625 1 94.38 2 ARG B CA 1
ATOM 2938 C C . ARG B 1 2 ? -10.961 -24.297 10.836 1 94.38 2 ARG B C 1
ATOM 2940 O O . ARG B 1 2 ? -10.141 -23.578 11.422 1 94.38 2 ARG B O 1
ATOM 2947 N N . VAL B 1 3 ? -11.062 -24.359 9.508 1 97.25 3 VAL B N 1
ATOM 2948 C CA . VAL B 1 3 ? -10.141 -23.641 8.625 1 97.25 3 VAL B CA 1
ATOM 2949 C C . VAL B 1 3 ? -10.875 -22.516 7.898 1 97.25 3 VAL B C 1
ATOM 2951 O O . VAL B 1 3 ? -11.93 -22.75 7.297 1 97.25 3 VAL B O 1
ATOM 2954 N N . LEU B 1 4 ? -10.43 -21.344 8.039 1 98.12 4 LEU B N 1
ATOM 2955 C CA . LEU B 1 4 ? -10.867 -20.219 7.211 1 98.12 4 LEU B CA 1
ATOM 2956 C C . LEU B 1 4 ? -9.906 -19.984 6.055 1 98.12 4 LEU B C 1
ATOM 2958 O O . LEU B 1 4 ? -8.75 -19.609 6.266 1 98.12 4 LEU B O 1
ATOM 2962 N N . CYS B 1 5 ? -10.328 -20.25 4.848 1 98.38 5 CYS B N 1
ATOM 2963 C CA . CYS B 1 5 ? -9.516 -20.031 3.65 1 98.38 5 CYS B CA 1
ATOM 2964 C C . CYS B 1 5 ? -9.859 -18.703 2.988 1 98.38 5 CYS B C 1
ATOM 2966 O O . CYS B 1 5 ? -11.023 -18.422 2.711 1 98.38 5 CYS B O 1
ATOM 2968 N N . LEU B 1 6 ? -8.859 -17.922 2.787 1 98.81 6 LEU B N 1
ATOM 2969 C CA . LEU B 1 6 ? -9.031 -16.609 2.182 1 98.81 6 LEU B CA 1
ATOM 2970 C C . LEU B 1 6 ? -8.352 -16.547 0.818 1 98.81 6 LEU B C 1
ATOM 2972 O O . LEU B 1 6 ? -7.125 -16.656 0.725 1 98.81 6 LEU B O 1
ATOM 2976 N N . SER B 1 7 ? -9.094 -16.344 -0.253 1 98.5 7 SER B N 1
ATOM 2977 C CA . SER B 1 7 ? -8.602 -16.25 -1.623 1 98.5 7 SER B CA 1
ATOM 2978 C C . SER B 1 7 ? -9.039 -14.953 -2.279 1 98.5 7 SER B C 1
ATOM 2980 O O . SER B 1 7 ? -10.086 -14.891 -2.916 1 98.5 7 SER B O 1
ATOM 2982 N N . ALA B 1 8 ? -8.156 -13.953 -2.314 1 98.19 8 ALA B N 1
ATOM 2983 C CA . ALA B 1 8 ? -8.531 -12.594 -2.688 1 98.19 8 ALA B CA 1
ATOM 2984 C C . ALA B 1 8 ? -8.539 -12.422 -4.203 1 98.19 8 ALA B C 1
ATOM 2986 O O . ALA B 1 8 ? -9.086 -11.445 -4.723 1 98.19 8 ALA B O 1
ATOM 2987 N N . TYR B 1 9 ? -7.918 -13.211 -4.926 1 96.94 9 TYR B N 1
ATOM 2988 C CA . TYR B 1 9 ? -7.895 -13.312 -6.383 1 96.94 9 TYR B CA 1
ATOM 2989 C C . TYR B 1 9 ? -8.086 -14.758 -6.828 1 96.94 9 TYR B C 1
ATOM 2991 O O . TYR B 1 9 ? -7.109 -15.461 -7.102 1 96.94 9 TYR B O 1
ATOM 2999 N N . ASP B 1 10 ? -9.297 -15.102 -6.949 1 96.62 10 ASP B N 1
ATOM 3000 C CA . ASP B 1 10 ? -9.641 -16.516 -7.043 1 96.62 10 ASP B CA 1
ATOM 3001 C C . ASP B 1 10 ? -9.633 -16.984 -8.492 1 96.62 10 ASP B C 1
ATOM 3003 O O . ASP B 1 10 ? -10.648 -17.438 -9.016 1 96.62 10 ASP B O 1
ATOM 3007 N N . ALA B 1 11 ? -8.461 -17.031 -9.078 1 91.75 11 ALA B N 1
ATOM 3008 C CA . ALA B 1 11 ? -8.25 -17.547 -10.43 1 91.75 11 ALA B CA 1
ATOM 3009 C C . ALA B 1 11 ? -8.352 -19.062 -10.453 1 91.75 11 ALA B C 1
ATOM 3011 O O . ALA B 1 11 ? -8.523 -19.703 -9.406 1 91.75 11 ALA B O 1
ATOM 3012 N N . GLY B 1 12 ? -8.328 -19.625 -11.57 1 87.75 12 GLY B N 1
ATOM 3013 C CA . GLY B 1 12 ? -8.539 -21.047 -11.766 1 87.75 12 GLY B CA 1
ATOM 3014 C C . GLY B 1 12 ? -7.645 -21.906 -10.891 1 87.75 12 GLY B C 1
ATOM 3015 O O . GLY B 1 12 ? -8.125 -22.797 -10.188 1 87.75 12 GLY B O 1
ATOM 3016 N N . SER B 1 13 ? -6.371 -21.641 -10.906 1 89.94 13 SER B N 1
ATOM 3017 C CA . SER B 1 13 ? -5.426 -22.438 -10.133 1 89.94 13 SER B CA 1
ATOM 3018 C C . SER B 1 13 ? -5.672 -22.297 -8.633 1 89.94 13 SER B C 1
ATOM 3020 O O . SER B 1 13 ? -5.512 -23.266 -7.879 1 89.94 13 SER B O 1
ATOM 3022 N N . HIS B 1 14 ? -6.055 -21.094 -8.117 1 95.12 14 HIS B N 1
ATOM 3023 C CA . HIS B 1 14 ? -6.371 -20.875 -6.715 1 95.12 14 HIS B CA 1
ATOM 3024 C C . HIS B 1 14 ? -7.602 -21.672 -6.293 1 95.12 14 HIS B C 1
ATOM 3026 O O . HIS B 1 14 ? -7.598 -22.328 -5.246 1 95.12 14 HIS B O 1
ATOM 3032 N N . ARG B 1 15 ? -8.555 -21.594 -7.172 1 94.62 15 ARG B N 1
ATOM 3033 C CA . ARG B 1 15 ? -9.812 -22.266 -6.879 1 94.62 15 ARG B CA 1
ATOM 3034 C C . ARG B 1 15 ? -9.625 -23.781 -6.805 1 94.62 15 ARG B C 1
ATOM 3036 O O . ARG B 1 15 ? -10.094 -24.422 -5.867 1 94.62 15 ARG B O 1
ATOM 3043 N N . ARG B 1 16 ? -8.969 -24.328 -7.816 1 91.69 16 ARG B N 1
ATOM 3044 C CA . ARG B 1 16 ? -8.719 -25.766 -7.824 1 91.69 16 ARG B CA 1
ATOM 3045 C C . ARG B 1 16 ? -7.957 -26.188 -6.574 1 91.69 16 ARG B C 1
ATOM 3047 O O . ARG B 1 16 ? -8.211 -27.266 -6.023 1 91.69 16 ARG B O 1
ATOM 3054 N N . TRP B 1 17 ? -7.086 -25.359 -6.148 1 96.38 17 TRP B N 1
ATOM 3055 C CA . TRP B 1 17 ? -6.246 -25.641 -4.988 1 96.38 17 TRP B CA 1
ATOM 3056 C C . TRP B 1 17 ? -7.086 -25.703 -3.717 1 96.38 17 TRP B C 1
ATOM 3058 O O . TRP B 1 17 ? -7.086 -26.734 -3.023 1 96.38 17 TRP B O 1
ATOM 3068 N N . HIS B 1 18 ? -7.855 -24.656 -3.396 1 96.19 18 HIS B N 1
ATOM 3069 C CA . HIS B 1 18 ? -8.547 -24.656 -2.111 1 96.19 18 HIS B CA 1
ATOM 3070 C C . HIS B 1 18 ? -9.758 -25.578 -2.139 1 96.19 18 HIS B C 1
ATOM 3072 O O . HIS B 1 18 ? -10.133 -26.156 -1.109 1 96.19 18 HIS B O 1
ATOM 3078 N N . GLU B 1 19 ? -10.328 -25.828 -3.322 1 94.56 19 GLU B N 1
ATOM 3079 C CA . GLU B 1 19 ? -11.406 -26.812 -3.416 1 94.56 19 GLU B CA 1
ATOM 3080 C C . GLU B 1 19 ? -10.883 -28.234 -3.189 1 94.56 19 GLU B C 1
ATOM 3082 O O . GLU B 1 19 ? -11.555 -29.047 -2.572 1 94.56 19 GLU B O 1
ATOM 3087 N N . GLY B 1 20 ? -9.711 -28.484 -3.773 1 93.5 20 GLY B N 1
ATOM 3088 C CA . GLY B 1 20 ? -9.078 -29.766 -3.518 1 93.5 20 GLY B CA 1
ATOM 3089 C C . GLY B 1 20 ? -8.758 -30 -2.051 1 93.5 20 GLY B C 1
ATOM 3090 O O . GLY B 1 20 ? -8.953 -31.094 -1.531 1 93.5 20 GLY B O 1
ATOM 3091 N N . LEU B 1 21 ? -8.281 -28.969 -1.385 1 94.19 21 LEU B N 1
ATOM 3092 C CA . LEU B 1 21 ? -7.984 -29.047 0.04 1 94.19 21 LEU B CA 1
ATOM 3093 C C . LEU B 1 21 ? -9.258 -29.281 0.852 1 94.19 21 LEU B C 1
ATOM 3095 O O . LEU B 1 21 ? -9.273 -30.094 1.771 1 94.19 21 LEU B O 1
ATOM 3099 N N . ALA B 1 22 ? -10.289 -28.531 0.517 1 94.12 22 ALA B N 1
ATOM 3100 C CA . ALA B 1 22 ? -11.57 -28.672 1.204 1 94.12 22 ALA B CA 1
ATOM 3101 C C . ALA B 1 22 ? -12.109 -30.094 1.085 1 94.12 22 ALA B C 1
ATOM 3103 O O . ALA B 1 22 ? -12.641 -30.656 2.051 1 94.12 22 ALA B O 1
ATOM 3104 N N . ALA B 1 23 ? -11.977 -30.656 -0.098 1 91 23 ALA B N 1
ATOM 3105 C CA . ALA B 1 23 ? -12.477 -32 -0.346 1 91 23 ALA B CA 1
ATOM 3106 C C . ALA B 1 23 ? -11.727 -33.031 0.508 1 91 23 ALA B C 1
ATOM 3108 O O . ALA B 1 23 ? -12.312 -34.031 0.946 1 91 23 ALA B O 1
ATOM 3109 N N . ARG B 1 24 ? -10.578 -32.812 0.776 1 88.38 24 ARG B N 1
ATOM 3110 C CA . ARG B 1 24 ? -9.75 -33.781 1.499 1 88.38 24 ARG B CA 1
ATOM 3111 C C . ARG B 1 24 ? -9.914 -33.625 3.006 1 88.38 24 ARG B C 1
ATOM 3113 O O . ARG B 1 24 ? -9.875 -34.594 3.748 1 88.38 24 ARG B O 1
ATOM 3120 N N . LEU B 1 25 ? -10 -32.406 3.471 1 86.25 25 LEU B N 1
ATOM 3121 C CA . LEU B 1 25 ? -10.102 -32.125 4.898 1 86.25 25 LEU B CA 1
ATOM 3122 C C . LEU B 1 25 ? -11.539 -32.281 5.383 1 86.25 25 LEU B C 1
ATOM 3124 O O . LEU B 1 25 ? -11.781 -32.5 6.574 1 86.25 25 LEU B O 1
ATOM 3128 N N . GLY B 1 26 ? -12.477 -32.281 4.57 1 83.56 26 GLY B N 1
ATOM 3129 C CA . GLY B 1 26 ? -13.891 -32.281 4.902 1 83.56 26 GLY B CA 1
ATOM 3130 C C . GLY B 1 26 ? -14.539 -30.922 4.82 1 83.56 26 GLY B C 1
ATOM 3131 O O . GLY B 1 26 ? -14.07 -29.969 5.457 1 83.56 26 GLY B O 1
ATOM 3132 N N . ALA B 1 27 ? -15.555 -30.922 4.188 1 73.5 27 ALA B N 1
ATOM 3133 C CA . ALA B 1 27 ? -16.219 -29.672 3.854 1 73.5 27 ALA B CA 1
ATOM 3134 C C . ALA B 1 27 ? -16.75 -28.969 5.109 1 73.5 27 ALA B C 1
ATOM 3136 O O . ALA B 1 27 ? -16.828 -27.75 5.164 1 73.5 27 ALA B O 1
ATOM 3137 N N . ASP B 1 28 ? -17.016 -29.625 6.098 1 79.44 28 ASP B N 1
ATOM 3138 C CA . ASP B 1 28 ? -17.625 -29.047 7.289 1 79.44 28 ASP B CA 1
ATOM 3139 C C . ASP B 1 28 ? -16.609 -28.297 8.133 1 79.44 28 ASP B C 1
ATOM 3141 O O . ASP B 1 28 ? -16.984 -27.5 8.992 1 79.44 28 ASP B O 1
ATOM 3145 N N . THR B 1 29 ? -15.461 -28.438 7.719 1 87 29 THR B N 1
ATOM 3146 C CA . THR B 1 29 ? -14.406 -27.828 8.531 1 87 29 THR B CA 1
ATOM 3147 C C . THR B 1 29 ? -13.734 -26.688 7.777 1 87 29 THR B C 1
ATOM 3149 O O . THR B 1 29 ? -12.883 -25.984 8.328 1 87 29 THR B O 1
ATOM 3152 N N . PHE B 1 30 ? -14.211 -26.469 6.555 1 93.56 30 PHE B N 1
ATOM 3153 C CA . PHE B 1 30 ? -13.5 -25.562 5.648 1 93.56 30 PHE B CA 1
ATOM 3154 C C . PHE B 1 30 ? -14.43 -24.469 5.141 1 93.56 30 PHE B C 1
ATOM 3156 O O . PHE B 1 30 ? -15.367 -24.734 4.395 1 93.56 30 PHE B O 1
ATOM 3163 N N . THR B 1 31 ? -14.25 -23.219 5.613 1 96.12 31 THR B N 1
ATOM 3164 C CA . THR B 1 31 ? -14.984 -22.047 5.16 1 96.12 31 THR B CA 1
ATOM 3165 C C . THR B 1 31 ? -14.117 -21.172 4.254 1 96.12 31 THR B C 1
ATOM 3167 O O . THR B 1 31 ? -12.969 -20.875 4.59 1 96.12 31 THR B O 1
ATOM 3170 N N . THR B 1 32 ? -14.68 -20.812 3.066 1 97.19 32 THR B N 1
ATOM 3171 C CA . THR B 1 32 ? -13.883 -20.047 2.109 1 97.19 32 THR B CA 1
ATOM 3172 C C . THR B 1 32 ? -14.5 -18.672 1.858 1 97.19 32 THR B C 1
ATOM 3174 O O . THR B 1 32 ? -15.711 -18.562 1.641 1 97.19 32 THR B O 1
ATOM 3177 N N . LEU B 1 33 ? -13.773 -17.641 2.012 1 98.25 33 LEU B N 1
ATOM 3178 C CA . LEU B 1 33 ? -14.07 -16.328 1.456 1 98.25 33 LEU B CA 1
ATOM 3179 C C . LEU B 1 33 ? -13.234 -16.062 0.209 1 98.25 33 LEU B C 1
ATOM 3181 O O . LEU B 1 33 ? -12.008 -16.125 0.258 1 98.25 33 LEU B O 1
ATOM 3185 N N . SER B 1 34 ? -13.836 -15.828 -0.947 1 98.19 34 SER B N 1
ATOM 3186 C CA . SER B 1 34 ? -13.109 -15.594 -2.189 1 98.19 34 SER B CA 1
ATOM 3187 C C . SER B 1 34 ? -13.617 -14.352 -2.902 1 98.19 34 SER B C 1
ATOM 3189 O O . SER B 1 34 ? -14.758 -13.922 -2.682 1 98.19 34 SER B O 1
ATOM 3191 N N . LEU B 1 35 ? -12.781 -13.648 -3.639 1 98.31 35 LEU B N 1
ATOM 3192 C CA . LEU B 1 35 ? -13.117 -12.539 -4.531 1 98.31 35 LEU B CA 1
ATOM 3193 C C . LEU B 1 35 ? -12.75 -12.883 -5.973 1 98.31 35 LEU B C 1
ATOM 3195 O O . LEU B 1 35 ? -11.828 -13.664 -6.219 1 98.31 35 LEU B O 1
ATOM 3199 N N . PRO B 1 36 ? -13.469 -12.344 -6.957 1 96.69 36 PRO B N 1
ATOM 3200 C CA . PRO B 1 36 ? -13.203 -12.68 -8.359 1 96.69 36 PRO B CA 1
ATOM 3201 C C . PRO B 1 36 ? -11.836 -12.195 -8.836 1 96.69 36 PRO B C 1
ATOM 3203 O O . PRO B 1 36 ? -11.328 -11.188 -8.328 1 96.69 36 PRO B O 1
ATOM 3206 N N . PRO B 1 37 ? -11.305 -12.82 -9.82 1 93.62 37 PRO B N 1
ATOM 3207 C CA . PRO B 1 37 ? -9.961 -12.516 -10.312 1 93.62 37 PRO B CA 1
ATOM 3208 C C . PRO B 1 37 ? -9.953 -11.383 -11.344 1 93.62 37 PRO B C 1
ATOM 3210 O O . PRO B 1 37 ? -9.57 -11.594 -12.5 1 93.62 37 PRO B O 1
ATOM 3213 N N . ARG B 1 38 ? -10.336 -10.266 -10.93 1 92.44 38 ARG B N 1
ATOM 3214 C CA . ARG B 1 38 ? -10.273 -9.031 -11.719 1 92.44 38 ARG B CA 1
ATOM 3215 C C . ARG B 1 38 ? -9.812 -7.859 -10.859 1 92.44 38 ARG B C 1
ATOM 3217 O O . ARG B 1 38 ? -9.906 -7.906 -9.633 1 92.44 38 ARG B O 1
ATOM 3224 N N . TYR B 1 39 ? -9.266 -6.809 -11.602 1 93 39 TYR B N 1
ATOM 3225 C CA . TYR B 1 39 ? -8.773 -5.625 -10.906 1 93 39 TYR B CA 1
ATOM 3226 C C . TYR B 1 39 ? -7.691 -5.992 -9.898 1 93 39 TYR B C 1
ATOM 3228 O O . TYR B 1 39 ? -7.789 -5.645 -8.719 1 93 39 TYR B O 1
ATOM 3236 N N . PHE B 1 40 ? -6.691 -6.559 -10.406 1 89.88 40 PHE B N 1
ATOM 3237 C CA . PHE B 1 40 ? -5.617 -7.195 -9.656 1 89.88 40 PHE B CA 1
ATOM 3238 C C . PHE B 1 40 ? -5.098 -6.266 -8.562 1 89.88 40 PHE B C 1
ATOM 3240 O O . PHE B 1 40 ? -5.016 -6.652 -7.395 1 89.88 40 PHE B O 1
ATOM 3247 N N . ARG B 1 41 ? -4.773 -5.066 -8.875 1 89.5 41 ARG B N 1
ATOM 3248 C CA . ARG B 1 41 ? -4.176 -4.129 -7.93 1 89.5 41 ARG B CA 1
ATOM 3249 C C . ARG B 1 41 ? -5.121 -3.846 -6.766 1 89.5 41 ARG B C 1
ATOM 3251 O O . ARG B 1 41 ? -4.695 -3.803 -5.609 1 89.5 41 ARG B O 1
ATOM 3258 N N . TRP B 1 42 ? -6.383 -3.68 -7.082 1 94.75 42 TRP B N 1
ATOM 3259 C CA . TRP B 1 42 ? -7.363 -3.42 -6.035 1 94.75 42 TRP B CA 1
ATOM 3260 C C . TRP B 1 42 ? -7.652 -4.684 -5.23 1 94.75 42 TRP B C 1
ATOM 3262 O O . TRP B 1 42 ? -7.875 -4.621 -4.02 1 94.75 42 TRP B O 1
ATOM 3272 N N . ARG B 1 43 ? -7.594 -5.773 -5.859 1 96.06 43 ARG B N 1
ATOM 3273 C CA . ARG B 1 43 ? -7.84 -7.027 -5.156 1 96.06 43 ARG B CA 1
ATOM 3274 C C . ARG B 1 43 ? -6.812 -7.242 -4.051 1 96.06 43 ARG B C 1
ATOM 3276 O O . ARG B 1 43 ? -7.16 -7.691 -2.953 1 96.06 43 ARG B O 1
ATOM 3283 N N . ILE B 1 44 ? -5.613 -6.895 -4.359 1 94.81 44 ILE B N 1
ATOM 3284 C CA . ILE B 1 44 ? -4.523 -7.18 -3.43 1 94.81 44 ILE B CA 1
ATOM 3285 C C . ILE B 1 44 ? -4.648 -6.281 -2.201 1 94.81 44 ILE B C 1
ATOM 3287 O O . ILE B 1 44 ? -4.379 -6.715 -1.078 1 94.81 44 ILE B O 1
ATOM 3291 N N . ARG B 1 45 ? -5.07 -5.051 -2.404 1 94.31 45 ARG B N 1
ATOM 3292 C CA . ARG B 1 45 ? -5.086 -4.105 -1.293 1 94.31 45 ARG B CA 1
ATOM 3293 C C . ARG B 1 45 ? -6.48 -4 -0.682 1 94.31 45 ARG B C 1
ATOM 3295 O O . ARG B 1 45 ? -6.621 -3.809 0.527 1 94.31 45 ARG B O 1
ATOM 3302 N N . GLY B 1 46 ? -7.488 -4.148 -1.457 1 97.44 46 GLY B N 1
ATOM 3303 C CA . GLY B 1 46 ? -8.844 -3.844 -1.042 1 97.44 46 GLY B CA 1
ATOM 3304 C C . GLY B 1 46 ? -9.531 -5.008 -0.35 1 97.44 46 GLY B C 1
ATOM 3305 O O . GLY B 1 46 ? -10.57 -4.828 0.298 1 97.44 46 GLY B O 1
ATOM 3306 N N . ASN B 1 47 ? -8.961 -6.203 -0.452 1 98.56 47 ASN B N 1
ATOM 3307 C CA . ASN B 1 47 ? -9.633 -7.379 0.1 1 98.56 47 ASN B CA 1
ATOM 3308 C C . ASN B 1 47 ? -9.789 -7.273 1.614 1 98.56 47 ASN B C 1
ATOM 3310 O O . ASN B 1 47 ? -10.852 -7.594 2.154 1 98.56 47 ASN B O 1
ATOM 3314 N N . SER B 1 48 ? -8.734 -6.844 2.314 1 98.62 48 SER B N 1
ATOM 3315 C CA . SER B 1 48 ? -8.773 -6.727 3.768 1 98.62 48 SER B CA 1
ATOM 3316 C C . SER B 1 48 ? -9.844 -5.742 4.219 1 98.62 48 SER B C 1
ATOM 3318 O O . SER B 1 48 ? -10.609 -6.027 5.141 1 98.62 48 SER B O 1
ATOM 3320 N N . LEU B 1 49 ? -9.883 -4.562 3.523 1 98.44 49 LEU B N 1
ATOM 3321 C CA . LEU B 1 49 ? -10.883 -3.539 3.832 1 98.44 49 LEU B CA 1
ATOM 3322 C C . LEU B 1 49 ? -12.289 -4.086 3.666 1 98.44 49 LEU B C 1
ATOM 3324 O O . LEU B 1 49 ? -13.133 -3.924 4.551 1 98.44 49 LEU B O 1
ATOM 3328 N N . TYR B 1 50 ? -12.547 -4.75 2.547 1 98.62 50 TYR B N 1
ATOM 3329 C CA . TYR B 1 50 ? -13.875 -5.262 2.229 1 98.62 50 TYR B CA 1
ATOM 3330 C C . TYR B 1 50 ? -14.289 -6.344 3.215 1 98.62 50 TYR B C 1
ATOM 3332 O O . TYR B 1 50 ? -15.375 -6.27 3.807 1 98.62 50 TYR B O 1
ATOM 3340 N N . TRP B 1 51 ? -13.477 -7.352 3.428 1 98.69 51 TRP B N 1
ATOM 3341 C CA . TRP B 1 51 ? -13.828 -8.477 4.285 1 98.69 51 TRP B CA 1
ATOM 3342 C C . TRP B 1 51 ? -13.977 -8.031 5.738 1 98.69 51 TRP B C 1
ATOM 3344 O O . TRP B 1 51 ? -14.883 -8.477 6.441 1 98.69 51 TRP B O 1
ATOM 3354 N N . ALA B 1 52 ? -13.062 -7.156 6.211 1 98.38 52 ALA B N 1
ATOM 3355 C CA . ALA B 1 52 ? -13.117 -6.699 7.598 1 98.38 52 ALA B CA 1
ATOM 3356 C C . ALA B 1 52 ? -14.445 -6.008 7.898 1 98.38 52 ALA B C 1
ATOM 3358 O O . ALA B 1 52 ? -14.953 -6.082 9.016 1 98.38 52 ALA B O 1
ATOM 3359 N N . HIS B 1 53 ? -14.961 -5.312 6.906 1 97.12 53 HIS B N 1
ATOM 3360 C CA . HIS B 1 53 ? -16.188 -4.543 7.109 1 97.12 53 HIS B CA 1
ATOM 3361 C C . HIS B 1 53 ? -17.422 -5.398 6.859 1 97.12 53 HIS B C 1
ATOM 3363 O O . HIS B 1 53 ? -18.359 -5.383 7.652 1 97.12 53 HIS B O 1
ATOM 3369 N N . GLU B 1 54 ? -17.391 -6.23 5.773 1 97.56 54 GLU B N 1
ATOM 3370 C CA . GLU B 1 54 ? -18.609 -6.91 5.328 1 97.56 54 GLU B CA 1
ATOM 3371 C C . GLU B 1 54 ? -18.719 -8.305 5.941 1 97.56 54 GLU B C 1
ATOM 3373 O O . GLU B 1 54 ? -19.812 -8.875 6.008 1 97.56 54 GLU B O 1
ATOM 3378 N N . TRP B 1 55 ? -17.641 -8.844 6.391 1 98.25 55 TRP B N 1
ATOM 3379 C CA . TRP B 1 55 ? -17.641 -10.211 6.902 1 98.25 5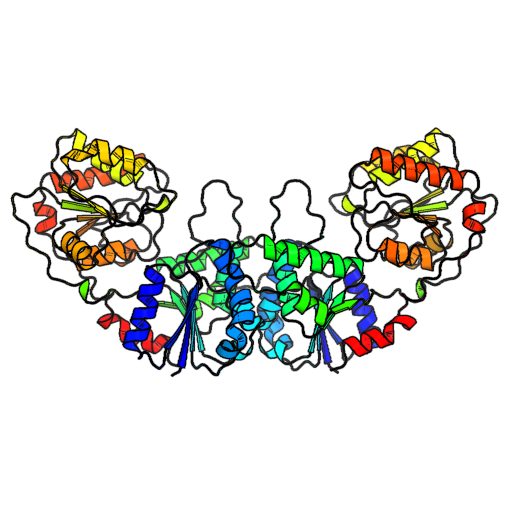5 TRP B CA 1
ATOM 3380 C C . TRP B 1 55 ? -17.078 -10.258 8.32 1 98.25 55 TRP B C 1
ATOM 3382 O O . TRP B 1 55 ? -16.438 -11.242 8.703 1 98.25 55 TRP B O 1
ATOM 3392 N N . ARG B 1 56 ? -17.281 -9.211 9.07 1 97.62 56 ARG B N 1
ATOM 3393 C CA . ARG B 1 56 ? -16.703 -9.055 10.406 1 97.62 56 ARG B CA 1
ATOM 3394 C C . ARG B 1 56 ? -17.141 -10.188 11.32 1 97.62 56 ARG B C 1
ATOM 3396 O O . ARG B 1 56 ? -16.312 -10.789 12.016 1 97.62 56 ARG B O 1
ATOM 3403 N N . GLU B 1 57 ? -18.391 -10.484 11.375 1 97.88 57 GLU B N 1
ATOM 3404 C CA . GLU B 1 57 ? -18.922 -11.508 12.266 1 97.88 57 GLU B CA 1
ATOM 3405 C C . GLU B 1 57 ? -18.281 -12.867 12 1 97.88 57 GLU B C 1
ATOM 3407 O O . GLU B 1 57 ? -17.953 -13.602 12.938 1 97.88 57 GLU B O 1
ATOM 3412 N N . LEU B 1 58 ? -18.125 -13.172 10.742 1 98.25 58 LEU B N 1
ATOM 3413 C CA . LEU B 1 58 ? -17.5 -14.438 10.391 1 98.25 58 LEU B CA 1
ATOM 3414 C C . LEU B 1 58 ? -16.016 -14.453 10.797 1 98.25 58 LEU B C 1
ATOM 3416 O O . LEU B 1 58 ? -15.539 -15.43 11.367 1 98.25 58 LEU B O 1
ATOM 3420 N N . LEU B 1 59 ? -15.344 -13.359 10.461 1 98.62 59 LEU B N 1
ATOM 3421 C CA . LEU B 1 59 ? -13.914 -13.281 10.703 1 98.62 59 LEU B CA 1
ATOM 3422 C C . LEU B 1 59 ? -13.609 -13.352 12.195 1 98.62 59 LEU B C 1
ATOM 3424 O O . LEU B 1 59 ? -12.547 -13.844 12.594 1 98.62 59 LEU B O 1
ATOM 3428 N N . GLU B 1 60 ? -14.5 -12.938 13.023 1 98 60 GLU B N 1
ATOM 3429 C CA . GLU B 1 60 ? -14.266 -12.859 14.461 1 98 60 GLU B CA 1
ATOM 3430 C C . GLU B 1 60 ? -14.578 -14.18 15.148 1 98 60 GLU B C 1
ATOM 3432 O O . GLU B 1 60 ? -14.367 -14.336 16.359 1 98 60 GLU B O 1
ATOM 3437 N N . GLN B 1 61 ? -15.086 -15.109 14.414 1 97.56 61 GLN B N 1
ATOM 3438 C CA . GLN B 1 61 ? -15.266 -16.438 14.992 1 97.56 61 GLN B CA 1
ATOM 3439 C C . GLN B 1 61 ? -13.93 -17.062 15.359 1 97.56 61 GLN B C 1
ATOM 3441 O O . GLN B 1 61 ? -12.875 -16.547 15 1 97.56 61 GLN B O 1
ATOM 3446 N N . SER B 1 62 ? -14.023 -18.109 16.172 1 96.88 62 SER B N 1
ATOM 3447 C CA . SER B 1 62 ? -12.812 -18.844 16.531 1 96.88 62 SER B CA 1
ATOM 3448 C C . SER B 1 62 ? -12.375 -19.781 15.406 1 96.88 62 SER B C 1
ATOM 3450 O O . SER B 1 62 ? -13.148 -20.625 14.953 1 96.88 62 SER B O 1
ATOM 3452 N N . TRP B 1 63 ? -11.219 -19.625 14.945 1 97.69 63 TRP B N 1
ATOM 3453 C CA . TRP B 1 63 ? -10.641 -20.453 13.891 1 97.69 63 TRP B CA 1
ATOM 3454 C C . TRP B 1 63 ? -9.375 -21.156 14.391 1 97.69 63 TRP B C 1
ATOM 3456 O O . TRP B 1 63 ? -8.609 -20.594 15.172 1 97.69 63 TRP B O 1
ATOM 3466 N N . ASP B 1 64 ? -9.211 -22.391 13.945 1 97.62 64 ASP B N 1
ATOM 3467 C CA . ASP B 1 64 ? -7.961 -23.094 14.219 1 97.62 64 ASP B CA 1
ATOM 3468 C C . ASP B 1 64 ? -6.863 -22.672 13.25 1 97.62 64 ASP B C 1
ATOM 3470 O O . ASP B 1 64 ? -5.699 -22.531 13.641 1 97.62 64 ASP B O 1
ATOM 3474 N N . VAL B 1 65 ? -7.254 -22.484 11.992 1 98 65 VAL B N 1
ATOM 3475 C CA . VAL B 1 65 ? -6.312 -22.125 10.945 1 98 65 VAL B CA 1
ATOM 3476 C C . VAL B 1 65 ? -6.902 -21.016 10.078 1 98 65 VAL B C 1
ATOM 3478 O O . VAL B 1 65 ? -8.078 -21.062 9.711 1 98 65 VAL B O 1
ATOM 3481 N N . VAL B 1 66 ? -6.172 -20.031 9.828 1 98.62 66 VAL B N 1
ATOM 3482 C CA . VAL B 1 66 ? -6.422 -19.062 8.766 1 98.62 66 VAL B CA 1
ATOM 3483 C C . VAL B 1 66 ? -5.445 -19.312 7.613 1 98.62 66 VAL B C 1
ATOM 3485 O O . VAL B 1 66 ? -4.238 -19.125 7.766 1 98.62 66 VAL B O 1
ATOM 3488 N N . LEU B 1 67 ? -5.941 -19.797 6.516 1 98.5 67 LEU B N 1
ATOM 3489 C CA . LEU B 1 67 ? -5.18 -20.109 5.309 1 98.5 67 LEU B CA 1
ATOM 3490 C C . LEU B 1 67 ? -5.41 -19.062 4.234 1 98.5 67 LEU B C 1
ATOM 3492 O O . LEU B 1 67 ? -6.473 -19.031 3.607 1 98.5 67 LEU B O 1
ATOM 3496 N N . ALA B 1 68 ? -4.422 -18.234 4 1 98.81 68 ALA B N 1
ATOM 3497 C CA . ALA B 1 68 ? -4.57 -17.141 3.043 1 98.81 68 ALA B CA 1
ATOM 3498 C C . ALA B 1 68 ? -3.664 -17.344 1.833 1 98.81 68 ALA B C 1
ATOM 3500 O O . ALA B 1 68 ? -2.523 -17.781 1.973 1 98.81 68 ALA B O 1
ATOM 3501 N N . THR B 1 69 ? -4.188 -17.031 0.652 1 98.44 69 THR B N 1
ATOM 3502 C CA . THR B 1 69 ? -3.285 -16.938 -0.491 1 98.44 69 THR B CA 1
ATOM 3503 C C . THR B 1 69 ? -2.432 -15.672 -0.409 1 98.44 69 THR B C 1
ATOM 3505 O O . THR B 1 69 ? -2.758 -14.742 0.331 1 98.44 69 THR B O 1
ATOM 3508 N N . SER B 1 70 ? -1.368 -15.602 -1.198 1 96.81 70 SER B N 1
ATOM 3509 C CA . SER B 1 70 ? -0.446 -14.477 -1.174 1 96.81 70 SER B CA 1
ATOM 3510 C C . SER B 1 70 ? -1.111 -13.203 -1.698 1 96.81 70 SER B C 1
ATOM 3512 O O . SER B 1 70 ? -0.561 -12.109 -1.57 1 96.81 70 SER B O 1
ATOM 3514 N N . MET B 1 71 ? -2.303 -13.336 -2.252 1 97.25 71 MET B N 1
ATOM 3515 C CA . MET B 1 71 ? -3.031 -12.188 -2.787 1 97.25 71 MET B CA 1
ATOM 3516 C C . MET B 1 71 ? -3.805 -11.477 -1.687 1 97.25 71 MET B C 1
ATOM 3518 O O . MET B 1 71 ? -4.383 -10.414 -1.921 1 97.25 71 MET B O 1
ATOM 3522 N N . VAL B 1 72 ? -3.822 -12.023 -0.511 1 98.62 72 VAL B N 1
ATOM 3523 C CA . VAL B 1 72 ? -4.523 -11.453 0.633 1 98.62 72 VAL B CA 1
ATOM 3524 C C . VAL B 1 72 ? -3.584 -10.523 1.4 1 98.62 72 VAL B C 1
ATOM 3526 O O . VAL B 1 72 ? -2.438 -10.883 1.679 1 98.62 72 VAL B O 1
ATOM 3529 N N . ASP B 1 73 ? -4.059 -9.305 1.658 1 98.56 73 ASP B N 1
ATOM 3530 C CA . ASP B 1 73 ? -3.354 -8.43 2.592 1 98.56 73 ASP B CA 1
ATOM 3531 C C . ASP B 1 73 ? -3.6 -8.859 4.035 1 98.56 73 ASP B C 1
ATOM 3533 O O . ASP B 1 73 ? -4.332 -8.195 4.773 1 98.56 73 ASP B O 1
ATOM 3537 N N . LEU B 1 74 ? -2.91 -9.891 4.441 1 98.81 74 LEU B N 1
ATOM 3538 C CA . LEU B 1 74 ? -3.137 -10.5 5.746 1 98.81 74 LEU B CA 1
ATOM 3539 C C . LEU B 1 74 ? -2.752 -9.547 6.871 1 98.81 74 LEU B C 1
ATOM 3541 O O . LEU B 1 74 ? -3.389 -9.531 7.926 1 98.81 74 LEU B O 1
ATOM 3545 N N . SER B 1 75 ? -1.687 -8.734 6.664 1 98.62 75 SER B N 1
ATOM 3546 C CA . SER B 1 75 ? -1.258 -7.781 7.68 1 98.62 75 SER B CA 1
ATOM 3547 C C . SER B 1 75 ? -2.371 -6.797 8.016 1 98.62 75 SER B C 1
ATOM 3549 O O . SER B 1 75 ? -2.74 -6.641 9.18 1 98.62 75 SER B O 1
ATOM 3551 N N . ALA B 1 76 ? -2.959 -6.16 7.016 1 98.69 76 ALA B N 1
ATOM 3552 C CA . ALA B 1 76 ? -4.043 -5.211 7.254 1 98.69 76 ALA B CA 1
ATOM 3553 C C . ALA B 1 76 ? -5.273 -5.918 7.816 1 98.69 76 ALA B C 1
ATOM 3555 O O . ALA B 1 76 ? -5.957 -5.383 8.695 1 98.69 76 ALA B O 1
ATOM 3556 N N . LEU B 1 77 ? -5.574 -7.129 7.297 1 98.88 77 LEU B N 1
ATOM 3557 C CA . LEU B 1 77 ? -6.75 -7.855 7.762 1 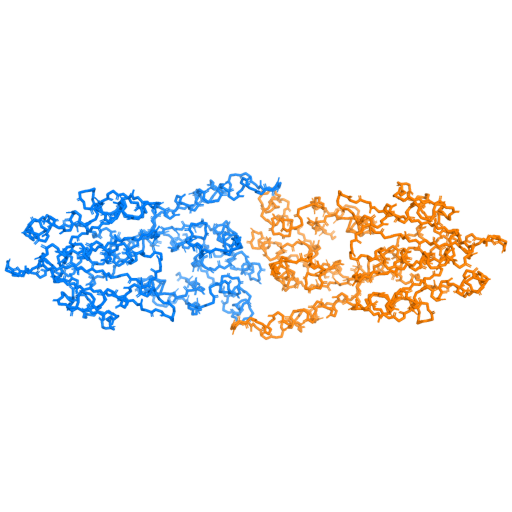98.88 77 LEU B CA 1
ATOM 3558 C C . LEU B 1 77 ? -6.645 -8.164 9.25 1 98.88 77 LEU B C 1
ATOM 3560 O O . LEU B 1 77 ? -7.605 -7.98 10 1 98.88 77 LEU B O 1
ATOM 3564 N N . ARG B 1 78 ? -5.496 -8.672 9.664 1 98.81 78 ARG B N 1
ATOM 3565 C CA . ARG B 1 78 ? -5.262 -8.914 11.086 1 98.81 78 ARG B CA 1
ATOM 3566 C C . ARG B 1 78 ? -5.32 -7.613 11.883 1 98.81 78 ARG B C 1
ATOM 3568 O O . ARG B 1 78 ? -5.695 -7.613 13.055 1 98.81 78 ARG B O 1
ATOM 3575 N N . GLY B 1 79 ? -4.898 -6.5 11.25 1 98.75 79 GLY B N 1
ATOM 3576 C CA . GLY B 1 79 ? -5.02 -5.203 11.891 1 98.75 79 GLY B CA 1
ATOM 3577 C C . GLY B 1 79 ? -6.457 -4.801 12.156 1 98.75 79 GLY B C 1
ATOM 3578 O O . GLY B 1 79 ? -6.766 -4.25 13.219 1 98.75 79 GLY B O 1
ATOM 3579 N N . PHE B 1 80 ? -7.312 -5.062 11.188 1 98.62 80 PHE B N 1
ATOM 3580 C CA . PHE B 1 80 ? -8.734 -4.766 11.297 1 98.62 80 PHE B CA 1
ATOM 3581 C C . PHE B 1 80 ? -9.414 -5.727 12.266 1 98.62 80 PHE B C 1
ATOM 3583 O O . PHE B 1 80 ? -10.32 -5.332 13.008 1 98.62 80 PHE B O 1
ATOM 3590 N N . VAL B 1 81 ? -8.992 -7.012 12.242 1 98.62 81 VAL B N 1
ATOM 3591 C CA . VAL B 1 81 ? -9.586 -8.078 13.031 1 98.62 81 VAL B CA 1
ATOM 3592 C C . VAL B 1 81 ? -8.5 -8.844 13.781 1 98.62 81 VAL B C 1
ATOM 3594 O O . VAL B 1 81 ? -8.156 -9.969 13.422 1 98.62 81 VAL B O 1
ATOM 3597 N N . PRO B 1 82 ? -8.078 -8.328 14.898 1 97.75 82 PRO B N 1
ATOM 3598 C CA . PRO B 1 82 ? -6.902 -8.852 15.594 1 97.75 82 PRO B CA 1
ATOM 3599 C C . PRO B 1 82 ? -7.082 -10.297 16.047 1 97.75 82 PRO B C 1
ATOM 3601 O O . PRO B 1 82 ? -6.102 -11.031 16.188 1 97.75 82 PRO B O 1
ATOM 3604 N N . SER B 1 83 ? -8.297 -10.75 16.281 1 97.75 83 SER B N 1
ATOM 3605 C CA . SER B 1 83 ? -8.539 -12.102 16.766 1 97.75 83 SER B CA 1
ATOM 3606 C C . SER B 1 83 ? -8.086 -13.148 15.75 1 97.75 83 SER B C 1
ATOM 3608 O O . SER B 1 83 ? -7.898 -14.312 16.094 1 97.75 83 SER B O 1
ATOM 3610 N N . LEU B 1 84 ? -7.91 -12.805 14.484 1 98.69 84 LEU B N 1
ATOM 3611 C CA . LEU B 1 84 ? -7.43 -13.734 13.469 1 98.69 84 LEU B CA 1
ATOM 3612 C C . LEU B 1 84 ? -6.031 -14.234 13.805 1 98.69 84 LEU B C 1
ATOM 3614 O O . LEU B 1 84 ? -5.625 -15.312 13.359 1 98.69 84 LEU B O 1
ATOM 3618 N N . ALA B 1 85 ? -5.309 -13.438 14.57 1 98.31 85 ALA B N 1
ATOM 3619 C CA . ALA B 1 85 ? -3.934 -13.797 14.922 1 98.31 85 ALA B CA 1
ATOM 3620 C C . ALA B 1 85 ? -3.904 -14.922 15.945 1 98.31 85 ALA B C 1
ATOM 3622 O O . ALA B 1 85 ? -2.857 -15.531 16.188 1 98.31 85 ALA B O 1
ATOM 3623 N N . ASP B 1 86 ? -5.039 -15.195 16.547 1 97.81 86 ASP B N 1
ATOM 3624 C CA . ASP B 1 86 ? -5.109 -16.266 17.547 1 97.81 86 ASP B CA 1
ATOM 3625 C C . ASP B 1 86 ? -5.035 -17.641 16.875 1 97.81 86 ASP B C 1
ATOM 3627 O O . ASP B 1 86 ? -4.73 -18.641 17.531 1 97.81 86 ASP B O 1
ATOM 3631 N N . ALA B 1 87 ? -5.398 -17.734 15.594 1 98.25 87 ALA B N 1
ATOM 3632 C CA . ALA B 1 87 ? -5.336 -18.984 14.828 1 98.25 87 ALA B CA 1
ATOM 3633 C C . ALA B 1 87 ? -3.926 -19.219 14.297 1 98.25 87 ALA B C 1
ATOM 3635 O O . ALA B 1 87 ? -3.061 -18.359 14.391 1 98.25 87 ALA B O 1
ATOM 3636 N N . LEU B 1 88 ? -3.664 -20.484 13.844 1 98.44 88 LEU B N 1
ATOM 3637 C CA . LEU B 1 88 ? -2.494 -20.734 13 1 98.44 88 LEU B CA 1
ATOM 3638 C C . LEU B 1 88 ? -2.637 -20.031 11.656 1 98.44 88 LEU B C 1
ATOM 3640 O O . LEU B 1 88 ? -3.52 -20.359 10.867 1 98.44 88 LEU B O 1
ATOM 3644 N N . ASN B 1 89 ? -1.865 -19.031 11.406 1 98.81 89 ASN B N 1
ATOM 3645 C CA . ASN B 1 89 ? -1.914 -18.312 10.133 1 98.81 89 ASN B CA 1
ATOM 3646 C C . ASN B 1 89 ? -0.936 -18.906 9.125 1 98.81 89 ASN B C 1
ATOM 3648 O O . ASN B 1 89 ? 0.27 -18.953 9.375 1 98.81 89 ASN B O 1
ATOM 3652 N N . VAL B 1 90 ? -1.446 -19.344 8.031 1 98.88 90 VAL B N 1
ATOM 3653 C CA . VAL B 1 90 ? -0.676 -19.922 6.93 1 98.88 90 VAL B CA 1
ATOM 3654 C C . VAL B 1 90 ? -0.884 -19.094 5.664 1 98.88 90 VAL B C 1
ATOM 3656 O O . VAL B 1 90 ? -2.02 -18.781 5.301 1 98.88 90 VAL B O 1
ATOM 3659 N N . VAL B 1 91 ? 0.198 -18.688 5.004 1 98.88 91 VAL B N 1
ATOM 3660 C CA . VAL B 1 91 ? 0.091 -18 3.73 1 98.88 91 VAL B CA 1
ATOM 3661 C C . VAL B 1 91 ? 0.64 -18.875 2.609 1 98.88 91 VAL B C 1
ATOM 3663 O O . VAL B 1 91 ? 1.751 -19.391 2.711 1 98.88 91 VAL B O 1
ATOM 3666 N N . TYR B 1 92 ? -0.121 -19.031 1.598 1 98.88 92 TYR B N 1
ATOM 3667 C CA . TYR B 1 92 ? 0.267 -19.859 0.456 1 98.88 92 TYR B CA 1
ATOM 3668 C C . TYR B 1 92 ? 0.549 -19 -0.767 1 98.88 92 TYR B C 1
ATOM 3670 O O . TYR B 1 92 ? -0.317 -18.234 -1.215 1 98.88 92 TYR B O 1
ATOM 3678 N N . PHE B 1 93 ? 1.731 -19.141 -1.329 1 98.69 93 PHE B N 1
ATOM 3679 C CA . PHE B 1 93 ? 2.164 -18.359 -2.48 1 98.69 93 PHE B CA 1
ATOM 3680 C C . PHE B 1 93 ? 2.021 -19.156 -3.768 1 98.69 93 PHE B C 1
ATOM 3682 O O . PHE B 1 93 ? 2.912 -19.938 -4.121 1 98.69 93 PHE B O 1
ATOM 3689 N N . HIS B 1 94 ? 0.932 -18.828 -4.5 1 97.44 94 HIS B N 1
ATOM 3690 C CA . HIS B 1 94 ? 0.843 -19.312 -5.875 1 97.44 94 HIS B CA 1
ATOM 3691 C C . HIS B 1 94 ? 1.794 -18.547 -6.789 1 97.44 94 HIS B C 1
ATOM 3693 O O . HIS B 1 94 ? 2.215 -19.062 -7.824 1 97.44 94 HIS B O 1
ATOM 3699 N N . GLU B 1 95 ? 2.039 -17.328 -6.473 1 95.75 95 GLU B N 1
ATOM 3700 C CA . GLU B 1 95 ? 2.91 -16.375 -7.145 1 95.75 95 GLU B CA 1
ATOM 3701 C C . GLU B 1 95 ? 3.504 -15.375 -6.148 1 95.75 95 GLU B C 1
ATOM 3703 O O . GLU B 1 95 ? 3.055 -15.289 -5.004 1 95.75 95 GLU B O 1
ATOM 3708 N N . ASN B 1 96 ? 4.484 -14.75 -6.504 1 96.31 96 ASN B N 1
ATOM 3709 C CA . ASN B 1 96 ? 4.996 -13.641 -5.699 1 96.31 96 ASN B CA 1
ATOM 3710 C C . ASN B 1 96 ? 5.203 -12.383 -6.539 1 96.31 96 ASN B C 1
ATOM 3712 O O . ASN B 1 96 ? 5.551 -12.469 -7.719 1 96.31 96 ASN B O 1
ATOM 3716 N N . GLN B 1 97 ? 5.027 -11.266 -6.004 1 94.12 97 GLN B N 1
ATOM 3717 C CA . GLN B 1 97 ? 4.93 -10.008 -6.738 1 94.12 97 GLN B CA 1
ATOM 3718 C C . GLN B 1 97 ? 6.305 -9.367 -6.922 1 94.12 97 GLN B C 1
ATOM 3720 O O . GLN B 1 97 ? 6.441 -8.383 -7.645 1 94.12 97 GLN B O 1
ATOM 3725 N N . PHE B 1 98 ? 7.316 -9.891 -6.316 1 94.19 98 PHE B N 1
ATOM 3726 C CA . PHE B 1 98 ? 8.672 -9.43 -6.598 1 94.19 98 PHE B CA 1
ATOM 3727 C C . PHE B 1 98 ? 9.141 -9.922 -7.965 1 94.19 98 PHE B C 1
ATOM 3729 O O . PHE B 1 98 ? 9.945 -9.266 -8.625 1 94.19 98 PHE B O 1
ATOM 3736 N N . ALA B 1 99 ? 8.625 -11.055 -8.359 1 90.19 99 ALA B N 1
ATOM 3737 C CA . ALA B 1 99 ? 9.047 -11.672 -9.617 1 90.19 99 ALA B CA 1
ATOM 3738 C C . ALA B 1 99 ? 7.91 -11.695 -10.633 1 90.19 99 ALA B C 1
ATOM 3740 O O . ALA B 1 99 ? 8.031 -12.297 -11.695 1 90.19 99 ALA B O 1
ATOM 3741 N N . TYR B 1 100 ? 6.848 -11.094 -10.336 1 82.81 100 TYR B N 1
ATOM 3742 C CA . TYR B 1 100 ? 5.691 -11.094 -11.227 1 82.81 100 TYR B CA 1
ATOM 3743 C C . TYR B 1 100 ? 5.91 -10.141 -12.398 1 82.81 100 TYR B C 1
ATOM 3745 O O . TYR B 1 100 ? 6.406 -9.023 -12.219 1 82.81 100 TYR B O 1
ATOM 3753 N N . PRO B 1 101 ? 5.609 -10.656 -13.539 1 73.31 101 PRO B N 1
ATOM 3754 C CA . PRO B 1 101 ? 5.879 -9.836 -14.727 1 73.31 101 PRO B CA 1
ATOM 3755 C C . PRO B 1 101 ? 5.141 -8.5 -14.703 1 73.31 101 PRO B C 1
ATOM 3757 O O . PRO B 1 101 ? 3.992 -8.438 -14.258 1 73.31 101 PRO B O 1
ATOM 3760 N N . THR B 1 102 ? 5.938 -7.367 -14.703 1 61.69 102 THR B N 1
ATOM 3761 C CA . THR B 1 102 ? 5.297 -6.062 -14.82 1 61.69 102 THR B CA 1
ATOM 3762 C C . THR B 1 102 ? 5.082 -5.691 -16.281 1 61.69 102 THR B C 1
ATOM 3764 O O . THR B 1 102 ? 5.852 -6.109 -17.156 1 61.69 102 THR B O 1
ATOM 3767 N N . SER B 1 103 ? 3.824 -5.344 -16.703 1 52.41 103 SER B N 1
ATOM 3768 C CA . SER B 1 103 ? 3.625 -4.898 -18.078 1 52.41 103 SER B CA 1
ATOM 3769 C C . SER B 1 103 ? 4.598 -3.783 -18.438 1 52.41 103 SER B C 1
ATOM 3771 O O . SER B 1 103 ? 5.059 -3.041 -17.562 1 52.41 103 SER B O 1
ATOM 3773 N N . SER B 1 104 ? 5.152 -3.641 -19.625 1 46 104 SER B N 1
ATOM 3774 C CA . SER B 1 104 ? 6.051 -2.674 -20.25 1 46 104 SER B CA 1
ATOM 3775 C C . SER B 1 104 ? 5.598 -1.243 -19.984 1 46 104 SER B C 1
ATOM 3777 O O . SER B 1 104 ? 4.414 -0.927 -20.109 1 46 104 SER B O 1
ATOM 3779 N N . GLY B 1 105 ? 6.359 -0.242 -19.25 1 45.56 105 GLY B N 1
ATOM 3780 C CA . GLY B 1 105 ? 6.238 1.205 -19.172 1 45.56 105 GLY B CA 1
ATOM 3781 C C . GLY B 1 105 ? 5.824 1.694 -17.797 1 45.56 105 GLY B C 1
ATOM 3782 O O . GLY B 1 105 ? 5.777 2.902 -17.547 1 45.56 105 GLY B O 1
ATOM 3783 N N . GLN B 1 106 ? 5.188 0.891 -17.188 1 48.75 106 GLN B N 1
ATOM 3784 C CA . GLN B 1 106 ? 4.562 1.502 -16.016 1 48.75 106 GLN B CA 1
ATOM 3785 C C . GLN B 1 106 ? 5.523 1.543 -14.836 1 48.75 106 GLN B C 1
ATOM 3787 O O . GLN B 1 106 ? 6.406 0.69 -14.719 1 48.75 106 GLN B O 1
ATOM 3792 N N . HIS B 1 107 ? 5.824 2.654 -14.43 1 53.22 107 HIS B N 1
ATOM 3793 C CA . HIS B 1 107 ? 6.523 2.836 -13.156 1 53.22 107 HIS B CA 1
ATOM 3794 C C . HIS B 1 107 ? 6.16 1.734 -12.164 1 53.22 107 HIS B C 1
ATOM 3796 O O . HIS B 1 107 ? 4.984 1.421 -11.984 1 53.22 107 HIS B O 1
ATOM 3802 N N . GLU B 1 108 ? 7.125 0.898 -11.914 1 62.06 108 GLU B N 1
ATOM 3803 C CA . GLU B 1 108 ? 6.992 -0.309 -11.102 1 62.06 108 GLU B CA 1
ATOM 3804 C C . GLU B 1 108 ? 6.363 0.003 -9.742 1 62.06 108 GLU B C 1
ATOM 3806 O O . GLU B 1 108 ? 6.922 0.77 -8.961 1 62.06 108 GLU B O 1
ATOM 3811 N N . ASP B 1 109 ? 5.074 -0.119 -9.609 1 78 109 ASP B N 1
ATOM 3812 C CA . ASP B 1 109 ? 4.379 -0.051 -8.328 1 78 109 ASP B CA 1
ATOM 3813 C C . ASP B 1 109 ? 4.809 -1.194 -7.41 1 78 109 ASP B C 1
ATOM 3815 O O . ASP B 1 109 ? 4.516 -2.359 -7.684 1 78 109 ASP B O 1
ATOM 3819 N N . ILE B 1 110 ? 5.559 -0.911 -6.359 1 87.56 110 ILE B N 1
ATOM 3820 C CA . ILE B 1 110 ? 6.148 -1.897 -5.461 1 87.56 110 ILE B CA 1
ATOM 3821 C C . ILE B 1 110 ? 5.121 -2.324 -4.414 1 87.56 110 ILE B C 1
ATOM 3823 O O . ILE B 1 110 ? 5.344 -3.281 -3.672 1 87.56 110 ILE B O 1
ATOM 3827 N N . THR B 1 111 ? 3.971 -1.783 -4.434 1 89.81 111 THR B N 1
ATOM 3828 C CA . THR B 1 111 ? 2.99 -1.934 -3.367 1 89.81 111 THR B CA 1
ATOM 3829 C C . THR B 1 111 ? 2.531 -3.385 -3.254 1 89.81 111 THR B C 1
ATOM 3831 O O . THR B 1 111 ? 2.488 -3.945 -2.158 1 89.81 111 THR B O 1
ATOM 3834 N N . PRO B 1 112 ? 2.316 -4.043 -4.383 1 93.88 112 PRO B N 1
ATOM 3835 C CA . PRO B 1 112 ? 1.901 -5.441 -4.25 1 93.88 112 PRO B CA 1
ATOM 3836 C C . PRO B 1 112 ? 2.984 -6.324 -3.633 1 93.88 112 PRO B C 1
ATOM 3838 O O . PRO B 1 112 ? 2.676 -7.242 -2.871 1 93.88 112 PRO B O 1
ATOM 3841 N N . ALA B 1 113 ? 4.207 -6.07 -3.975 1 96.06 113 ALA B N 1
ATOM 3842 C CA . ALA B 1 113 ? 5.316 -6.84 -3.414 1 96.06 113 ALA B CA 1
ATOM 3843 C C . ALA B 1 113 ? 5.43 -6.621 -1.908 1 96.06 113 ALA B C 1
ATOM 3845 O O . ALA B 1 113 ? 5.738 -7.551 -1.16 1 96.06 113 ALA B O 1
ATOM 3846 N N . VAL B 1 114 ? 5.156 -5.43 -1.435 1 96.06 114 VAL B N 1
ATOM 3847 C CA . VAL B 1 114 ? 5.195 -5.109 -0.011 1 96.06 114 VAL B CA 1
ATOM 3848 C C . VAL B 1 114 ? 4.07 -5.848 0.714 1 96.06 114 VAL B C 1
ATOM 3850 O O . VAL B 1 114 ? 4.27 -6.371 1.812 1 96.06 114 VAL B O 1
ATOM 3853 N N . VAL B 1 115 ? 2.91 -5.914 0.107 1 96.94 115 VAL B N 1
ATOM 3854 C CA . VAL B 1 115 ? 1.792 -6.648 0.688 1 96.94 115 VAL B CA 1
ATOM 3855 C C . VAL B 1 115 ? 2.174 -8.117 0.854 1 96.94 115 VAL B C 1
ATOM 3857 O O . VAL B 1 115 ? 1.9 -8.727 1.894 1 96.94 115 VAL B O 1
ATOM 3860 N N . ASN B 1 116 ? 2.811 -8.664 -0.183 1 98.31 116 ASN B N 1
ATOM 3861 C CA . ASN B 1 116 ? 3.287 -10.047 -0.096 1 98.31 116 ASN B CA 1
ATOM 3862 C C . ASN B 1 116 ? 4.223 -10.242 1.096 1 98.31 116 ASN B C 1
ATOM 3864 O O . ASN B 1 116 ? 4.047 -11.172 1.879 1 98.31 116 ASN B O 1
ATOM 3868 N N . LEU B 1 117 ? 5.172 -9.352 1.192 1 98.56 117 LEU B N 1
ATOM 3869 C CA . LEU B 1 117 ? 6.18 -9.461 2.242 1 98.56 117 LEU B CA 1
ATOM 3870 C C . LEU B 1 117 ? 5.539 -9.336 3.621 1 98.56 117 LEU B C 1
ATOM 3872 O O . LEU B 1 117 ? 5.812 -10.141 4.512 1 98.56 117 LEU B O 1
ATOM 3876 N N . TYR B 1 118 ? 4.66 -8.344 3.799 1 98.69 118 TYR B N 1
ATOM 3877 C CA . TYR B 1 118 ? 4 -8.133 5.082 1 98.69 118 TYR B CA 1
ATOM 3878 C C . TYR B 1 118 ? 3.145 -9.336 5.461 1 98.69 118 TYR B C 1
ATOM 3880 O O . TYR B 1 118 ? 3.145 -9.766 6.617 1 98.69 118 TYR B O 1
ATOM 3888 N N . SER B 1 119 ? 2.457 -9.898 4.488 1 98.81 119 SER B N 1
ATOM 3889 C CA . SER B 1 119 ? 1.628 -11.078 4.742 1 98.81 119 SER B CA 1
ATOM 3890 C C . SER B 1 119 ? 2.479 -12.273 5.156 1 98.81 119 SER B C 1
ATOM 3892 O O . SER B 1 119 ? 2.131 -12.992 6.09 1 98.81 119 SER B O 1
ATOM 3894 N N . ALA B 1 120 ? 3.562 -12.445 4.445 1 98.88 120 ALA B N 1
ATOM 3895 C CA . ALA B 1 120 ? 4.469 -13.539 4.785 1 98.88 120 ALA B CA 1
ATOM 3896 C C . ALA B 1 120 ? 5 -13.383 6.211 1 98.88 120 ALA B C 1
ATOM 3898 O O . ALA B 1 120 ? 5.109 -14.367 6.945 1 98.88 120 ALA B O 1
ATOM 3899 N N . LEU B 1 121 ? 5.262 -12.188 6.602 1 98.56 121 LEU B N 1
ATOM 3900 C CA . LEU B 1 121 ? 5.859 -11.922 7.906 1 98.56 121 LEU B CA 1
ATOM 3901 C C . LEU B 1 121 ? 4.82 -12.039 9.016 1 98.56 121 LEU B C 1
ATOM 3903 O O . LEU B 1 121 ? 5.172 -12.18 10.188 1 98.56 121 LEU B O 1
ATOM 3907 N N . CYS B 1 122 ? 3.539 -11.961 8.695 1 98.31 122 CYS B N 1
ATOM 3908 C CA . CYS B 1 122 ? 2.457 -12.141 9.656 1 98.31 122 CYS B CA 1
ATOM 3909 C C . CYS B 1 122 ? 2.119 -13.617 9.828 1 98.31 122 CYS B C 1
ATOM 3911 O O . CYS B 1 122 ? 1.401 -13.984 10.766 1 98.31 122 CYS B O 1
ATOM 3913 N N . ALA B 1 123 ? 2.594 -14.445 8.945 1 98.62 123 ALA B N 1
ATOM 3914 C CA . ALA B 1 123 ? 2.221 -15.859 8.938 1 98.62 123 ALA B CA 1
ATOM 3915 C C . ALA B 1 123 ? 3.094 -16.672 9.898 1 98.62 123 ALA B C 1
ATOM 3917 O O . ALA B 1 123 ? 4.27 -16.344 10.094 1 98.62 123 ALA B O 1
ATOM 3918 N N . ASP B 1 124 ? 2.49 -17.672 10.5 1 98.5 124 ASP B N 1
ATOM 3919 C CA . ASP B 1 124 ? 3.248 -18.656 11.273 1 98.5 124 ASP B CA 1
ATOM 3920 C C . ASP B 1 124 ? 3.979 -19.625 10.352 1 98.5 124 ASP B C 1
ATOM 3922 O O . ASP B 1 124 ? 5.066 -20.109 10.68 1 98.5 124 ASP B O 1
ATOM 3926 N N . ARG B 1 125 ? 3.35 -19.969 9.266 1 98.81 125 ARG B N 1
ATOM 3927 C CA . ARG B 1 125 ? 3.902 -20.828 8.234 1 98.81 125 ARG B CA 1
ATOM 3928 C C . ARG B 1 125 ? 3.65 -20.25 6.844 1 98.81 125 ARG B C 1
ATOM 3930 O O . ARG B 1 125 ? 2.598 -19.672 6.594 1 98.81 125 ARG B O 1
ATOM 3937 N N . VAL B 1 126 ? 4.637 -20.453 5.984 1 98.88 126 VAL B N 1
ATOM 3938 C CA . VAL B 1 126 ? 4.531 -20 4.602 1 98.88 126 VAL B CA 1
ATOM 3939 C C . VAL B 1 126 ? 4.824 -21.156 3.654 1 98.88 126 VAL B C 1
ATOM 3941 O O . VAL B 1 126 ? 5.707 -21.984 3.92 1 98.88 126 VAL B O 1
ATOM 3944 N N . ALA B 1 127 ? 4.059 -21.25 2.613 1 98.88 127 ALA B N 1
ATOM 3945 C CA . ALA B 1 127 ? 4.289 -22.297 1.61 1 98.88 127 ALA B CA 1
ATOM 3946 C C . ALA B 1 127 ? 4.34 -21.688 0.207 1 98.88 127 ALA B C 1
ATOM 3948 O O . ALA B 1 127 ? 3.596 -20.766 -0.107 1 98.88 127 ALA B O 1
ATOM 3949 N N . PHE B 1 128 ? 5.242 -22.203 -0.585 1 98.81 128 PHE B N 1
ATOM 3950 C CA . PHE B 1 128 ? 5.387 -21.828 -1.984 1 98.81 128 PHE B CA 1
ATOM 3951 C C . PHE B 1 128 ? 5.137 -23.016 -2.902 1 98.81 128 PHE B C 1
ATOM 3953 O O . PHE B 1 128 ? 5.512 -24.141 -2.578 1 98.81 128 PHE B O 1
ATOM 3960 N N . ASN B 1 129 ? 4.598 -22.734 -4.051 1 98.38 129 ASN B N 1
ATOM 3961 C CA . ASN B 1 129 ? 4.215 -23.844 -4.93 1 98.38 129 ASN B CA 1
ATOM 3962 C C . ASN B 1 129 ? 5.426 -24.422 -5.66 1 98.38 129 ASN B C 1
ATOM 3964 O O . ASN B 1 129 ? 5.324 -25.469 -6.305 1 98.38 129 ASN B O 1
ATOM 3968 N N . SER B 1 130 ? 6.59 -23.828 -5.629 1 98.5 130 SER B N 1
ATOM 3969 C CA . SER B 1 130 ? 7.816 -24.328 -6.242 1 98.5 130 SER B CA 1
ATOM 3970 C C . SER B 1 130 ? 9.055 -23.734 -5.574 1 98.5 130 SER B C 1
ATOM 3972 O O . SER B 1 130 ? 8.953 -22.75 -4.832 1 98.5 130 SER B O 1
ATOM 3974 N N . ARG B 1 131 ? 10.18 -24.375 -5.762 1 98.31 131 ARG B N 1
ATOM 3975 C CA . ARG B 1 131 ? 11.445 -23.844 -5.273 1 98.31 131 ARG B CA 1
ATOM 3976 C C . ARG B 1 131 ? 11.781 -22.531 -5.969 1 98.31 131 ARG B C 1
ATOM 3978 O O . ARG B 1 131 ? 12.297 -21.594 -5.336 1 98.31 131 ARG B O 1
ATOM 3985 N N . TYR B 1 132 ? 11.508 -22.422 -7.184 1 98.19 132 TYR B N 1
ATOM 3986 C CA . TYR B 1 132 ? 11.734 -21.188 -7.934 1 98.19 132 TYR B CA 1
ATOM 3987 C C . TYR B 1 132 ? 10.969 -20.016 -7.312 1 98.19 132 TYR B C 1
ATOM 3989 O O . TYR B 1 132 ? 11.508 -18.922 -7.156 1 98.19 132 TYR B O 1
ATOM 3997 N N . ASN B 1 133 ? 9.672 -20.281 -7.035 1 98.44 133 ASN B N 1
ATOM 3998 C CA . ASN B 1 133 ? 8.844 -19.25 -6.41 1 98.44 133 ASN B CA 1
ATOM 3999 C C . ASN B 1 133 ? 9.445 -18.781 -5.086 1 98.44 133 ASN B C 1
ATOM 4001 O O . ASN B 1 133 ? 9.602 -17.578 -4.863 1 98.44 133 ASN B O 1
ATOM 4005 N N . LEU B 1 134 ? 9.82 -19.703 -4.266 1 98.75 134 LEU B N 1
ATOM 4006 C CA . LEU B 1 134 ? 10.422 -19.391 -2.977 1 98.75 134 LEU B CA 1
ATOM 4007 C C . LEU B 1 134 ? 11.703 -18.594 -3.16 1 98.75 134 LEU B C 1
ATOM 4009 O O . LEU B 1 134 ? 11.852 -17.5 -2.588 1 98.75 134 LEU B O 1
ATOM 4013 N N . GLU B 1 135 ? 12.57 -19.078 -4 1 98.5 135 GLU B N 1
ATOM 4014 C CA . GLU B 1 135 ? 13.891 -18.469 -4.156 1 98.5 135 GLU B CA 1
ATOM 4015 C C . GLU B 1 135 ? 13.781 -17.078 -4.773 1 98.5 135 GLU B C 1
ATOM 4017 O O . GLU B 1 135 ? 14.516 -16.172 -4.391 1 98.5 135 GLU B O 1
ATOM 4022 N N . SER B 1 136 ? 12.914 -16.953 -5.711 1 98.19 136 SER B N 1
ATOM 4023 C CA . SER B 1 136 ? 12.742 -15.641 -6.332 1 98.19 136 SER B CA 1
ATOM 4024 C C . SER B 1 136 ? 12.133 -14.641 -5.359 1 98.19 136 SER B C 1
ATOM 4026 O O . SER B 1 136 ? 12.461 -13.453 -5.395 1 98.19 136 SER B O 1
ATOM 4028 N N . PHE B 1 137 ? 11.242 -15.094 -4.527 1 98.62 137 PHE B N 1
ATOM 4029 C CA . PHE B 1 137 ? 10.672 -14.227 -3.504 1 98.62 137 PHE B CA 1
ATOM 4030 C C . PHE B 1 137 ? 11.758 -13.75 -2.545 1 98.62 137 PHE B C 1
ATOM 4032 O O . PHE B 1 137 ? 11.828 -12.562 -2.217 1 98.62 137 PHE B O 1
ATOM 4039 N N . LEU B 1 138 ? 12.555 -14.695 -2.07 1 98.75 138 LEU B N 1
ATOM 4040 C CA . LEU B 1 138 ? 13.625 -14.359 -1.134 1 98.75 138 LEU B CA 1
ATOM 4041 C C . LEU B 1 138 ? 14.617 -13.391 -1.765 1 98.75 138 LEU B C 1
ATOM 4043 O O . LEU B 1 138 ? 15.039 -12.422 -1.125 1 98.75 138 LEU B O 1
ATOM 4047 N N . ALA B 1 139 ? 14.953 -13.68 -3.008 1 98.31 139 ALA B N 1
ATOM 4048 C CA . ALA B 1 139 ? 15.844 -12.766 -3.721 1 98.31 139 ALA B CA 1
ATOM 4049 C C . ALA B 1 139 ? 15.211 -11.383 -3.85 1 98.31 139 ALA B C 1
ATOM 4051 O O . ALA B 1 139 ? 15.883 -10.359 -3.674 1 98.31 139 ALA B O 1
ATOM 4052 N N . GLY B 1 140 ? 13.906 -11.391 -4.199 1 97.75 140 GLY B N 1
ATOM 4053 C CA . GLY B 1 140 ? 13.172 -10.141 -4.277 1 97.75 140 GLY B CA 1
ATOM 4054 C C . GLY B 1 140 ? 13.125 -9.391 -2.955 1 97.75 140 GLY B C 1
ATOM 4055 O O . GLY B 1 140 ? 13.234 -8.164 -2.926 1 97.75 140 GLY B O 1
ATOM 4056 N N . THR B 1 141 ? 12.969 -10.055 -1.896 1 98.25 141 THR B N 1
ATOM 4057 C CA . THR B 1 141 ? 12.945 -9.477 -0.558 1 98.25 141 THR B CA 1
ATOM 4058 C C . THR B 1 141 ? 14.281 -8.82 -0.229 1 98.25 141 THR B C 1
ATOM 4060 O O . THR B 1 141 ? 14.32 -7.699 0.287 1 98.25 141 THR B O 1
ATOM 4063 N N . ARG B 1 142 ? 15.375 -9.539 -0.527 1 98.25 142 ARG B N 1
ATOM 4064 C CA . ARG B 1 142 ? 16.703 -9 -0.282 1 98.25 142 ARG B CA 1
ATOM 4065 C C . ARG B 1 142 ? 16.953 -7.742 -1.113 1 98.25 142 ARG B C 1
ATOM 4067 O O . ARG B 1 142 ? 17.5 -6.758 -0.613 1 98.25 142 ARG B O 1
ATOM 4074 N N . ASP B 1 143 ? 16.578 -7.816 -2.365 1 96.94 143 ASP B N 1
ATOM 4075 C CA . ASP B 1 143 ? 16.719 -6.664 -3.252 1 96.94 143 ASP B CA 1
ATOM 4076 C C . ASP B 1 143 ? 15.914 -5.473 -2.74 1 96.94 143 ASP B C 1
ATOM 4078 O O . ASP B 1 143 ? 16.406 -4.344 -2.715 1 96.94 143 ASP B O 1
ATOM 4082 N N . PHE B 1 144 ? 14.664 -5.711 -2.404 1 96.19 144 PHE B N 1
ATOM 4083 C CA . PHE B 1 144 ? 13.797 -4.688 -1.835 1 96.19 144 PHE B CA 1
ATOM 4084 C C . PHE B 1 144 ? 14.445 -4.039 -0.618 1 96.19 144 PHE B C 1
ATOM 4086 O O . PHE B 1 144 ? 14.539 -2.812 -0.539 1 96.19 144 PHE B O 1
ATOM 4093 N N . ALA B 1 145 ? 14.867 -4.82 0.302 1 96.5 145 ALA B N 1
ATOM 4094 C CA . ALA B 1 145 ? 15.469 -4.32 1.535 1 96.5 145 ALA B CA 1
ATOM 4095 C C . ALA B 1 145 ? 16.688 -3.457 1.236 1 96.5 145 ALA B C 1
ATOM 4097 O O . ALA B 1 145 ? 16.922 -2.447 1.905 1 96.5 145 ALA B O 1
ATOM 4098 N N . SER B 1 146 ? 17.469 -3.809 0.236 1 96.06 146 SER B N 1
ATOM 4099 C CA . SER B 1 146 ? 18.703 -3.104 -0.099 1 96.06 146 SER B CA 1
ATOM 4100 C C . SER B 1 146 ? 18.406 -1.76 -0.756 1 96.06 146 SER B C 1
ATOM 4102 O O . SER B 1 146 ? 19.234 -0.843 -0.697 1 96.06 146 SER B O 1
ATOM 4104 N N . ARG B 1 147 ? 17.312 -1.549 -1.4 1 95 147 ARG B N 1
ATOM 4105 C CA . ARG B 1 147 ? 16.953 -0.345 -2.148 1 95 147 ARG B CA 1
ATOM 4106 C C . ARG B 1 147 ? 16.344 0.711 -1.235 1 95 147 ARG B C 1
ATOM 4108 O O . ARG B 1 147 ? 16.297 1.891 -1.589 1 95 147 ARG B O 1
ATOM 4115 N N . MET B 1 148 ? 15.758 0.2 -0.112 1 95.56 148 MET B N 1
ATOM 4116 C CA . MET B 1 148 ? 15.141 1.146 0.811 1 95.56 148 MET B CA 1
ATOM 4117 C C . MET B 1 148 ? 16.203 1.991 1.517 1 95.56 148 MET B C 1
ATOM 4119 O O . MET B 1 148 ? 17.297 1.516 1.781 1 95.56 148 MET B O 1
ATOM 4123 N N . PRO B 1 149 ? 15.93 3.238 1.858 1 95.38 149 PRO B N 1
ATOM 4124 C CA . PRO B 1 149 ? 16.953 4.195 2.281 1 95.38 149 PRO B CA 1
ATOM 4125 C C . PRO B 1 149 ? 17.422 3.957 3.715 1 95.38 149 PRO B C 1
ATOM 4127 O O . PRO B 1 149 ? 18.609 4.16 4.023 1 95.38 149 PRO B O 1
ATOM 4130 N N . ASP B 1 150 ? 16.516 3.701 4.664 1 96.38 150 ASP B N 1
ATOM 4131 C CA . ASP B 1 150 ? 16.891 3.508 6.062 1 96.38 150 ASP B CA 1
ATOM 4132 C C . ASP B 1 150 ? 15.773 2.826 6.844 1 96.38 150 ASP B C 1
ATOM 4134 O O . ASP B 1 150 ? 14.688 2.596 6.305 1 96.38 150 ASP B O 1
ATOM 4138 N N . TYR B 1 151 ? 16.094 2.287 8.07 1 97.12 151 TYR B N 1
ATOM 4139 C CA . TYR B 1 151 ? 15.148 1.698 9.008 1 97.12 151 TYR B CA 1
ATOM 4140 C C . TYR B 1 151 ? 14.438 0.502 8.383 1 97.12 151 TYR B C 1
ATOM 4142 O O . TYR B 1 151 ? 13.211 0.414 8.422 1 97.12 151 TYR B O 1
ATOM 4150 N N . VAL B 1 152 ? 15.164 -0.28 7.742 1 97.12 152 VAL B N 1
ATOM 4151 C CA . VAL B 1 152 ? 14.719 -1.582 7.25 1 97.12 152 VAL B CA 1
ATOM 4152 C C . VAL B 1 152 ? 15.336 -2.689 8.109 1 97.12 152 VAL B C 1
ATOM 4154 O O . VAL B 1 152 ? 16.547 -2.756 8.266 1 97.12 152 VAL B O 1
ATOM 4157 N N . PRO B 1 153 ? 14.539 -3.518 8.695 1 97.5 153 PRO B N 1
ATOM 4158 C CA . PRO B 1 153 ? 15.117 -4.598 9.5 1 97.5 153 PRO B CA 1
ATOM 4159 C C . PRO B 1 153 ? 16.047 -5.496 8.703 1 97.5 153 PRO B C 1
ATOM 4161 O O . PRO B 1 153 ? 15.836 -5.719 7.508 1 97.5 153 PRO B O 1
ATOM 4164 N N . GLU B 1 154 ? 17 -5.984 9.383 1 96.19 154 GLU B N 1
ATOM 4165 C CA . GLU B 1 154 ? 17.891 -6.977 8.773 1 96.19 154 GLU B CA 1
ATOM 4166 C C . GLU B 1 154 ? 17.25 -8.367 8.805 1 96.19 154 GLU B C 1
ATOM 4168 O O . GLU B 1 154 ? 16.406 -8.648 9.648 1 96.19 154 GLU B O 1
ATOM 4173 N N . GLY B 1 155 ? 17.578 -9.195 7.797 1 97.06 155 GLY B N 1
ATOM 4174 C CA . GLY B 1 155 ? 17.266 -10.617 7.836 1 97.06 155 GLY B CA 1
ATOM 4175 C C . GLY B 1 155 ? 15.82 -10.914 7.484 1 97.06 155 GLY B C 1
ATOM 4176 O O . GLY B 1 155 ? 15.281 -11.945 7.891 1 97.06 155 GLY B O 1
ATOM 4177 N N . LEU B 1 156 ? 15.172 -10.016 6.805 1 97.94 156 LEU B N 1
ATOM 4178 C CA . LEU B 1 156 ? 13.773 -10.227 6.441 1 97.94 156 LEU B CA 1
ATOM 4179 C C . LEU B 1 156 ? 13.617 -11.508 5.629 1 97.94 156 LEU B C 1
ATOM 4181 O O . LEU B 1 156 ? 12.719 -12.312 5.895 1 97.94 156 LEU B O 1
ATOM 4185 N N . ALA B 1 157 ? 14.477 -11.672 4.617 1 98.44 157 ALA B N 1
ATOM 4186 C CA . ALA B 1 157 ? 14.422 -12.859 3.775 1 98.44 157 ALA B CA 1
ATOM 4187 C C . ALA B 1 157 ? 14.648 -14.125 4.598 1 98.44 157 ALA B C 1
ATOM 4189 O O . ALA B 1 157 ? 13.977 -15.133 4.402 1 98.44 157 ALA B O 1
ATOM 4190 N N . ASP B 1 158 ? 15.562 -14.047 5.523 1 98.38 158 ASP B N 1
ATOM 4191 C CA . ASP B 1 158 ? 15.867 -15.188 6.387 1 98.38 158 ASP B CA 1
ATOM 4192 C C . ASP B 1 158 ? 14.68 -15.539 7.277 1 98.38 158 ASP B C 1
ATOM 4194 O O . ASP B 1 158 ? 14.398 -16.719 7.508 1 98.38 158 ASP B O 1
ATOM 4198 N N . ALA B 1 159 ? 14.055 -14.531 7.805 1 97.88 159 ALA B N 1
ATOM 4199 C CA . ALA B 1 159 ? 12.883 -14.734 8.648 1 97.88 159 ALA B CA 1
ATOM 4200 C C . ALA B 1 159 ? 11.781 -15.469 7.895 1 97.88 159 ALA B C 1
ATOM 4202 O O . ALA B 1 159 ? 11.156 -16.391 8.43 1 97.88 159 ALA B O 1
ATOM 4203 N N . VAL B 1 160 ? 11.539 -15.086 6.652 1 98.44 160 VAL B N 1
ATOM 4204 C CA . VAL B 1 160 ? 10.516 -15.734 5.844 1 98.44 160 VAL B CA 1
ATOM 4205 C C . VAL B 1 160 ? 10.953 -17.156 5.492 1 98.44 160 VAL B C 1
ATOM 4207 O O . VAL B 1 160 ? 10.164 -18.094 5.586 1 98.44 160 VAL B O 1
ATOM 4210 N N . GLU B 1 161 ? 12.203 -17.297 5.082 1 98.56 161 GLU B N 1
ATOM 4211 C CA . GLU B 1 161 ? 12.727 -18.594 4.684 1 98.56 161 GLU B CA 1
ATOM 4212 C C . GLU B 1 161 ? 12.586 -19.609 5.816 1 98.56 161 GLU B C 1
ATOM 4214 O O . GLU B 1 161 ? 12.234 -20.781 5.578 1 98.56 161 GLU B O 1
ATOM 4219 N N . GLY B 1 162 ? 12.844 -19.172 7.031 1 98.12 162 GLY B N 1
ATOM 4220 C CA . GLY B 1 162 ? 12.836 -20.047 8.188 1 98.12 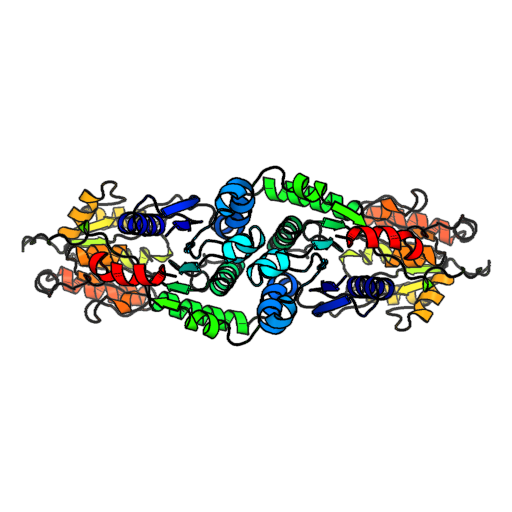162 GLY B CA 1
ATOM 4221 C C . GLY B 1 162 ? 11.477 -20.672 8.453 1 98.12 162 GLY B C 1
ATOM 4222 O O . GLY B 1 162 ? 11.383 -21.719 9.102 1 98.12 162 GLY B O 1
ATOM 4223 N N . ARG B 1 163 ? 10.43 -20.156 8.008 1 97.31 163 ARG B N 1
ATOM 4224 C CA . ARG B 1 163 ? 9.086 -20.688 8.25 1 97.31 163 ARG B CA 1
ATOM 4225 C C . ARG B 1 163 ? 8.43 -21.141 6.953 1 97.31 163 ARG B C 1
ATOM 4227 O O . ARG B 1 163 ? 7.207 -21.281 6.887 1 97.31 163 ARG B O 1
ATOM 4234 N N . SER B 1 164 ? 9.273 -21.234 5.879 1 98.69 164 SER B N 1
ATOM 4235 C CA . SER B 1 164 ? 8.734 -21.531 4.559 1 98.69 164 SER B CA 1
ATOM 4236 C C . SER B 1 164 ? 9 -22.969 4.156 1 98.69 164 SER B C 1
ATOM 4238 O O . SER B 1 164 ? 9.969 -23.578 4.617 1 98.69 164 SER B O 1
ATOM 4240 N N . ARG B 1 165 ? 8.211 -23.484 3.336 1 98.44 165 ARG B N 1
ATOM 4241 C CA . ARG B 1 165 ? 8.414 -24.766 2.68 1 98.44 165 ARG B CA 1
ATOM 4242 C C . ARG B 1 165 ? 7.867 -24.75 1.257 1 98.44 165 ARG B C 1
ATOM 4244 O O . ARG B 1 165 ? 7.023 -23.922 0.921 1 98.44 165 ARG B O 1
ATOM 4251 N N . VAL B 1 166 ? 8.438 -25.625 0.458 1 98.69 166 VAL B N 1
ATOM 4252 C CA . VAL B 1 166 ? 7.918 -25.812 -0.893 1 98.69 166 VAL B CA 1
ATOM 4253 C C . VAL B 1 166 ? 6.832 -26.891 -0.882 1 98.69 166 VAL B C 1
ATOM 4255 O O . VAL B 1 166 ? 7.07 -28.016 -0.456 1 98.69 166 VAL B O 1
ATOM 4258 N N . LEU B 1 167 ? 5.668 -26.531 -1.264 1 98.5 167 LEU B N 1
ATOM 4259 C CA . LEU B 1 167 ? 4.5 -27.406 -1.303 1 98.5 167 LEU B CA 1
ATOM 4260 C C . LEU B 1 167 ? 3.664 -27.125 -2.549 1 98.5 167 LEU B C 1
ATOM 4262 O O . LEU B 1 167 ? 2.783 -26.266 -2.537 1 98.5 167 LEU B O 1
ATOM 4266 N N . PRO B 1 168 ? 3.904 -27.922 -3.611 1 98.25 168 PRO B N 1
ATOM 4267 C CA . PRO B 1 168 ? 3.264 -27.656 -4.902 1 98.25 168 PRO B CA 1
ATOM 4268 C C . PRO B 1 168 ? 1.743 -27.781 -4.84 1 98.25 168 PRO B C 1
ATOM 4270 O O . PRO B 1 168 ? 1.209 -28.453 -3.949 1 98.25 168 PRO B O 1
ATOM 4273 N N . VAL B 1 169 ? 1.065 -27.078 -5.789 1 98.12 169 VAL B N 1
ATOM 4274 C CA . VAL B 1 169 ? -0.35 -27.328 -6.031 1 98.12 169 VAL B CA 1
ATOM 4275 C C . VAL B 1 169 ? -0.535 -28.734 -6.602 1 98.12 169 VAL B C 1
ATOM 4277 O O . VAL B 1 169 ? 0.055 -29.078 -7.625 1 98.12 169 VAL B O 1
ATOM 4280 N N . PRO B 1 170 ? -1.327 -29.516 -6.031 1 97.56 170 PRO B N 1
ATOM 4281 C CA . PRO B 1 170 ? -1.459 -30.906 -6.48 1 97.56 170 PRO B CA 1
ATOM 4282 C C . PRO B 1 170 ? -2.311 -31.031 -7.742 1 97.56 170 PRO B C 1
ATOM 4284 O O . PRO B 1 170 ? -3.238 -30.25 -7.949 1 97.56 170 PRO B O 1
ATOM 4287 N N . LEU B 1 171 ? -2.018 -32.062 -8.484 1 96.38 171 LEU B N 1
ATOM 4288 C CA . LEU B 1 171 ? -2.818 -32.406 -9.648 1 96.38 171 LEU B CA 1
ATOM 4289 C C . LEU B 1 171 ? -3.99 -33.312 -9.258 1 96.38 171 LEU B C 1
ATOM 4291 O O . LEU B 1 171 ? -3.85 -34.188 -8.398 1 96.38 171 LEU B O 1
ATOM 4295 N N . ALA B 1 172 ? -5.055 -33.125 -9.906 1 92.69 172 ALA B N 1
ATOM 4296 C CA . ALA B 1 172 ? -6.219 -33.969 -9.711 1 92.69 172 ALA B CA 1
ATOM 4297 C C . ALA B 1 172 ? -5.949 -35.375 -10.211 1 92.69 172 ALA B C 1
ATOM 4299 O O . ALA B 1 172 ? -5.215 -35.594 -11.18 1 92.69 172 ALA B O 1
ATOM 4300 N N . PRO B 1 173 ? -6.602 -36.312 -9.641 1 91.75 173 PRO B N 1
ATOM 4301 C CA . PRO B 1 173 ? -6.414 -37.719 -10.07 1 91.75 173 PRO B CA 1
ATOM 4302 C C . PRO B 1 173 ? -6.746 -37.906 -11.547 1 91.75 173 PRO B C 1
ATOM 4304 O O . PRO B 1 173 ? -6.102 -38.719 -12.219 1 91.75 173 PRO B O 1
ATOM 4307 N N . ALA B 1 174 ? -7.656 -37.188 -12.039 1 92.12 174 ALA B N 1
ATOM 4308 C CA . ALA B 1 174 ? -8.125 -37.344 -13.414 1 92.12 174 ALA B CA 1
ATOM 4309 C C . ALA B 1 174 ? -7.035 -36.969 -14.414 1 92.12 174 ALA B C 1
ATOM 4311 O O . ALA B 1 174 ? -7.113 -37.344 -15.586 1 92.12 174 ALA B O 1
ATOM 4312 N N . CYS B 1 175 ? -6.027 -36.312 -13.945 1 93.25 175 CYS B N 1
ATOM 4313 C CA . CYS B 1 175 ? -4.93 -35.906 -14.828 1 93.25 175 CYS B CA 1
ATOM 4314 C C . CYS B 1 175 ? -4.078 -37.125 -15.211 1 93.25 175 CYS B C 1
ATOM 4316 O O . CYS B 1 175 ? -3.381 -37.094 -16.219 1 93.25 175 CYS B O 1
ATOM 4318 N N . PHE B 1 176 ? -4.094 -38.156 -14.352 1 93.31 176 PHE B N 1
ATOM 4319 C CA . PHE B 1 176 ? -3.197 -39.281 -14.523 1 93.31 176 PHE B CA 1
ATOM 4320 C C . PHE B 1 176 ? -3.9 -40.406 -15.266 1 93.31 176 PHE B C 1
ATOM 4322 O O . PHE B 1 176 ? -4.379 -41.375 -14.648 1 93.31 176 PHE B O 1
ATOM 4329 N N . ALA B 1 177 ? -4.34 -40.188 -16.375 1 86.69 177 ALA B N 1
ATOM 4330 C CA . ALA B 1 177 ? -4.965 -41.219 -17.203 1 86.69 177 ALA B CA 1
ATOM 4331 C C . ALA B 1 177 ? -3.955 -41.812 -18.172 1 86.69 177 ALA B C 1
ATOM 4333 O O . ALA B 1 177 ? -2.914 -41.219 -18.453 1 86.69 177 ALA B O 1
ATOM 4334 N N . GLU B 1 178 ? -4.301 -42.938 -18.594 1 86.12 178 GLU B N 1
ATOM 4335 C CA . GLU B 1 178 ? -3.434 -43.656 -19.531 1 86.12 178 GLU B CA 1
ATOM 4336 C C . GLU B 1 178 ? -3.354 -42.938 -20.875 1 86.12 178 GLU B C 1
ATOM 4338 O O . GLU B 1 178 ? -4.367 -42.469 -21.391 1 86.12 178 GLU B O 1
ATOM 4343 N N . HIS B 1 179 ? -2.086 -42.812 -21.312 1 87.06 179 HIS B N 1
ATOM 4344 C CA . HIS B 1 179 ? -1.854 -42.188 -22.609 1 87.06 179 HIS B CA 1
ATOM 4345 C C . HIS B 1 179 ? -2.342 -43.094 -23.734 1 87.06 179 HIS B C 1
ATOM 4347 O O . HIS B 1 179 ? -2.146 -44.312 -23.703 1 87.06 179 HIS B O 1
ATOM 4353 N N . ASP B 1 180 ? -2.965 -42.438 -24.688 1 83.75 180 ASP B N 1
ATOM 4354 C CA . ASP B 1 180 ? -3.436 -43.219 -25.844 1 83.75 180 ASP B CA 1
ATOM 4355 C C . ASP B 1 180 ? -2.291 -43.5 -26.828 1 83.75 180 ASP B C 1
ATOM 4357 O O . ASP B 1 180 ? -1.512 -42.594 -27.156 1 83.75 180 ASP B O 1
ATOM 4361 N N . ALA B 1 181 ? -2.105 -44.688 -27.156 1 77.69 181 ALA B N 1
ATOM 4362 C CA . ALA B 1 181 ? -1.051 -45.062 -28.109 1 77.69 181 ALA B CA 1
ATOM 4363 C C . ALA B 1 181 ? -1.325 -44.469 -29.484 1 77.69 181 ALA B C 1
ATOM 4365 O O . ALA B 1 181 ? -2.361 -44.75 -30.094 1 77.69 181 ALA B O 1
ATOM 4366 N N . PRO B 1 182 ? -0.452 -43.625 -29.875 1 76 182 PRO B N 1
ATOM 4367 C CA . PRO B 1 182 ? -0.697 -43.031 -31.203 1 76 182 PRO B CA 1
ATOM 4368 C C . PRO B 1 182 ? -0.403 -44 -32.344 1 76 182 PRO B C 1
ATOM 4370 O O . PRO B 1 182 ? 0.408 -44.938 -32.156 1 76 182 PRO B O 1
ATOM 4373 N N . SER B 1 183 ? -1.18 -43.719 -33.406 1 78.19 183 SER B N 1
ATOM 4374 C CA . SER B 1 183 ? -0.802 -44.406 -34.625 1 78.19 183 SER B CA 1
ATOM 4375 C C . SER B 1 183 ? 0.589 -44 -35.094 1 78.19 183 SER B C 1
ATOM 4377 O O . SER B 1 183 ? 0.924 -42.812 -35.062 1 78.19 183 SER B O 1
ATOM 4379 N N . PRO B 1 184 ? 1.338 -44.938 -35.531 1 80.12 184 PRO B N 1
ATOM 4380 C CA . PRO B 1 184 ? 2.691 -44.625 -35.969 1 80.12 184 PRO B CA 1
ATOM 4381 C C . PRO B 1 184 ? 2.697 -43.656 -37.156 1 80.12 184 PRO B C 1
ATOM 4383 O O . PRO B 1 184 ? 3.678 -42.938 -37.375 1 80.12 184 PRO B O 1
ATOM 4386 N N . SER B 1 185 ? 1.653 -43.625 -37.875 1 85.69 185 SER B N 1
ATOM 4387 C CA . SER B 1 185 ? 1.639 -42.844 -39.094 1 85.69 185 SER B CA 1
ATOM 4388 C C . SER B 1 185 ? 1.171 -41.406 -38.844 1 85.69 185 SER B C 1
ATOM 4390 O O . SER B 1 185 ? 1.312 -40.531 -39.688 1 85.69 185 SER B O 1
ATOM 4392 N N . ARG B 1 186 ? 0.772 -41.188 -37.781 1 91.5 186 ARG B N 1
ATOM 4393 C CA . ARG B 1 186 ? 0.286 -39.844 -37.438 1 91.5 186 ARG B CA 1
ATOM 4394 C C . ARG B 1 186 ? 1.442 -38.875 -37.281 1 91.5 186 ARG B C 1
ATOM 4396 O O . ARG B 1 186 ? 2.492 -39.219 -36.75 1 91.5 186 ARG B O 1
ATOM 4403 N N . PRO B 1 187 ? 1.289 -37.688 -37.844 1 96.06 187 PRO B N 1
ATOM 4404 C CA . PRO B 1 187 ? 2.33 -36.688 -37.594 1 96.06 187 PRO B CA 1
ATOM 4405 C C . PRO B 1 187 ? 2.518 -36.344 -36.125 1 96.06 187 PRO B C 1
ATOM 4407 O O . PRO B 1 187 ? 1.69 -36.75 -35.281 1 96.06 187 PRO B O 1
ATOM 4410 N N . LEU B 1 188 ? 3.684 -35.781 -35.844 1 97.31 188 LEU B N 1
ATOM 4411 C CA . LEU B 1 188 ? 3.928 -35.312 -34.5 1 97.31 188 LEU B CA 1
ATOM 4412 C C . LEU B 1 188 ? 2.789 -34.438 -34 1 97.31 188 LEU B C 1
ATOM 4414 O O . LEU B 1 188 ? 2.404 -33.469 -34.688 1 97.31 188 LEU B O 1
ATOM 4418 N N . SER B 1 189 ? 2.189 -34.719 -32.875 1 97.81 189 SER B N 1
ATOM 4419 C CA . SER B 1 189 ? 1.124 -33.938 -32.281 1 97.81 189 SER B CA 1
ATOM 4420 C C . SER B 1 189 ? 1.664 -33.031 -31.188 1 97.81 189 SER B C 1
ATOM 4422 O O . SER B 1 189 ? 2.166 -33.5 -30.172 1 97.81 189 SER B O 1
ATOM 4424 N N . ILE B 1 190 ? 1.558 -31.719 -31.375 1 98.44 190 ILE B N 1
ATOM 4425 C CA . ILE B 1 190 ? 2.109 -30.703 -30.484 1 98.44 190 ILE B CA 1
ATOM 4426 C C . ILE B 1 190 ? 0.974 -29.953 -29.781 1 98.44 190 ILE B C 1
ATOM 4428 O O . ILE B 1 190 ? 0.043 -29.484 -30.438 1 98.44 190 ILE B O 1
ATOM 4432 N N . VAL B 1 191 ? 1.078 -29.844 -28.453 1 98.19 191 VAL B N 1
ATOM 4433 C CA . VAL B 1 191 ? 0.063 -29.094 -27.719 1 98.19 191 VAL B CA 1
ATOM 4434 C C . VAL B 1 191 ? 0.706 -27.906 -27.016 1 98.19 191 VAL B C 1
ATOM 4436 O O . VAL B 1 191 ? 1.799 -28.016 -26.453 1 98.19 191 VAL B O 1
ATOM 4439 N N . TRP B 1 192 ? 0.158 -26.781 -27.141 1 98.25 192 TRP B N 1
ATOM 4440 C CA . TRP B 1 192 ? 0.378 -25.562 -26.375 1 98.25 192 TRP B CA 1
ATOM 4441 C C . TRP B 1 192 ? -0.853 -25.219 -25.531 1 98.25 192 TRP B C 1
ATOM 4443 O O . TRP B 1 192 ? -1.857 -24.75 -26.078 1 98.25 192 TRP B O 1
ATOM 4453 N N . ASN B 1 193 ? -0.792 -25.375 -24.172 1 97.25 193 ASN B N 1
ATOM 4454 C CA . ASN B 1 193 ? -1.993 -25.312 -23.344 1 97.25 193 ASN B CA 1
ATOM 4455 C C . ASN B 1 193 ? -1.882 -24.234 -22.281 1 97.25 193 ASN B C 1
ATOM 4457 O O . ASN B 1 193 ? -2.27 -24.453 -21.125 1 97.25 193 ASN B O 1
ATOM 4461 N N . HIS B 1 194 ? -1.378 -23.109 -22.578 1 95.31 194 HIS B N 1
ATOM 4462 C CA . HIS B 1 194 ? -1.184 -22 -21.656 1 95.31 194 HIS B CA 1
ATOM 4463 C C . HIS B 1 194 ? -2.211 -20.891 -21.906 1 95.31 194 HIS B C 1
ATOM 4465 O O . HIS B 1 194 ? -2.844 -20.844 -22.969 1 95.31 194 HIS B O 1
ATOM 4471 N N . ARG B 1 195 ? -2.402 -19.969 -20.844 1 91.94 195 ARG B N 1
ATOM 4472 C CA . ARG B 1 195 ? -3.197 -18.766 -21.062 1 91.94 195 ARG B CA 1
ATOM 4473 C C . ARG B 1 195 ? -2.613 -17.922 -22.188 1 91.94 195 ARG B C 1
ATOM 4475 O O . ARG B 1 195 ? -1.393 -17.828 -22.328 1 91.94 195 ARG B O 1
ATOM 4482 N N . TRP B 1 196 ? -3.484 -17.328 -22.969 1 93.56 196 TRP B N 1
ATOM 4483 C CA . TRP B 1 196 ? -3.043 -16.516 -24.078 1 93.56 196 TRP B CA 1
ATOM 4484 C C . TRP B 1 196 ? -2.562 -15.148 -23.609 1 93.56 196 TRP B C 1
ATOM 4486 O O . TRP B 1 196 ? -3.205 -14.125 -23.859 1 93.56 196 TRP B O 1
ATOM 4496 N N . GLU B 1 197 ? -1.454 -15.148 -22.969 1 90.81 197 GLU B N 1
ATOM 4497 C CA . GLU B 1 197 ? -0.878 -13.953 -22.359 1 90.81 197 GLU B CA 1
ATOM 4498 C C . GLU B 1 197 ? 0.546 -13.719 -22.859 1 90.81 197 GLU B C 1
ATOM 4500 O O . GLU B 1 197 ? 1.228 -14.656 -23.281 1 90.81 197 GLU B O 1
ATOM 4505 N N . TYR B 1 198 ? 0.999 -12.508 -22.797 1 89.5 198 TYR B N 1
ATOM 4506 C CA . TYR B 1 198 ? 2.291 -12.102 -23.344 1 89.5 198 TYR B CA 1
ATOM 4507 C C . TYR B 1 198 ? 3.432 -12.781 -22.594 1 89.5 198 TYR B C 1
ATOM 4509 O O . TYR B 1 198 ? 4.469 -13.094 -23.188 1 89.5 198 TYR B O 1
ATOM 4517 N N . ASP B 1 199 ? 3.172 -13.016 -21.328 1 91.31 199 ASP B N 1
ATOM 4518 C CA . ASP B 1 199 ? 4.254 -13.578 -20.531 1 91.31 199 ASP B CA 1
ATOM 4519 C C . ASP B 1 199 ? 4.516 -15.031 -20.906 1 91.31 199 ASP B C 1
ATOM 4521 O O . ASP B 1 199 ? 5.562 -15.594 -20.562 1 91.31 199 ASP B O 1
ATOM 4525 N N . LYS B 1 200 ? 3.605 -15.641 -21.672 1 95.12 200 LYS B N 1
ATOM 4526 C CA . LYS B 1 200 ? 3.797 -17.016 -22.125 1 95.12 200 LYS B CA 1
ATOM 4527 C C . LYS B 1 200 ? 4.551 -17.047 -23.453 1 95.12 200 LYS B C 1
ATOM 4529 O O . LYS B 1 200 ? 4.844 -18.125 -23.984 1 95.12 200 LYS B O 1
ATOM 4534 N N . ALA B 1 201 ? 4.859 -15.961 -24 1 96.06 201 ALA B N 1
ATOM 4535 C CA . ALA B 1 201 ? 5.688 -15.75 -25.188 1 96.06 201 ALA B CA 1
ATOM 4536 C C . ALA B 1 201 ? 5.188 -16.578 -26.359 1 96.06 201 ALA B C 1
ATOM 4538 O O . ALA B 1 201 ? 5.957 -17.328 -26.984 1 96.06 201 ALA B O 1
ATOM 4539 N N . PRO B 1 202 ? 3.914 -16.344 -26.719 1 97.31 202 PRO B N 1
ATOM 4540 C CA . PRO B 1 202 ? 3.375 -17.141 -27.828 1 97.31 202 PRO B CA 1
ATOM 4541 C C . PRO B 1 202 ? 4.082 -16.844 -29.156 1 97.31 202 PRO B C 1
ATOM 4543 O O . PRO B 1 202 ? 4.152 -17.719 -30.016 1 97.31 202 PRO B O 1
ATOM 4546 N N . SER B 1 203 ? 4.637 -15.664 -29.297 1 97.56 203 SER B N 1
ATOM 4547 C CA . SER B 1 203 ? 5.348 -15.328 -30.531 1 97.56 203 SER B CA 1
ATOM 4548 C C . SER B 1 203 ? 6.523 -16.266 -30.766 1 97.56 203 SER B C 1
ATOM 4550 O O . SER B 1 203 ? 6.766 -16.703 -31.891 1 97.56 203 SER B O 1
ATOM 4552 N N . ARG B 1 204 ? 7.258 -16.531 -29.719 1 98.38 204 ARG B N 1
ATOM 4553 C CA . ARG B 1 204 ? 8.383 -17.438 -29.859 1 98.38 204 ARG B CA 1
ATOM 4554 C C . ARG B 1 204 ? 7.914 -18.828 -30.297 1 98.38 204 ARG B C 1
ATOM 4556 O O . ARG B 1 204 ? 8.555 -19.469 -31.141 1 98.38 204 ARG B O 1
ATOM 4563 N N . PHE B 1 205 ? 6.82 -19.297 -29.797 1 98.56 205 PHE B N 1
ATOM 4564 C CA . PHE B 1 205 ? 6.258 -20.594 -30.125 1 98.56 205 PHE B CA 1
ATOM 4565 C C . PHE B 1 205 ? 5.848 -20.656 -31.594 1 98.56 205 PHE B C 1
ATOM 4567 O O . PHE B 1 205 ? 6.266 -21.547 -32.312 1 98.56 205 PHE B O 1
ATOM 4574 N N . PHE B 1 206 ? 5.102 -19.656 -31.984 1 98.56 206 PHE B N 1
ATOM 4575 C CA . PHE B 1 206 ? 4.543 -19.656 -33.344 1 98.56 206 PHE B CA 1
ATOM 4576 C C . PHE B 1 206 ? 5.629 -19.406 -34.375 1 98.56 206 PHE B C 1
ATOM 4578 O O . PHE B 1 206 ? 5.578 -19.953 -35.469 1 98.56 206 PHE B O 1
ATOM 4585 N N . ASP B 1 207 ? 6.586 -18.562 -34.031 1 98.38 207 ASP B N 1
ATOM 4586 C CA . ASP B 1 207 ? 7.711 -18.344 -34.938 1 98.38 207 ASP B CA 1
ATOM 4587 C C . ASP B 1 207 ? 8.477 -19.641 -35.156 1 98.38 207 ASP B C 1
ATOM 4589 O O . ASP B 1 207 ? 8.93 -19.906 -36.281 1 98.38 207 ASP B O 1
ATOM 4593 N N . ALA B 1 208 ? 8.656 -20.391 -34.156 1 98.69 208 ALA B N 1
ATOM 4594 C CA . ALA B 1 208 ? 9.32 -21.688 -34.312 1 98.69 208 ALA B CA 1
ATOM 4595 C C . ALA B 1 208 ? 8.523 -22.609 -35.219 1 98.69 208 ALA B C 1
ATOM 4597 O O . ALA B 1 208 ? 9.094 -23.266 -36.094 1 98.69 208 ALA B O 1
ATOM 4598 N N . LEU B 1 209 ? 7.223 -22.703 -35.062 1 98.56 209 LEU B N 1
ATOM 4599 C CA . LEU B 1 209 ? 6.371 -23.562 -35.875 1 98.56 209 LEU B CA 1
ATOM 4600 C C . LEU B 1 209 ? 6.352 -23.109 -37.312 1 98.56 209 LEU B C 1
ATOM 4602 O O . LEU B 1 209 ? 6.258 -23.922 -38.25 1 98.56 209 LEU B O 1
ATOM 4606 N N . ASP B 1 210 ? 6.363 -21.797 -37.469 1 97.69 210 ASP B N 1
ATOM 4607 C CA . ASP B 1 210 ? 6.406 -21.25 -38.812 1 97.69 210 ASP B CA 1
ATOM 4608 C C . ASP B 1 210 ? 7.645 -21.734 -39.562 1 97.69 210 ASP B C 1
ATOM 4610 O O . ASP B 1 210 ? 7.582 -22 -40.75 1 97.69 210 ASP B O 1
ATOM 4614 N N . ARG B 1 211 ? 8.727 -21.797 -38.906 1 97.56 211 ARG B N 1
ATOM 4615 C CA . ARG B 1 211 ? 9.945 -22.297 -39.5 1 97.56 211 ARG B CA 1
ATOM 4616 C C . ARG B 1 211 ? 9.773 -23.75 -39.938 1 97.56 211 ARG B C 1
ATOM 4618 O O . ARG B 1 211 ? 10.273 -24.156 -41 1 97.56 211 ARG B O 1
ATOM 4625 N N . LEU B 1 212 ? 9.141 -24.578 -39.156 1 98.12 212 LEU B N 1
ATOM 4626 C CA . LEU B 1 212 ? 8.852 -25.953 -39.531 1 98.12 212 LEU B CA 1
ATOM 4627 C C . LEU B 1 212 ? 7.957 -26 -40.781 1 98.12 212 LEU B C 1
ATOM 4629 O O . LEU B 1 212 ? 8.195 -26.781 -41.688 1 98.12 212 LEU B O 1
ATOM 4633 N N . HIS B 1 213 ? 6.938 -25.156 -40.719 1 97.44 213 HIS B N 1
ATOM 4634 C CA . HIS B 1 213 ? 5.996 -25.078 -41.812 1 97.44 213 HIS B CA 1
ATOM 4635 C C . HIS B 1 213 ? 6.707 -24.719 -43.125 1 97.44 213 HIS B C 1
ATOM 4637 O O . HIS B 1 213 ? 6.457 -25.328 -44.156 1 97.44 213 HIS B O 1
ATOM 4643 N N . GLN B 1 214 ? 7.559 -23.828 -43.031 1 96.44 214 GLN B N 1
ATOM 4644 C CA . GLN B 1 214 ? 8.297 -23.375 -44.219 1 96.44 214 GLN B CA 1
ATOM 4645 C C . GLN B 1 214 ? 9.211 -24.469 -44.75 1 96.44 214 GLN B C 1
ATOM 4647 O O . GLN B 1 214 ? 9.484 -24.516 -45.969 1 96.44 214 GLN B O 1
ATOM 4652 N N . ARG B 1 215 ? 9.625 -25.312 -43.906 1 96.69 215 ARG B N 1
ATOM 4653 C CA . ARG B 1 215 ? 10.492 -26.422 -44.281 1 96.69 215 ARG B CA 1
ATOM 4654 C C . ARG B 1 215 ? 9.672 -27.594 -44.812 1 96.69 215 ARG B C 1
ATOM 4656 O O . ARG B 1 215 ? 10.234 -28.594 -45.25 1 96.69 215 ARG B O 1
ATOM 4663 N N . GLY B 1 216 ? 8.391 -27.516 -44.719 1 96.75 216 GLY B N 1
ATOM 4664 C CA . GLY B 1 216 ? 7.5 -28.531 -45.25 1 96.75 216 GLY B CA 1
ATOM 4665 C C . GLY B 1 216 ? 7.309 -29.703 -44.281 1 96.75 216 GLY B C 1
ATOM 4666 O O . GLY B 1 216 ? 6.898 -30.797 -44.719 1 96.75 216 GLY B O 1
ATOM 4667 N N . LEU B 1 217 ? 7.633 -29.5 -43.094 1 97.56 217 LEU B N 1
ATOM 4668 C CA . LEU B 1 217 ? 7.473 -30.578 -42.125 1 97.56 217 LEU B CA 1
ATOM 4669 C C . LEU B 1 217 ? 6.016 -30.703 -41.688 1 97.56 217 LEU B C 1
ATOM 4671 O O . LEU B 1 217 ? 5.305 -29.703 -41.562 1 97.56 217 LEU B O 1
ATOM 4675 N N . ASP B 1 218 ? 5.641 -31.969 -41.438 1 96.38 218 ASP B N 1
ATOM 4676 C CA . ASP B 1 218 ? 4.262 -32.25 -41.062 1 96.38 218 ASP B CA 1
ATOM 4677 C C . ASP B 1 218 ? 4.125 -32.375 -39.531 1 96.38 218 ASP B C 1
ATOM 4679 O O . ASP B 1 218 ? 4.965 -32.969 -38.875 1 96.38 218 ASP B O 1
ATOM 4683 N N . PHE B 1 219 ? 3.111 -31.766 -39 1 97.94 219 PHE B N 1
ATOM 4684 C CA . PHE B 1 219 ? 2.775 -31.844 -37.594 1 97.94 219 PHE B CA 1
ATOM 4685 C C . PHE B 1 219 ? 1.322 -31.453 -37.344 1 97.94 219 PHE B C 1
ATOM 4687 O O . PHE B 1 219 ? 0.695 -30.828 -38.219 1 97.94 219 PHE B O 1
ATOM 4694 N N . GLU B 1 220 ? 0.787 -31.891 -36.25 1 97.81 220 GLU B N 1
ATOM 4695 C CA . GLU B 1 220 ? -0.54 -31.531 -35.781 1 97.81 220 GLU B CA 1
ATOM 4696 C C . GLU B 1 220 ? -0.448 -30.625 -34.531 1 97.81 220 GLU B C 1
ATOM 4698 O O . GLU B 1 220 ? 0.345 -30.875 -33.625 1 97.81 220 GLU B O 1
ATOM 4703 N N . LEU B 1 221 ? -1.27 -29.594 -34.594 1 98.25 221 LEU B N 1
ATOM 4704 C CA . LEU B 1 221 ? -1.104 -28.547 -33.562 1 98.25 221 LEU B CA 1
ATOM 4705 C C . LEU B 1 221 ? -2.393 -28.359 -32.781 1 98.25 221 LEU B C 1
ATOM 4707 O O . LEU B 1 221 ? -3.469 -28.203 -33.375 1 98.25 221 LEU B O 1
ATOM 4711 N N . HIS B 1 222 ? -2.297 -28.453 -31.469 1 98.19 222 HIS B N 1
ATOM 4712 C CA . HIS B 1 222 ? -3.363 -28.078 -30.547 1 98.19 222 HIS B CA 1
ATOM 4713 C C . HIS B 1 222 ? -2.992 -26.844 -29.75 1 98.19 222 HIS B C 1
ATOM 4715 O O . HIS B 1 222 ? -2.104 -26.906 -28.891 1 98.19 222 HIS B O 1
ATOM 4721 N N . VAL B 1 223 ? -3.6 -25.719 -30.031 1 98 223 VAL B N 1
ATOM 4722 C CA . VAL B 1 223 ? -3.42 -24.5 -29.234 1 98 223 VAL B CA 1
ATOM 4723 C C . VAL B 1 223 ? -4.629 -24.297 -28.328 1 98 223 VAL B C 1
ATOM 4725 O O . VAL B 1 223 ? -5.695 -23.875 -28.797 1 98 223 VAL B O 1
ATOM 4728 N N . LEU B 1 224 ? -4.32 -24.531 -27.078 1 95.94 224 LEU B N 1
ATOM 4729 C CA . LEU B 1 224 ? -5.391 -24.5 -26.094 1 95.94 224 LEU B CA 1
ATOM 4730 C C . LEU B 1 224 ? -5.191 -23.359 -25.109 1 95.94 224 LEU B C 1
ATOM 4732 O O . LEU B 1 224 ? -4.152 -22.688 -25.125 1 95.94 224 LEU B O 1
ATOM 4736 N N . GLY B 1 225 ? -6.188 -23.109 -24.297 1 90.69 225 GLY B N 1
ATOM 4737 C CA . GLY B 1 225 ? -6.004 -22.141 -23.219 1 90.69 225 GLY B CA 1
ATOM 4738 C C . GLY B 1 225 ? -7.012 -21 -23.266 1 90.69 225 GLY B C 1
ATOM 4739 O O . GLY B 1 225 ? -7.621 -20.75 -24.312 1 90.69 225 GLY B O 1
ATOM 4740 N N . GLU B 1 226 ? -7.035 -20.344 -22.188 1 83.75 226 GLU B N 1
ATOM 4741 C CA . GLU B 1 226 ? -8.008 -19.266 -22.016 1 83.75 226 GLU B CA 1
ATOM 4742 C C . GLU B 1 226 ? -7.535 -17.969 -22.672 1 83.75 226 GLU B C 1
ATOM 4744 O O . GLU B 1 226 ? -6.348 -17.641 -22.625 1 83.75 226 GLU B O 1
ATOM 4749 N N . ARG B 1 227 ? -8.484 -17.312 -23.406 1 82.19 227 ARG B N 1
ATOM 4750 C CA . ARG B 1 227 ? -8.281 -15.992 -24 1 82.19 227 ARG B CA 1
ATOM 4751 C C . ARG B 1 227 ? -8.922 -14.906 -23.156 1 82.19 227 ARG B C 1
ATOM 4753 O O . ARG B 1 227 ? -10.039 -15.078 -22.641 1 82.19 227 ARG B O 1
ATOM 4760 N N . PHE B 1 228 ? -8.227 -13.961 -22.938 1 75.62 228 PHE B N 1
ATOM 4761 C CA . PHE B 1 228 ? -8.789 -12.828 -22.203 1 75.62 228 PHE B CA 1
ATOM 4762 C C . PHE B 1 228 ? -9.133 -11.688 -23.156 1 75.62 228 PHE B C 1
ATOM 4764 O O . PHE B 1 228 ? -8.992 -11.828 -24.375 1 75.62 228 PHE B O 1
ATOM 4771 N N . ARG B 1 229 ? -9.695 -10.469 -22.594 1 73.25 229 ARG B N 1
ATOM 4772 C CA . ARG B 1 229 ? -10.117 -9.32 -23.391 1 73.25 229 ARG B CA 1
ATOM 4773 C C . ARG B 1 229 ? -8.984 -8.82 -24.266 1 73.25 229 ARG B C 1
ATOM 4775 O O . ARG B 1 229 ? -9.172 -8.578 -25.469 1 73.25 229 ARG B O 1
ATOM 4782 N N . SER B 1 230 ? -7.867 -8.719 -23.594 1 81.31 230 SER B N 1
ATOM 4783 C CA . SER B 1 230 ? -6.66 -8.367 -24.328 1 81.31 230 SER B CA 1
ATOM 4784 C C . SER B 1 230 ? -5.727 -9.562 -24.469 1 81.31 230 SER B C 1
ATOM 4786 O O . SER B 1 230 ? -5.449 -10.258 -23.484 1 81.31 230 SER B O 1
ATOM 4788 N N . TYR B 1 231 ? -5.469 -10.031 -25.75 1 85.5 231 TYR B N 1
ATOM 4789 C CA . TYR B 1 231 ? -4.547 -11.133 -26 1 85.5 231 TYR B CA 1
ATOM 4790 C C . TYR B 1 231 ? -3.592 -10.805 -27.141 1 85.5 231 TYR B C 1
ATOM 4792 O O . TYR B 1 231 ? -3.881 -9.938 -27.969 1 85.5 231 TYR B O 1
ATOM 4800 N N . PRO B 1 232 ? -2.455 -11.445 -27.188 1 90.56 232 PRO B N 1
ATOM 4801 C CA . PRO B 1 232 ? -1.461 -11.164 -28.234 1 90.56 232 PRO B CA 1
ATOM 4802 C C . PRO B 1 232 ? -1.98 -11.453 -29.641 1 90.56 232 PRO B C 1
ATOM 4804 O O . PRO B 1 232 ? -2.445 -12.562 -29.906 1 90.56 232 PRO B O 1
ATOM 4807 N N . LYS B 1 233 ? -1.772 -10.523 -30.531 1 92.5 233 LYS B N 1
ATOM 4808 C CA . LYS B 1 233 ? -2.314 -10.602 -31.891 1 92.5 233 LYS B CA 1
ATOM 4809 C C . LYS B 1 233 ? -1.613 -11.688 -32.688 1 92.5 233 LYS B C 1
ATOM 4811 O O . LYS B 1 233 ? -2.111 -12.109 -33.75 1 92.5 233 LYS B O 1
ATOM 4816 N N . VAL B 1 234 ? -0.504 -12.156 -32.188 1 95.19 234 VAL B N 1
ATOM 4817 C CA . VAL B 1 234 ? 0.252 -13.195 -32.875 1 95.19 234 VAL B CA 1
ATOM 4818 C C . VAL B 1 234 ? -0.61 -14.445 -33.031 1 95.19 234 VAL B C 1
ATOM 4820 O O . VAL B 1 234 ? -0.431 -15.219 -33.969 1 95.19 234 VAL B O 1
ATOM 4823 N N . PHE B 1 235 ? -1.558 -14.648 -32.188 1 96.25 235 PHE B N 1
ATOM 4824 C CA . PHE B 1 235 ? -2.443 -15.805 -32.281 1 96.25 235 PHE B CA 1
ATOM 4825 C C . PHE B 1 235 ? -3.248 -15.773 -33.562 1 96.25 235 PHE B C 1
ATOM 4827 O O . PHE B 1 235 ? -3.406 -16.797 -34.219 1 96.25 235 PHE B O 1
ATOM 4834 N N . ASP B 1 236 ? -3.711 -14.586 -33.906 1 95.56 236 ASP B N 1
ATOM 4835 C CA . ASP B 1 236 ? -4.504 -14.445 -35.125 1 95.56 236 ASP B CA 1
ATOM 4836 C C . ASP B 1 236 ? -3.662 -14.734 -36.344 1 95.56 236 ASP B C 1
ATOM 4838 O O . ASP B 1 236 ? -4.094 -15.469 -37.25 1 95.56 236 ASP B O 1
ATOM 4842 N N . ARG B 1 237 ? -2.549 -14.219 -36.375 1 95.88 237 ARG B N 1
ATOM 4843 C CA . ARG B 1 237 ? -1.639 -14.422 -37.5 1 95.88 237 ARG B CA 1
ATOM 4844 C C . ARG B 1 237 ? -1.235 -15.891 -37.625 1 95.88 237 ARG B C 1
ATOM 4846 O O . ARG B 1 237 ? -1.194 -16.438 -38.719 1 95.88 237 ARG B O 1
ATOM 4853 N N . ALA B 1 238 ? -0.906 -16.453 -36.5 1 96.88 238 ALA B N 1
ATOM 4854 C CA . ALA B 1 238 ? -0.483 -17.844 -36.5 1 96.88 238 ALA B CA 1
ATOM 4855 C C . ALA B 1 238 ? -1.619 -18.781 -36.906 1 96.88 238 ALA B C 1
ATOM 4857 O O . ALA B 1 238 ? -1.388 -19.781 -37.594 1 96.88 238 ALA B O 1
ATOM 4858 N N . HIS B 1 239 ? -2.834 -18.438 -36.5 1 96.88 239 HIS B N 1
ATOM 4859 C CA . HIS B 1 239 ? -3.992 -19.25 -36.844 1 96.88 239 HIS B CA 1
ATOM 4860 C C . HIS B 1 239 ? -4.148 -19.328 -38.375 1 96.88 239 HIS B C 1
ATOM 4862 O O . HIS B 1 239 ? -4.469 -20.391 -38.906 1 96.88 239 HIS B O 1
ATOM 4868 N N . GLU B 1 240 ? -3.928 -18.25 -38.969 1 96.5 240 GLU B N 1
ATOM 4869 C CA . GLU B 1 240 ? -4.02 -18.203 -40.438 1 96.5 240 GLU B CA 1
ATOM 4870 C C . GLU B 1 240 ? -2.838 -18.922 -41.094 1 96.5 240 GLU B C 1
ATOM 4872 O O . GLU B 1 240 ? -3.023 -19.734 -42 1 96.5 240 GLU B O 1
ATOM 4877 N N . ALA B 1 241 ? -1.707 -18.672 -40.656 1 96.19 241 ALA B N 1
ATOM 4878 C CA . ALA B 1 241 ? -0.475 -19.141 -41.281 1 96.19 241 ALA B CA 1
ATOM 4879 C C . ALA B 1 241 ? -0.331 -20.656 -41.125 1 96.19 241 ALA B C 1
ATOM 4881 O O . ALA B 1 241 ? 0.23 -21.328 -42 1 96.19 241 ALA B O 1
ATOM 4882 N N . LEU B 1 242 ? -0.854 -21.156 -40 1 97.69 242 LEU B N 1
ATOM 4883 C CA . LEU B 1 242 ? -0.644 -22.562 -39.688 1 97.69 242 LEU B CA 1
ATOM 4884 C C . LEU B 1 242 ? -1.949 -23.344 -39.812 1 97.69 242 LEU B C 1
ATOM 4886 O O . LEU B 1 242 ? -2.09 -24.422 -39.219 1 97.69 242 LEU B O 1
ATOM 4890 N N . ALA B 1 243 ? -2.893 -22.906 -40.531 1 96.69 243 ALA B N 1
ATOM 4891 C CA . ALA B 1 243 ? -4.25 -23.438 -40.625 1 96.69 243 ALA B CA 1
ATOM 4892 C C . ALA B 1 243 ? -4.238 -24.922 -41 1 96.69 243 ALA B C 1
ATOM 4894 O O . ALA B 1 243 ? -5.031 -25.703 -40.469 1 96.69 243 ALA B O 1
ATOM 4895 N N . ASP B 1 244 ? -3.393 -25.328 -41.812 1 95.75 244 ASP B N 1
ATOM 4896 C CA . ASP B 1 244 ? -3.355 -26.688 -42.344 1 95.75 244 ASP B CA 1
ATOM 4897 C C . ASP B 1 244 ? -2.852 -27.656 -41.25 1 95.75 244 ASP B C 1
ATOM 4899 O O . ASP B 1 244 ? -2.996 -28.875 -41.406 1 95.75 244 ASP B O 1
ATOM 4903 N N . HIS B 1 245 ? -2.314 -27.156 -40.219 1 97.44 245 HIS B N 1
ATOM 4904 C CA . HIS B 1 245 ? -1.73 -28 -39.156 1 97.44 245 HIS B CA 1
ATOM 4905 C C . HIS B 1 245 ? -2.609 -28.031 -37.906 1 97.44 245 HIS B C 1
ATOM 4907 O O . HIS B 1 245 ? -2.412 -28.859 -37.031 1 97.44 245 HIS B O 1
ATOM 4913 N N . ILE B 1 246 ? -3.602 -27.188 -37.781 1 97.81 246 ILE B N 1
ATOM 4914 C CA . ILE B 1 246 ? -4.324 -26.953 -36.562 1 97.81 246 ILE B CA 1
ATOM 4915 C C . ILE B 1 246 ? -5.426 -27.984 -36.375 1 97.81 246 ILE B C 1
ATOM 4917 O O . ILE B 1 246 ? -6.297 -28.125 -37.25 1 97.81 246 ILE B O 1
ATOM 4921 N N . ALA B 1 247 ? -5.363 -28.656 -35.344 1 96.75 247 ALA B N 1
ATOM 4922 C CA . ALA B 1 247 ? -6.41 -29.609 -35.031 1 96.75 247 ALA B CA 1
ATOM 4923 C C . ALA B 1 247 ? -7.41 -29.016 -34.031 1 96.75 247 ALA B C 1
ATOM 4925 O O . ALA B 1 247 ? -8.609 -29.297 -34.125 1 96.75 247 ALA B O 1
ATOM 4926 N N . THR B 1 248 ? -6.934 -28.312 -33.031 1 96.88 248 THR B N 1
ATOM 4927 C CA . THR B 1 248 ? -7.77 -27.625 -32.062 1 96.88 248 THR B CA 1
ATOM 4928 C C . THR B 1 248 ? -7.238 -26.219 -31.781 1 96.88 248 THR B C 1
ATOM 4930 O O . THR B 1 248 ? -6.023 -26 -31.734 1 96.88 248 THR B O 1
ATOM 4933 N N . TRP B 1 249 ? -8.172 -25.297 -31.609 1 96.31 249 TRP B N 1
ATOM 4934 C CA . TRP B 1 249 ? -7.797 -23.906 -31.375 1 96.31 249 TRP B CA 1
ATOM 4935 C C . TRP B 1 249 ? -8.727 -23.266 -30.344 1 96.31 249 TRP B C 1
ATOM 4937 O O . TRP B 1 249 ? -9.938 -23.172 -30.578 1 96.31 249 TRP B O 1
ATOM 4947 N N . GLY B 1 250 ? -8.117 -22.844 -29.25 1 94.12 250 GLY B N 1
ATOM 4948 C CA . GLY B 1 250 ? -8.898 -22.078 -28.297 1 94.12 250 GLY B CA 1
ATOM 4949 C C . GLY B 1 250 ? -9.219 -22.859 -27.031 1 94.12 250 GLY B C 1
ATOM 4950 O O . GLY B 1 250 ? -8.68 -23.953 -26.812 1 94.12 250 GLY B O 1
ATOM 4951 N N . TYR B 1 251 ? -10.039 -22.25 -26.25 1 92.06 251 TYR B N 1
ATOM 4952 C CA . TYR B 1 251 ? -10.391 -22.797 -24.938 1 92.06 251 TYR B CA 1
ATOM 4953 C C . TYR B 1 251 ? -11.336 -23.984 -25.078 1 92.06 251 TYR B C 1
ATOM 4955 O O . TYR B 1 251 ? -12.32 -23.922 -25.812 1 92.06 251 TYR B O 1
ATOM 4963 N N . VAL B 1 252 ? -10.945 -25.031 -24.391 1 93.31 252 VAL B N 1
ATOM 4964 C CA . VAL B 1 252 ? -11.789 -26.234 -24.344 1 93.31 252 VAL B CA 1
ATOM 4965 C C . VAL B 1 252 ? -12.625 -26.219 -23.062 1 93.31 252 VAL B C 1
ATOM 4967 O O . VAL B 1 252 ? -12.086 -26.375 -21.953 1 93.31 252 VAL B O 1
ATOM 4970 N N . GLU B 1 253 ? -13.883 -26.125 -23.141 1 90 253 GLU B N 1
ATOM 4971 C CA . GLU B 1 253 ? -14.781 -25.922 -22 1 90 253 GLU B CA 1
ATOM 4972 C C . GLU B 1 253 ? -14.852 -27.188 -21.141 1 90 253 GLU B C 1
ATOM 4974 O O . GLU B 1 253 ? -14.836 -27.109 -19.906 1 90 253 GLU B O 1
ATOM 4979 N N . SER B 1 254 ? -14.922 -28.297 -21.797 1 92.5 254 SER B N 1
ATOM 4980 C CA . SER B 1 254 ? -15.023 -29.562 -21.078 1 92.5 254 SER B CA 1
ATOM 4981 C C . SER B 1 254 ? -13.656 -30.016 -20.578 1 92.5 254 SER B C 1
ATOM 4983 O O . SER B 1 254 ? -12.742 -30.234 -21.375 1 92.5 254 SER B O 1
ATOM 4985 N N . ALA B 1 255 ? -13.586 -30.25 -19.297 1 90.56 255 ALA B N 1
ATOM 4986 C CA . ALA B 1 255 ? -12.344 -30.766 -18.719 1 90.56 255 ALA B CA 1
ATOM 4987 C C . ALA B 1 255 ? -11.992 -32.125 -19.297 1 90.56 255 ALA B C 1
ATOM 4989 O O . ALA B 1 255 ? -10.82 -32.438 -19.516 1 90.56 255 ALA B O 1
ATOM 4990 N N . ASP B 1 256 ? -12.984 -32.844 -19.562 1 92.19 256 ASP B N 1
ATOM 4991 C CA . ASP B 1 256 ? -12.766 -34.188 -20.125 1 92.19 256 ASP B CA 1
ATOM 4992 C C . ASP B 1 256 ? -12.219 -34.094 -21.547 1 92.19 256 ASP B C 1
ATOM 4994 O O . ASP B 1 256 ? -11.336 -34.875 -21.922 1 92.19 256 ASP B O 1
ATOM 4998 N N . ASP B 1 257 ? -12.773 -33.25 -22.297 1 94.75 257 ASP B N 1
ATOM 4999 C CA . ASP B 1 257 ? -12.281 -33.062 -23.656 1 94.75 257 ASP B CA 1
ATOM 5000 C C . ASP B 1 257 ? -10.844 -32.531 -23.672 1 94.75 257 ASP B C 1
ATOM 5002 O O . ASP B 1 257 ? -10.031 -32.969 -24.484 1 94.75 257 ASP B O 1
ATOM 5006 N N . TYR B 1 258 ? -10.656 -31.641 -22.828 1 95.5 258 TYR B N 1
ATOM 5007 C CA . TYR B 1 258 ? -9.312 -31.109 -22.656 1 95.5 258 TYR B CA 1
ATOM 5008 C C . TYR B 1 258 ? -8.32 -32.219 -22.344 1 95.5 258 TYR B C 1
ATOM 5010 O O . TYR B 1 258 ? -7.297 -32.375 -23.016 1 95.5 258 TYR B O 1
ATOM 5018 N N . ARG B 1 259 ? -8.633 -33.062 -21.422 1 94.62 259 ARG B N 1
ATOM 5019 C CA . ARG B 1 259 ? -7.762 -34.156 -21.016 1 94.62 259 ARG B CA 1
ATOM 5020 C C . ARG B 1 259 ? -7.609 -35.188 -22.141 1 94.62 259 ARG B C 1
ATOM 5022 O O . ARG B 1 259 ? -6.547 -35.781 -22.297 1 94.62 259 ARG B O 1
ATOM 5029 N N . ALA B 1 260 ? -8.656 -35.375 -22.875 1 94.56 260 ALA B N 1
ATOM 5030 C CA . ALA B 1 260 ? -8.602 -36.312 -24 1 94.56 260 ALA B CA 1
ATOM 5031 C C . ALA B 1 260 ? -7.574 -35.844 -25.031 1 94.56 260 ALA B C 1
ATOM 5033 O O . ALA B 1 260 ? -6.844 -36.656 -25.594 1 94.56 260 ALA B O 1
ATOM 5034 N N . ILE B 1 261 ? -7.551 -34.562 -25.25 1 96 261 ILE B N 1
ATOM 5035 C CA . ILE B 1 261 ? -6.574 -34.031 -26.172 1 96 261 ILE B CA 1
ATOM 5036 C C . ILE B 1 261 ? -5.16 -34.25 -25.641 1 96 261 ILE B C 1
ATOM 5038 O O . ILE B 1 261 ? -4.285 -34.719 -26.391 1 96 261 ILE B O 1
ATOM 5042 N N . LEU B 1 262 ? -4.969 -34.031 -24.422 1 96.81 262 LEU B N 1
ATOM 5043 C CA . LEU B 1 262 ? -3.654 -34.219 -23.812 1 96.81 262 LEU B CA 1
ATOM 5044 C C . LEU B 1 262 ? -3.213 -35.656 -23.875 1 96.81 262 LEU B C 1
ATOM 5046 O O . LEU B 1 262 ? -2.037 -35.969 -24.125 1 96.81 262 LEU B O 1
ATOM 5050 N N . ARG B 1 263 ? -4.137 -36.562 -23.75 1 95.06 263 ARG B N 1
ATOM 5051 C CA . ARG B 1 263 ? -3.836 -38 -23.734 1 95.06 263 ARG B CA 1
ATOM 5052 C C . ARG B 1 263 ? -3.406 -38.469 -25.109 1 95.06 263 ARG B C 1
ATOM 5054 O O . ARG B 1 263 ? -2.766 -39.531 -25.234 1 95.06 263 ARG B O 1
ATOM 5061 N N . ARG B 1 264 ? -3.719 -37.719 -26.094 1 93.94 264 ARG B N 1
ATOM 5062 C CA . ARG B 1 264 ? -3.436 -38.156 -27.453 1 93.94 264 ARG B CA 1
ATOM 5063 C C . ARG B 1 264 ? -2.238 -37.406 -28.031 1 93.94 264 ARG B C 1
ATOM 5065 O O . ARG B 1 264 ? -1.667 -37.812 -29.047 1 93.94 264 ARG B O 1
ATOM 5072 N N . ALA B 1 265 ? -1.856 -36.344 -27.391 1 96.19 265 ALA B N 1
ATOM 5073 C CA . ALA B 1 265 ? -0.767 -35.531 -27.906 1 96.19 265 ALA B CA 1
ATOM 5074 C C . ALA B 1 265 ? 0.59 -36.125 -27.547 1 96.19 265 ALA B C 1
ATOM 5076 O O . ALA B 1 265 ? 0.715 -36.844 -26.562 1 96.19 265 ALA B O 1
ATOM 5077 N N . ASP B 1 266 ? 1.568 -35.844 -28.422 1 97.12 266 ASP B N 1
ATOM 5078 C CA . ASP B 1 266 ? 2.916 -36.375 -28.188 1 97.12 266 ASP B CA 1
ATOM 5079 C C . ASP B 1 266 ? 3.719 -35.406 -27.297 1 97.12 266 ASP B C 1
ATOM 5081 O O . ASP B 1 266 ? 4.402 -35.844 -26.375 1 97.12 266 ASP B O 1
ATOM 5085 N N . LEU B 1 267 ? 3.631 -34.156 -27.656 1 97.88 267 LEU B N 1
ATOM 5086 C CA . LEU B 1 267 ? 4.543 -33.156 -27.109 1 97.88 267 LEU B CA 1
ATOM 5087 C C . LEU B 1 267 ? 3.773 -31.953 -26.562 1 97.88 267 LEU B C 1
ATOM 5089 O O . LEU B 1 267 ? 2.859 -31.453 -27.219 1 97.88 267 LEU B O 1
ATOM 5093 N N . VAL B 1 268 ? 4.059 -31.547 -25.344 1 98.5 268 VAL B N 1
ATOM 5094 C CA . VAL B 1 268 ? 3.59 -30.281 -24.812 1 98.5 268 VAL B CA 1
ATOM 5095 C C . VAL B 1 268 ? 4.75 -29.281 -24.766 1 98.5 268 VAL B C 1
ATOM 5097 O O . VAL B 1 268 ? 5.852 -29.625 -24.328 1 98.5 268 VAL B O 1
ATOM 5100 N N . VAL B 1 269 ? 4.516 -28.062 -25.219 1 98.81 269 VAL B N 1
ATOM 5101 C CA . VAL B 1 269 ? 5.602 -27.109 -25.359 1 98.81 269 VAL B CA 1
ATOM 5102 C C . VAL B 1 269 ? 5.293 -25.844 -24.547 1 98.81 269 VAL B C 1
ATOM 5104 O O . VAL B 1 269 ? 4.152 -25.375 -24.531 1 98.81 269 VAL B O 1
ATOM 5107 N N . SER B 1 270 ? 6.297 -25.375 -23.859 1 98.69 270 SER B N 1
ATOM 5108 C CA . SER B 1 270 ? 6.199 -24.062 -23.219 1 98.69 270 SER B CA 1
ATOM 5109 C C . SER B 1 270 ? 7.293 -23.125 -23.703 1 98.69 270 SER B C 1
ATOM 5111 O O . SER B 1 270 ? 8.422 -23.547 -23.953 1 98.69 270 SER B O 1
ATOM 5113 N N . THR B 1 271 ? 6.957 -21.906 -23.828 1 98.25 271 THR B N 1
ATOM 5114 C CA . THR B 1 271 ? 7.895 -20.828 -24.156 1 98.25 271 THR B CA 1
ATOM 5115 C C . THR B 1 271 ? 7.832 -19.734 -23.094 1 98.25 271 THR B C 1
ATOM 5117 O O . THR B 1 271 ? 8.328 -18.625 -23.312 1 98.25 271 THR B O 1
ATOM 5120 N N . SER B 1 272 ? 7.32 -20.062 -21.938 1 97.19 272 SER B N 1
ATOM 5121 C CA . SER B 1 272 ? 6.965 -19.062 -20.922 1 97.19 272 SER B CA 1
ATOM 5122 C C . SER B 1 272 ? 8.195 -18.312 -20.438 1 97.19 272 SER B C 1
ATOM 5124 O O . SER B 1 272 ? 9.25 -18.922 -20.219 1 97.19 272 SER B O 1
ATOM 5126 N N . LEU B 1 273 ? 8 -17.031 -20.312 1 95.75 273 LEU B N 1
ATOM 5127 C CA . LEU B 1 273 ? 9.016 -16.172 -19.688 1 95.75 273 LEU B CA 1
ATOM 5128 C C . LEU B 1 273 ? 8.805 -16.078 -18.188 1 95.75 273 LEU B C 1
ATOM 5130 O O . LEU B 1 273 ? 9.703 -15.68 -17.453 1 95.75 273 LEU B O 1
ATOM 5134 N N . HIS B 1 274 ? 7.625 -16.5 -17.812 1 93.31 274 HIS B N 1
ATOM 5135 C CA . HIS B 1 274 ? 7.246 -16.5 -16.391 1 93.31 274 HIS B CA 1
ATOM 5136 C C . HIS B 1 274 ? 6.359 -17.703 -16.062 1 93.31 274 HIS B C 1
ATOM 5138 O O . HIS B 1 274 ? 5.355 -17.938 -16.734 1 93.31 274 HIS B O 1
ATOM 5144 N N . GLU B 1 275 ? 6.773 -18.406 -15 1 95.44 275 GLU B N 1
ATOM 5145 C CA . GLU B 1 275 ? 6.012 -19.562 -14.547 1 95.44 275 GLU B CA 1
ATOM 5146 C C . GLU B 1 275 ? 6.438 -19.984 -13.141 1 95.44 275 GLU B C 1
ATOM 5148 O O . GLU B 1 275 ? 7.598 -20.344 -12.914 1 95.44 275 GLU B O 1
ATOM 5153 N N . PHE B 1 276 ? 5.496 -20.031 -12.258 1 97.06 276 PHE B N 1
ATOM 5154 C CA . PHE B 1 276 ? 5.871 -20.344 -10.883 1 97.06 276 PHE B CA 1
ATOM 5155 C C . PHE B 1 276 ? 5.73 -21.844 -10.609 1 97.06 276 PHE B C 1
ATOM 5157 O O . PHE B 1 276 ? 6.375 -22.375 -9.703 1 97.06 276 PHE B O 1
ATOM 5164 N N . GLN B 1 277 ? 4.82 -22.531 -11.266 1 97.44 277 GLN B N 1
ATOM 5165 C CA . GLN B 1 277 ? 4.723 -23.984 -11.148 1 97.44 277 GLN B CA 1
ATOM 5166 C C . GLN B 1 277 ? 4.449 -24.625 -12.508 1 97.44 277 GLN B C 1
ATOM 5168 O O . GLN B 1 277 ? 5.086 -25.625 -12.875 1 97.44 277 GLN B O 1
ATOM 5173 N N . GLY B 1 278 ? 3.557 -24.062 -13.289 1 96.38 278 GLY B N 1
ATOM 5174 C CA . GLY B 1 278 ? 3.229 -24.609 -14.594 1 96.38 278 GLY B CA 1
ATOM 5175 C C . GLY B 1 278 ? 2.305 -25.812 -14.531 1 96.38 278 GLY B C 1
ATOM 5176 O O . GLY B 1 278 ? 2.641 -26.875 -15.039 1 96.38 278 GLY B O 1
ATOM 5177 N N . LEU B 1 279 ? 1.116 -25.547 -14.047 1 96.31 279 LEU B N 1
ATOM 5178 C CA . LEU B 1 279 ? 0.157 -26.641 -13.867 1 96.31 279 LEU B CA 1
ATOM 5179 C C . LEU B 1 279 ? -0.261 -27.219 -15.211 1 96.31 279 LEU B C 1
ATOM 5181 O O . LEU B 1 279 ? -0.467 -28.422 -15.328 1 96.31 279 LEU B O 1
ATOM 5185 N N . ALA B 1 280 ? -0.378 -26.391 -16.172 1 95.88 280 ALA B N 1
ATOM 5186 C CA . ALA B 1 280 ? -0.771 -26.859 -17.5 1 95.88 280 ALA B CA 1
ATOM 5187 C C . ALA B 1 280 ? 0.25 -27.859 -18.062 1 95.88 280 ALA B C 1
ATOM 5189 O O . ALA B 1 280 ? -0.121 -28.891 -18.625 1 95.88 280 ALA B O 1
ATOM 5190 N N . MET B 1 281 ? 1.488 -27.547 -17.922 1 97.88 281 MET B N 1
ATOM 5191 C CA . MET B 1 281 ? 2.555 -28.438 -18.344 1 97.88 281 MET B CA 1
ATOM 5192 C C . MET B 1 281 ? 2.506 -29.75 -17.562 1 97.88 281 MET B C 1
ATOM 5194 O O . MET B 1 281 ? 2.615 -30.828 -18.156 1 97.88 281 MET B O 1
ATOM 5198 N N . LEU B 1 282 ? 2.312 -29.594 -16.281 1 97.94 282 LEU B N 1
ATOM 5199 C CA . LEU B 1 282 ? 2.275 -30.781 -15.43 1 97.94 282 LEU B CA 1
ATOM 5200 C C . LEU B 1 282 ? 1.096 -31.672 -15.789 1 97.94 282 LEU B C 1
ATOM 5202 O O . LEU B 1 282 ? 1.225 -32.906 -15.805 1 97.94 282 LEU B O 1
ATOM 5206 N N . GLU B 1 283 ? -0.001 -31.078 -16.078 1 96.94 283 GLU B N 1
ATOM 5207 C CA . GLU B 1 283 ? -1.175 -31.859 -16.484 1 96.94 283 GLU B CA 1
ATOM 5208 C C . GLU B 1 283 ? -0.914 -32.625 -17.766 1 96.94 283 GLU B C 1
ATOM 5210 O O . GLU B 1 283 ? -1.297 -33.781 -17.891 1 96.94 283 GLU B O 1
ATOM 5215 N N . ALA B 1 284 ? -0.311 -31.984 -18.703 1 97.62 284 ALA B N 1
ATOM 5216 C CA . ALA B 1 284 ? 0.001 -32.625 -19.984 1 97.62 284 ALA B CA 1
ATOM 5217 C C . ALA B 1 284 ? 0.983 -33.781 -19.781 1 97.62 284 ALA B C 1
ATOM 5219 O O . ALA B 1 284 ? 0.816 -34.875 -20.359 1 97.62 284 ALA B O 1
ATOM 5220 N N . ILE B 1 285 ? 1.972 -33.562 -18.969 1 98 285 ILE B N 1
ATOM 5221 C CA . ILE B 1 285 ? 2.955 -34.594 -18.688 1 98 285 ILE B CA 1
ATOM 5222 C C . ILE B 1 285 ? 2.275 -35.781 -17.984 1 98 285 ILE B C 1
ATOM 5224 O O . ILE B 1 285 ? 2.521 -36.938 -18.328 1 98 285 ILE B O 1
ATOM 5228 N N . ALA B 1 286 ? 1.435 -35.438 -17.062 1 97.12 286 ALA B N 1
ATOM 5229 C CA . ALA B 1 286 ? 0.69 -36.469 -16.359 1 97.12 286 ALA B CA 1
ATOM 5230 C C . ALA B 1 286 ? -0.148 -37.281 -17.312 1 97.12 286 ALA B C 1
ATOM 5232 O O . ALA B 1 286 ? -0.347 -38.5 -17.109 1 97.12 286 ALA B O 1
ATOM 5233 N N . ALA B 1 287 ? -0.615 -36.688 -18.359 1 96.12 287 ALA B N 1
ATOM 5234 C CA . ALA B 1 287 ? -1.447 -37.375 -19.359 1 96.12 287 ALA B CA 1
ATOM 5235 C C . ALA B 1 287 ? -0.594 -38.156 -20.344 1 96.12 287 ALA B C 1
ATOM 5237 O O . ALA B 1 287 ? -1.124 -38.875 -21.203 1 96.12 287 ALA B O 1
ATOM 5238 N N . GLY B 1 288 ? 0.723 -37.938 -20.234 1 95.44 288 GLY B N 1
ATOM 5239 C CA . GLY B 1 288 ? 1.605 -38.781 -21.016 1 95.44 288 GLY B CA 1
ATOM 5240 C C . GLY B 1 288 ? 2.395 -38.031 -22.062 1 95.44 288 GLY B C 1
ATOM 5241 O O . GLY B 1 288 ? 3.254 -38.594 -22.734 1 95.44 288 GLY B O 1
ATOM 5242 N N . CYS B 1 289 ? 2.178 -36.781 -22.234 1 96.62 289 CYS B N 1
ATOM 5243 C CA . CYS B 1 289 ? 2.951 -35.969 -23.172 1 96.62 289 CYS B CA 1
ATOM 5244 C C . CYS B 1 289 ? 4.398 -35.844 -22.719 1 96.62 289 CYS B C 1
ATOM 5246 O O . CYS B 1 289 ? 4.676 -35.844 -21.516 1 96.62 289 CYS B O 1
ATOM 5248 N N . ARG B 1 290 ? 5.266 -35.875 -23.719 1 97.56 290 ARG B N 1
ATOM 5249 C CA . ARG B 1 290 ? 6.613 -35.406 -23.406 1 97.56 290 ARG B CA 1
ATOM 5250 C C . ARG B 1 290 ? 6.691 -33.875 -23.438 1 97.56 290 ARG B C 1
ATOM 5252 O O . ARG B 1 290 ? 6.078 -33.219 -24.297 1 97.56 290 ARG B O 1
ATOM 5259 N N . PRO B 1 291 ? 7.391 -33.312 -22.469 1 98.5 291 PRO B N 1
ATOM 5260 C CA . PRO B 1 291 ? 7.484 -31.859 -22.438 1 98.5 291 PRO B CA 1
ATOM 5261 C C . PRO B 1 291 ? 8.648 -31.312 -23.266 1 98.5 291 PRO B C 1
ATOM 5263 O O . PRO B 1 291 ? 9.641 -32.031 -23.469 1 98.5 291 PRO B O 1
ATOM 5266 N N . LEU B 1 292 ? 8.547 -30.188 -23.75 1 98.81 292 LEU B N 1
ATOM 5267 C CA . LEU B 1 292 ? 9.633 -29.344 -24.25 1 98.81 292 LEU B CA 1
ATOM 5268 C C . LEU B 1 292 ? 9.516 -27.922 -23.688 1 98.81 292 LEU B C 1
ATOM 5270 O O . LEU B 1 292 ? 8.625 -27.172 -24.078 1 98.81 292 LEU B O 1
ATOM 5274 N N . ALA B 1 293 ? 10.383 -27.578 -22.734 1 98.75 293 ALA B N 1
ATOM 5275 C CA . ALA B 1 293 ? 10.305 -26.312 -22.016 1 98.75 293 ALA B CA 1
ATOM 5276 C C . ALA B 1 293 ? 11.664 -25.609 -21.984 1 98.75 293 ALA B C 1
ATOM 5278 O O . ALA B 1 293 ? 12.703 -26.234 -22.156 1 98.75 293 ALA B O 1
ATOM 5279 N N . PRO B 1 294 ? 11.648 -24.281 -21.844 1 98.56 294 PRO B N 1
ATOM 5280 C CA . PRO B 1 294 ? 12.93 -23.594 -21.703 1 98.56 294 PRO B CA 1
ATOM 5281 C C . PRO B 1 294 ? 13.648 -23.938 -20.391 1 98.56 294 PRO B C 1
ATOM 5283 O O . PRO B 1 294 ? 12.992 -24.203 -19.375 1 98.56 294 PRO B O 1
ATOM 5286 N N . ASP B 1 295 ? 14.945 -23.906 -20.406 1 98.5 295 ASP B N 1
ATOM 5287 C CA . ASP B 1 295 ? 15.766 -24.203 -19.234 1 98.5 295 ASP B CA 1
ATOM 5288 C C . ASP B 1 295 ? 15.773 -23.016 -18.266 1 98.5 295 ASP B C 1
ATOM 5290 O O . ASP B 1 295 ? 16.812 -22.406 -18.031 1 98.5 295 ASP B O 1
ATOM 5294 N N . ARG B 1 296 ? 14.656 -22.797 -17.672 1 97.31 296 ARG B N 1
ATOM 5295 C CA . ARG B 1 296 ? 14.469 -21.719 -16.688 1 97.31 296 ARG B CA 1
ATOM 5296 C C . ARG B 1 296 ? 13.203 -21.938 -15.875 1 97.31 296 ARG B C 1
ATOM 5298 O O . ARG B 1 296 ? 12.43 -22.859 -16.156 1 97.31 296 ARG B O 1
ATOM 5305 N N . LEU B 1 297 ? 12.984 -21.188 -14.781 1 97.38 297 LEU B N 1
ATOM 5306 C CA . LEU B 1 297 ? 11.758 -21.125 -13.984 1 97.38 297 LEU B CA 1
ATOM 5307 C C . LEU B 1 297 ? 11.539 -22.422 -13.227 1 97.38 297 LEU B C 1
ATOM 5309 O O . LEU B 1 297 ? 12.5 -23.031 -12.75 1 97.38 297 LEU B O 1
ATOM 5313 N N . ALA B 1 298 ? 10.297 -22.734 -12.938 1 98.06 298 ALA B N 1
ATOM 5314 C CA . ALA B 1 298 ? 9.953 -23.938 -12.188 1 98.06 298 ALA B CA 1
ATOM 5315 C C . ALA B 1 298 ? 10.148 -25.188 -13.031 1 98.06 298 ALA B C 1
ATOM 5317 O O . ALA B 1 298 ? 10.156 -26.297 -12.516 1 98.06 298 ALA B O 1
ATOM 5318 N N . TYR B 1 299 ? 10.367 -25.031 -14.359 1 98.38 299 TYR B N 1
ATOM 5319 C CA . TYR B 1 299 ? 10.508 -26.188 -15.242 1 98.38 299 TYR B CA 1
ATOM 5320 C C . TYR B 1 299 ? 11.719 -27.031 -14.852 1 98.38 299 TYR B C 1
ATOM 5322 O O . TYR B 1 299 ? 11.703 -28.25 -15 1 98.38 299 TYR B O 1
ATOM 5330 N N . ARG B 1 300 ? 12.688 -26.359 -14.312 1 97.94 300 ARG B N 1
ATOM 5331 C CA . ARG B 1 300 ? 13.914 -27.047 -13.945 1 97.94 300 ARG B CA 1
ATOM 5332 C C . ARG B 1 300 ? 13.672 -28.031 -12.805 1 97.94 300 ARG B C 1
ATOM 5334 O O . ARG B 1 300 ? 14.5 -28.922 -12.547 1 97.94 300 ARG B O 1
ATOM 5341 N N . GLU B 1 301 ? 12.547 -27.922 -12.195 1 97.81 301 GLU B N 1
ATOM 5342 C CA . GLU B 1 301 ? 12.258 -28.766 -11.031 1 97.81 301 GLU B CA 1
ATOM 5343 C C . GLU B 1 301 ? 11.656 -30.109 -11.453 1 97.81 301 GLU B C 1
ATOM 5345 O O . GLU B 1 301 ? 11.773 -31.094 -10.734 1 97.81 301 GLU B O 1
ATOM 5350 N N . TYR B 1 302 ? 10.992 -30.156 -12.688 1 97.81 302 TYR B N 1
ATOM 5351 C CA . TYR B 1 302 ? 10.297 -31.422 -12.945 1 97.81 302 TYR B CA 1
ATOM 5352 C C . TYR B 1 302 ? 10.438 -31.828 -14.406 1 97.81 302 TYR B C 1
ATOM 5354 O O . TYR B 1 302 ? 10.133 -32.969 -14.773 1 97.81 302 TYR B O 1
ATOM 5362 N N . VAL B 1 303 ? 10.938 -30.938 -15.305 1 98.38 303 VAL B N 1
ATOM 5363 C CA . VAL B 1 303 ? 11.234 -31.328 -16.672 1 98.38 303 VAL B CA 1
ATOM 5364 C C . VAL B 1 303 ? 12.68 -31.797 -16.781 1 98.38 303 VAL B C 1
ATOM 5366 O O . VAL B 1 303 ? 13.609 -31.047 -16.484 1 98.38 303 VAL B O 1
ATOM 5369 N N . PRO B 1 304 ? 12.891 -33 -17.188 1 98.12 304 PRO B N 1
ATOM 5370 C CA . PRO B 1 304 ? 14.258 -33.5 -17.328 1 98.12 304 PRO B CA 1
ATOM 5371 C C . PRO B 1 304 ? 15.094 -32.688 -18.312 1 98.12 304 PRO B C 1
ATOM 5373 O O . PRO B 1 304 ? 14.555 -32.094 -19.25 1 98.12 304 PRO B O 1
ATOM 5376 N N . GLU B 1 305 ? 16.359 -32.656 -18.062 1 97.69 305 GLU B N 1
ATOM 5377 C CA . GLU B 1 305 ? 17.281 -31.875 -18.859 1 97.69 305 GLU B CA 1
ATOM 5378 C C . GLU B 1 305 ? 17.141 -32.188 -20.359 1 97.69 305 GLU B C 1
ATOM 5380 O O . GLU B 1 305 ? 17.172 -31.266 -21.188 1 97.69 305 GLU B O 1
ATOM 5385 N N . ALA B 1 306 ? 16.906 -33.406 -20.688 1 97.19 306 ALA B N 1
ATOM 5386 C CA . ALA B 1 306 ? 16.828 -33.844 -22.078 1 97.19 306 ALA B CA 1
ATOM 5387 C C . ALA B 1 306 ? 15.625 -33.188 -22.781 1 97.19 306 ALA B C 1
ATOM 5389 O O . ALA B 1 306 ? 15.57 -33.125 -24.016 1 97.19 306 ALA B O 1
ATOM 5390 N N . TRP B 1 307 ? 14.672 -32.781 -22.031 1 98.31 307 TRP B N 1
ATOM 5391 C CA . TRP B 1 307 ? 13.438 -32.25 -22.578 1 98.31 307 TRP B CA 1
ATOM 5392 C C . TRP B 1 307 ? 13.352 -30.734 -22.375 1 98.31 307 TRP B C 1
ATOM 5394 O O . TRP B 1 307 ? 12.281 -30.141 -22.516 1 98.31 307 TRP B O 1
ATOM 5404 N N . ARG B 1 308 ? 14.469 -30.125 -21.969 1 98.62 308 ARG B N 1
ATOM 5405 C CA . ARG B 1 308 ? 14.57 -28.672 -21.891 1 98.62 308 ARG B CA 1
ATOM 5406 C C . ARG B 1 308 ? 15.461 -28.109 -23 1 98.62 308 ARG B C 1
ATOM 5408 O O . ARG B 1 308 ? 16.391 -28.781 -23.438 1 98.62 308 ARG B O 1
ATOM 5415 N N . TYR B 1 309 ? 15.125 -26.984 -23.484 1 98.5 309 TYR B N 1
ATOM 5416 C CA . TYR B 1 309 ? 15.977 -26.328 -24.484 1 98.5 309 TYR B CA 1
ATOM 5417 C C . TYR B 1 309 ? 16.625 -25.078 -23.906 1 98.5 309 TYR B C 1
ATOM 5419 O O . TYR B 1 309 ? 16.125 -24.5 -22.922 1 98.5 309 TYR B O 1
ATOM 5427 N N . GLU B 1 310 ? 17.719 -24.688 -24.5 1 98.12 310 GLU B N 1
ATOM 5428 C CA . GLU B 1 310 ? 18.484 -23.547 -24 1 98.12 310 GLU B CA 1
ATOM 5429 C C . GLU B 1 310 ? 17.641 -22.281 -23.984 1 98.12 310 GLU B C 1
ATOM 5431 O O . GLU B 1 310 ? 16.906 -22 -24.938 1 98.12 310 GLU B O 1
ATOM 5436 N N . SER B 1 311 ? 17.75 -21.625 -22.891 1 97.25 311 SER B N 1
ATOM 5437 C CA . SER B 1 311 ? 16.938 -20.438 -22.672 1 97.25 311 SER B CA 1
ATOM 5438 C C . SER B 1 311 ? 17.703 -19.172 -23.031 1 97.25 311 SER B C 1
ATOM 5440 O O . SER B 1 311 ? 18.859 -19 -22.641 1 97.25 311 SER B O 1
ATOM 5442 N N . PHE B 1 312 ? 17.156 -18.344 -23.859 1 97.44 312 PHE B N 1
ATOM 5443 C CA . PHE B 1 312 ? 17.672 -17 -24.156 1 97.44 312 PHE B CA 1
ATOM 5444 C C . PHE B 1 312 ? 16.594 -15.953 -23.938 1 97.44 312 PHE B C 1
ATOM 5446 O O . PHE B 1 312 ? 15.969 -15.477 -24.891 1 97.44 312 PHE B O 1
ATOM 5453 N N . VAL B 1 313 ? 16.469 -15.5 -22.734 1 94.69 313 VAL B N 1
ATOM 5454 C CA . VAL B 1 313 ? 15.367 -14.625 -22.328 1 94.69 313 VAL B CA 1
ATOM 5455 C C . VAL B 1 313 ? 15.43 -13.32 -23.109 1 94.69 313 VAL B C 1
ATOM 5457 O O . VAL B 1 313 ? 14.406 -12.812 -23.578 1 94.69 313 VAL B O 1
ATOM 5460 N N . ASP B 1 314 ? 16.609 -12.805 -23.375 1 94.81 314 ASP B N 1
ATOM 5461 C CA . ASP B 1 314 ? 16.781 -11.484 -23.969 1 94.81 314 ASP B CA 1
ATOM 5462 C C . ASP B 1 314 ? 17.062 -11.594 -25.469 1 94.81 314 ASP B C 1
ATOM 5464 O O . ASP B 1 314 ? 17.422 -10.609 -26.109 1 94.81 314 ASP B O 1
ATOM 5468 N N . ASP B 1 315 ? 17.031 -12.719 -25.969 1 97.19 315 ASP B N 1
ATOM 5469 C CA . ASP B 1 315 ? 17.281 -12.961 -27.391 1 97.19 315 ASP B CA 1
ATOM 5470 C C . ASP B 1 315 ? 16.25 -13.922 -27.969 1 97.19 315 ASP B C 1
ATOM 5472 O O . ASP B 1 315 ? 16.516 -15.117 -28.125 1 97.19 315 ASP B O 1
ATOM 5476 N N . ALA B 1 316 ? 15.188 -13.391 -28.344 1 97.31 316 ALA B N 1
ATOM 5477 C CA . ALA B 1 316 ? 14.039 -14.172 -28.812 1 97.31 316 ALA B CA 1
ATOM 5478 C C . ALA B 1 316 ? 14.391 -14.969 -30.062 1 97.31 316 ALA B C 1
ATOM 5480 O O . ALA B 1 316 ? 14.031 -16.141 -30.188 1 97.31 316 ALA B O 1
ATOM 5481 N N . ASP B 1 317 ? 15.086 -14.344 -31 1 97.56 317 ASP B N 1
ATOM 5482 C CA . ASP B 1 317 ? 15.414 -15 -32.25 1 97.56 317 ASP B CA 1
ATOM 5483 C C . ASP B 1 317 ? 16.281 -16.25 -32.031 1 97.56 317 ASP B C 1
ATOM 5485 O O . ASP B 1 317 ? 16.062 -17.281 -32.656 1 97.56 317 ASP B O 1
ATOM 5489 N N . ARG B 1 318 ? 17.266 -15.984 -31.234 1 97.62 318 ARG B N 1
ATOM 5490 C CA . ARG B 1 318 ? 18.141 -17.109 -30.922 1 97.62 318 ARG B CA 1
ATOM 5491 C C . ARG B 1 318 ? 17.359 -18.234 -30.25 1 97.62 318 ARG B C 1
ATOM 5493 O O . ARG B 1 318 ? 17.578 -19.406 -30.547 1 97.62 318 ARG B O 1
ATOM 5500 N N . GLU B 1 319 ? 16.438 -17.953 -29.297 1 98.56 319 GLU B N 1
ATOM 5501 C CA . GLU B 1 319 ? 15.648 -18.969 -28.609 1 98.56 319 GLU B CA 1
ATOM 5502 C C . GLU B 1 319 ? 14.695 -19.672 -29.578 1 98.56 319 GLU B C 1
ATOM 5504 O O . GLU B 1 319 ? 14.484 -20.875 -29.484 1 98.56 319 GLU B O 1
ATOM 5509 N N . VAL B 1 320 ? 14.109 -18.953 -30.453 1 98.62 320 VAL B N 1
ATOM 5510 C CA . VAL B 1 320 ? 13.227 -19.5 -31.469 1 98.62 320 VAL B CA 1
ATOM 5511 C C . VAL B 1 320 ? 13.992 -20.516 -32.312 1 98.62 320 VAL B C 1
ATOM 5513 O O . VAL B 1 320 ? 13.469 -21.578 -32.656 1 98.62 320 VAL B O 1
ATOM 5516 N N . ALA B 1 321 ? 15.195 -20.141 -32.656 1 98.5 321 ALA B N 1
ATOM 5517 C CA . ALA B 1 321 ? 16.016 -21.031 -33.5 1 98.5 321 ALA B CA 1
ATOM 5518 C C . ALA B 1 321 ? 16.281 -22.359 -32.781 1 98.5 321 ALA B C 1
ATOM 5520 O O . ALA B 1 321 ? 16.203 -23.422 -33.375 1 98.5 321 ALA B O 1
ATOM 5521 N N . VAL B 1 322 ? 16.594 -22.234 -31.547 1 98.62 322 VAL B N 1
ATOM 5522 C CA . VAL B 1 322 ? 16.875 -23.438 -30.75 1 98.62 322 VAL B CA 1
ATOM 5523 C C . VAL B 1 322 ? 15.617 -24.297 -30.641 1 98.62 322 VAL B C 1
ATOM 5525 O O . VAL B 1 322 ? 15.664 -25.5 -30.859 1 98.62 322 VAL B O 1
ATOM 5528 N N . LEU B 1 323 ? 14.508 -23.719 -30.281 1 98.75 323 LEU B N 1
ATOM 5529 C CA . LEU B 1 323 ? 13.234 -24.422 -30.156 1 98.75 323 LEU B CA 1
ATOM 5530 C C . LEU B 1 323 ? 12.844 -25.062 -31.484 1 98.75 323 LEU B C 1
ATOM 5532 O O . LEU B 1 323 ? 12.43 -26.234 -31.531 1 98.75 323 LEU B O 1
ATOM 5536 N N . ALA B 1 324 ? 12.953 -24.297 -32.562 1 98.69 324 ALA B N 1
ATOM 5537 C CA . ALA B 1 324 ? 12.602 -24.797 -33.906 1 98.69 324 ALA B CA 1
ATOM 5538 C C . ALA B 1 324 ? 13.453 -26.016 -34.281 1 98.69 324 ALA B C 1
ATOM 5540 O O . ALA B 1 324 ? 12.961 -26.953 -34.906 1 98.69 324 ALA B O 1
ATOM 5541 N N . GLY B 1 325 ? 14.695 -25.875 -33.969 1 98.5 325 GLY B N 1
ATOM 5542 C CA . GLY B 1 325 ? 15.57 -27 -34.219 1 98.5 325 GLY B CA 1
ATOM 5543 C C . GLY B 1 325 ? 15.125 -28.281 -33.531 1 98.5 325 GLY B C 1
ATOM 5544 O O . GLY B 1 325 ? 15.078 -29.344 -34.156 1 98.5 325 GLY B O 1
ATOM 5545 N N . ARG B 1 326 ? 14.789 -28.188 -32.281 1 98.44 326 ARG B N 1
ATOM 5546 C CA . ARG B 1 326 ? 14.312 -29.344 -31.531 1 98.44 326 ARG B CA 1
ATOM 5547 C C . ARG B 1 326 ? 13.008 -29.875 -32.094 1 98.44 326 ARG B C 1
ATOM 5549 O O . ARG B 1 326 ? 12.836 -31.094 -32.25 1 98.44 326 ARG B O 1
ATOM 5556 N N . LEU B 1 327 ? 12.109 -29.031 -32.375 1 98.62 327 LEU B N 1
ATOM 5557 C CA . LEU B 1 327 ? 10.805 -29.422 -32.906 1 98.62 327 LEU B CA 1
ATOM 5558 C C . LEU B 1 327 ? 10.953 -30.094 -34.281 1 98.62 327 LEU B C 1
ATOM 5560 O O . LEU B 1 327 ? 10.234 -31.047 -34.562 1 98.62 327 LEU B O 1
ATOM 5564 N N . ALA B 1 328 ? 11.836 -29.547 -35.062 1 98.44 328 ALA B N 1
ATOM 5565 C CA . ALA B 1 328 ? 12.07 -30.141 -36.375 1 98.44 328 ALA B CA 1
ATOM 5566 C C . ALA B 1 328 ? 12.57 -31.578 -36.25 1 98.44 328 ALA B C 1
ATOM 5568 O O . ALA B 1 328 ? 12.133 -32.438 -37 1 98.44 328 ALA B O 1
ATOM 5569 N N . GLU B 1 329 ? 13.477 -31.734 -35.344 1 97.75 329 GLU B N 1
ATOM 5570 C CA . GLU B 1 329 ? 13.969 -33.094 -35.094 1 97.75 329 GLU B CA 1
ATOM 5571 C C . GLU B 1 329 ? 12.828 -34.031 -34.75 1 97.75 329 GLU B C 1
ATOM 5573 O O . GLU B 1 329 ? 12.773 -35.156 -35.281 1 97.75 329 GLU B O 1
ATOM 5578 N N . PHE B 1 330 ? 11.953 -33.656 -33.938 1 98 330 PHE B N 1
ATOM 5579 C CA . PHE B 1 330 ? 10.836 -34.469 -33.5 1 98 330 PHE B CA 1
ATOM 5580 C C . PHE B 1 330 ? 9.82 -34.656 -34.625 1 98 330 PHE B C 1
ATOM 5582 O O . PHE B 1 330 ? 9.203 -35.719 -34.75 1 98 330 PHE B O 1
ATOM 5589 N N . ALA B 1 331 ? 9.609 -33.625 -35.406 1 97.81 331 ALA B N 1
ATOM 5590 C CA . ALA B 1 331 ? 8.648 -33.719 -36.5 1 97.81 331 ALA B CA 1
ATOM 5591 C C . ALA B 1 331 ? 9.141 -34.656 -37.594 1 97.81 331 ALA B C 1
ATOM 5593 O O . ALA B 1 331 ? 8.336 -35.344 -38.219 1 97.81 331 ALA B O 1
ATOM 5594 N N . GLU B 1 332 ? 10.414 -34.688 -37.781 1 97.12 332 GLU B N 1
ATOM 5595 C CA . GLU B 1 332 ? 11.008 -35.562 -38.781 1 97.12 332 GLU B CA 1
ATOM 5596 C C . GLU B 1 332 ? 10.898 -37.031 -38.375 1 97.12 332 GLU B C 1
ATOM 5598 O O . GLU B 1 332 ? 10.758 -37.938 -39.219 1 97.12 332 GLU B O 1
ATOM 5603 N N . ASP B 1 333 ? 10.984 -37.25 -37.125 1 96.25 333 ASP B N 1
ATOM 5604 C CA . ASP B 1 333 ? 10.852 -38.594 -36.594 1 96.25 333 ASP B CA 1
ATOM 5605 C C . ASP B 1 333 ? 10.102 -38.562 -35.25 1 96.25 333 ASP B C 1
ATOM 5607 O O . ASP B 1 333 ? 10.711 -38.688 -34.188 1 96.25 333 ASP B O 1
ATOM 5611 N N . PRO B 1 334 ? 8.773 -38.625 -35.375 1 96.56 334 PRO B N 1
ATOM 5612 C CA . PRO B 1 334 ? 7.953 -38.531 -34.156 1 96.56 334 PRO B CA 1
ATOM 5613 C C . PRO B 1 334 ? 8.203 -39.719 -33.188 1 96.56 334 PRO B C 1
ATOM 5615 O O . PRO B 1 334 ? 7.906 -39.594 -32 1 96.56 334 PRO B O 1
ATOM 5618 N N . GLN B 1 335 ? 8.727 -40.781 -33.688 1 94.94 335 GLN B N 1
ATOM 5619 C CA . GLN B 1 335 ? 8.984 -41.938 -32.875 1 94.94 335 GLN B CA 1
ATOM 5620 C C . GLN B 1 335 ? 10.023 -41.656 -31.797 1 94.94 335 GLN B C 1
ATOM 5622 O O . GLN B 1 335 ? 10.039 -42.312 -30.75 1 94.94 335 GLN B O 1
ATOM 5627 N N . ARG B 1 336 ? 10.859 -40.656 -32.031 1 94.44 336 ARG B N 1
ATOM 5628 C CA . ARG B 1 336 ? 11.828 -40.219 -31.016 1 94.44 336 ARG B CA 1
ATOM 5629 C C . ARG B 1 336 ? 11.133 -39.781 -29.734 1 94.44 336 ARG B C 1
ATOM 5631 O O . ARG B 1 336 ? 11.648 -39.969 -28.641 1 94.44 336 ARG B O 1
ATOM 5638 N N . VAL B 1 337 ? 9.984 -39.188 -29.891 1 96.25 337 VAL B N 1
ATOM 5639 C CA . VAL B 1 337 ? 9.188 -38.75 -28.766 1 96.25 337 VAL B CA 1
ATOM 5640 C C . VAL B 1 337 ? 8.391 -39.906 -28.188 1 96.25 337 VAL B C 1
ATOM 5642 O O . VAL B 1 337 ? 8.414 -40.156 -26.984 1 96.25 337 VAL B O 1
ATOM 5645 N N . ARG B 1 338 ? 7.809 -40.656 -29.062 1 94.94 338 ARG B N 1
ATOM 5646 C CA . ARG B 1 338 ? 6.848 -41.719 -28.672 1 94.94 338 ARG B CA 1
ATOM 5647 C C . ARG B 1 338 ? 7.547 -42.875 -28.016 1 94.94 338 ARG B C 1
ATOM 5649 O O . ARG B 1 338 ? 6.961 -43.562 -27.156 1 94.94 338 ARG B O 1
ATOM 5656 N N . ASP B 1 339 ? 8.789 -43.094 -28.359 1 93.5 339 ASP B N 1
ATOM 5657 C CA . ASP B 1 339 ? 9.531 -44.25 -27.828 1 93.5 339 ASP B CA 1
ATOM 5658 C C . ASP B 1 339 ? 10.273 -43.875 -26.547 1 93.5 339 ASP B C 1
ATOM 5660 O O . ASP B 1 339 ? 10.836 -44.75 -25.875 1 93.5 339 ASP B O 1
ATOM 5664 N N . SER B 1 340 ? 10.258 -42.625 -26.234 1 94.5 340 SER B N 1
ATOM 5665 C CA . SER B 1 340 ? 10.945 -42.188 -25.031 1 94.5 340 SER B CA 1
ATOM 5666 C C . SER B 1 340 ? 10.164 -42.594 -23.781 1 94.5 340 SER B C 1
ATOM 5668 O O . SER B 1 340 ? 8.969 -42.844 -23.844 1 94.5 340 SER B O 1
ATOM 5670 N N . ASP B 1 341 ? 10.836 -42.656 -22.688 1 92.69 341 ASP B N 1
ATOM 5671 C CA . ASP B 1 341 ? 10.219 -43.031 -21.422 1 92.69 341 ASP B CA 1
ATOM 5672 C C . ASP B 1 341 ? 9.273 -41.938 -20.938 1 92.69 341 ASP B C 1
ATOM 5674 O O . ASP B 1 341 ? 9.555 -40.75 -21.078 1 92.69 341 ASP B O 1
ATOM 5678 N N . ALA B 1 342 ? 8.18 -42.438 -20.406 1 91.94 342 ALA B N 1
ATOM 5679 C CA . ALA B 1 342 ? 7.25 -41.5 -19.797 1 91.94 342 ALA B CA 1
ATOM 5680 C C . ALA B 1 342 ? 7.906 -40.75 -18.641 1 91.94 342 ALA B C 1
ATOM 5682 O O . ALA B 1 342 ? 8.727 -41.312 -17.906 1 91.94 342 ALA B O 1
ATOM 5683 N N . ILE B 1 343 ? 7.594 -39.531 -18.516 1 95.62 343 ILE B N 1
ATOM 5684 C CA . ILE B 1 343 ? 8.07 -38.719 -17.406 1 95.62 343 ILE B CA 1
ATOM 5685 C C . ILE B 1 343 ? 7.102 -38.844 -16.234 1 95.62 343 ILE B C 1
ATOM 5687 O O . ILE B 1 343 ? 5.91 -38.562 -16.375 1 95.62 343 ILE B O 1
ATOM 5691 N N . ASP B 1 344 ? 7.598 -39.25 -15.078 1 95.81 344 ASP B N 1
ATOM 5692 C CA . ASP B 1 344 ? 6.762 -39.469 -13.906 1 95.81 344 ASP B CA 1
ATOM 5693 C C . ASP B 1 344 ? 6.582 -38.188 -13.102 1 95.81 344 ASP B C 1
ATOM 5695 O O . ASP B 1 344 ? 7.543 -37.656 -12.539 1 95.81 344 ASP B O 1
ATOM 5699 N N . VAL B 1 345 ? 5.359 -37.688 -13 1 97.69 345 VAL B N 1
ATOM 5700 C CA . VAL B 1 345 ? 5.062 -36.5 -12.203 1 97.69 345 VAL B CA 1
ATOM 5701 C C . VAL B 1 345 ? 4.059 -36.875 -11.109 1 97.69 345 VAL B C 1
ATOM 5703 O O . VAL B 1 345 ? 3.301 -36 -10.656 1 97.69 345 VAL B O 1
ATOM 5706 N N . SER B 1 346 ? 4 -38.125 -10.688 1 97 346 SER B N 1
ATOM 5707 C CA . SER B 1 346 ? 3.064 -38.594 -9.672 1 97 346 SER B CA 1
AT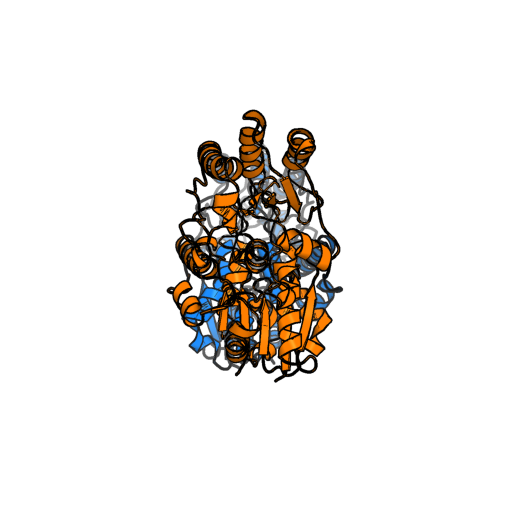OM 5708 C C . SER B 1 346 ? 3.326 -37.938 -8.328 1 97 346 SER B C 1
ATOM 5710 O O . SER B 1 346 ? 2.434 -37.844 -7.48 1 97 346 SER B O 1
ATOM 5712 N N . ARG B 1 347 ? 4.523 -37.469 -8.07 1 97.44 347 ARG B N 1
ATOM 5713 C CA . ARG B 1 347 ? 4.867 -36.781 -6.828 1 97.44 347 ARG B CA 1
ATOM 5714 C C . ARG B 1 347 ? 4.066 -35.469 -6.68 1 97.44 347 ARG B C 1
ATOM 5716 O O . ARG B 1 347 ? 4.004 -34.906 -5.59 1 97.44 347 ARG B O 1
ATOM 5723 N N . TYR B 1 348 ? 3.453 -35 -7.77 1 97.94 348 TYR B N 1
ATOM 5724 C CA . TYR B 1 348 ? 2.66 -33.781 -7.742 1 97.94 348 TYR B CA 1
ATOM 5725 C C . TYR B 1 348 ? 1.177 -34.094 -7.594 1 97.94 348 TYR B C 1
ATOM 5727 O O . TYR B 1 348 ? 0.33 -33.219 -7.746 1 97.94 348 TYR B O 1
ATOM 5735 N N . SER B 1 349 ? 0.827 -35.344 -7.32 1 97 349 SER B N 1
ATOM 5736 C CA . SER B 1 349 ? -0.565 -35.75 -7.156 1 97 349 SER B CA 1
ATOM 5737 C C . SER B 1 349 ? -1.065 -35.438 -5.746 1 97 349 SER B C 1
ATOM 5739 O O . SER B 1 349 ? -0.268 -35.281 -4.82 1 97 349 SER B O 1
ATOM 5741 N N . TRP B 1 350 ? -2.383 -35.344 -5.543 1 95.56 350 TRP B N 1
ATOM 5742 C CA . TRP B 1 350 ? -2.984 -35.188 -4.223 1 95.56 350 TRP B CA 1
ATOM 5743 C C . TRP B 1 350 ? -2.584 -36.344 -3.301 1 95.56 350 TRP B C 1
ATOM 5745 O O . TRP B 1 350 ? -2.34 -36.125 -2.111 1 95.56 350 TRP B O 1
ATOM 5755 N N . ASP B 1 351 ? -2.529 -37.469 -3.828 1 94 351 ASP B N 1
ATOM 5756 C CA . ASP B 1 351 ? -2.162 -38.656 -3.029 1 94 351 ASP B CA 1
ATOM 5757 C C . ASP B 1 351 ? -0.76 -38.5 -2.445 1 94 351 ASP B C 1
ATOM 5759 O O . ASP B 1 351 ? -0.526 -38.812 -1.281 1 94 351 ASP B O 1
ATOM 5763 N N . ALA B 1 352 ? 0.126 -38.031 -3.248 1 96.75 352 ALA B N 1
ATOM 5764 C CA . ALA B 1 352 ? 1.518 -37.875 -2.824 1 96.75 352 ALA B CA 1
ATOM 5765 C C . ALA B 1 352 ? 1.685 -36.719 -1.86 1 96.75 352 ALA B C 1
ATOM 5767 O O . ALA B 1 352 ? 2.551 -36.75 -0.983 1 96.75 352 ALA B O 1
ATOM 5768 N N . LEU B 1 353 ? 0.842 -35.688 -1.951 1 97.12 353 LEU B N 1
ATOM 5769 C CA . LEU B 1 353 ? 1.097 -34.438 -1.255 1 97.12 353 LEU B CA 1
ATOM 5770 C C . LEU B 1 353 ? 0.151 -34.25 -0.071 1 97.12 353 LEU B C 1
ATOM 5772 O O . LEU B 1 353 ? 0.311 -33.344 0.732 1 97.12 353 LEU B O 1
ATOM 5776 N N . SER B 1 354 ? -0.814 -35.125 0.122 1 94.12 354 SER B N 1
ATOM 5777 C CA . SER B 1 354 ? -1.872 -34.969 1.117 1 94.12 354 SER B CA 1
ATOM 5778 C C . SER B 1 354 ? -1.296 -34.844 2.523 1 94.12 354 SER B C 1
ATOM 5780 O O . SER B 1 354 ? -1.734 -34 3.307 1 94.12 354 SER B O 1
ATOM 5782 N N . ASP B 1 355 ? -0.323 -35.656 2.883 1 95 355 ASP B N 1
ATOM 5783 C CA . ASP B 1 355 ? 0.261 -35.625 4.223 1 95 355 ASP B CA 1
ATOM 5784 C C . ASP B 1 355 ? 0.971 -34.312 4.484 1 95 355 ASP B C 1
ATOM 5786 O O . ASP B 1 355 ? 0.892 -33.781 5.586 1 95 355 ASP B O 1
ATOM 5790 N N . ALA B 1 356 ? 1.673 -33.875 3.531 1 96.81 356 ALA B N 1
ATOM 5791 C CA . ALA B 1 356 ? 2.4 -32.625 3.682 1 96.81 356 ALA B CA 1
ATOM 5792 C C . ALA B 1 356 ? 1.441 -31.453 3.91 1 96.81 356 ALA B C 1
ATOM 5794 O O . ALA B 1 356 ? 1.728 -30.547 4.699 1 96.81 356 ALA B O 1
ATOM 5795 N N . TYR B 1 357 ? 0.341 -31.438 3.223 1 96.62 357 TYR B N 1
ATOM 5796 C CA . TYR B 1 357 ? -0.664 -30.406 3.408 1 96.62 357 TYR B CA 1
ATOM 5797 C C . TYR B 1 357 ? -1.309 -30.5 4.785 1 96.62 357 TYR B C 1
ATOM 5799 O O . TYR B 1 357 ? -1.591 -29.484 5.422 1 96.62 357 TYR B O 1
ATOM 5807 N N . GLN B 1 358 ? -1.583 -31.703 5.191 1 94.44 358 GLN B N 1
ATOM 5808 C CA . GLN B 1 358 ? -2.121 -31.891 6.535 1 94.44 358 GLN B CA 1
ATOM 5809 C C . GLN B 1 358 ? -1.163 -31.344 7.594 1 94.44 358 GLN B C 1
ATOM 5811 O O . GLN B 1 358 ? -1.589 -30.688 8.539 1 94.44 358 GLN B O 1
ATOM 5816 N N . GLU B 1 359 ? 0.07 -31.625 7.406 1 95.81 359 GLU B N 1
ATOM 5817 C CA . GLU B 1 359 ? 1.083 -31.141 8.336 1 95.81 359 GLU B CA 1
ATOM 5818 C C . GLU B 1 359 ? 1.137 -29.609 8.344 1 95.81 359 GLU B C 1
ATOM 5820 O O . GLU B 1 359 ? 1.33 -29 9.398 1 95.81 359 GLU B O 1
ATOM 5825 N N . LEU B 1 360 ? 0.979 -29.047 7.188 1 97 360 LEU B N 1
ATOM 5826 C CA . LEU B 1 360 ? 1.005 -27.609 7.051 1 97 360 LEU B CA 1
ATOM 5827 C C . LEU B 1 360 ? -0.085 -26.953 7.898 1 97 360 LEU B C 1
ATOM 5829 O O . LEU B 1 360 ? 0.118 -25.875 8.461 1 97 360 LEU B O 1
ATOM 5833 N N . LEU B 1 361 ? -1.235 -27.609 8.023 1 95.81 361 LEU B N 1
ATOM 5834 C CA . LEU B 1 361 ? -2.414 -27.016 8.633 1 95.81 361 LEU B CA 1
ATOM 5835 C C . LEU B 1 361 ? -2.582 -27.484 10.078 1 95.81 361 LEU B C 1
ATOM 5837 O O . LEU B 1 361 ? -3.461 -27 10.789 1 95.81 361 LEU B O 1
ATOM 5841 N N . GLU B 1 362 ? -1.862 -28.453 10.5 1 89.62 362 GLU B N 1
ATOM 5842 C CA . GLU B 1 362 ? -2.023 -29 11.852 1 89.62 362 GLU B CA 1
ATOM 5843 C C . GLU B 1 362 ? -1.233 -28.188 12.867 1 89.62 362 GLU B C 1
ATOM 5845 O O . GLU B 1 362 ? -0.045 -27.922 12.68 1 89.62 362 GLU B O 1
ATOM 5850 N N . ALA B 1 363 ? -2.084 -27.547 13.766 1 66.94 363 ALA B N 1
ATOM 5851 C CA . ALA B 1 363 ? -1.585 -26.719 14.852 1 66.94 363 ALA B CA 1
ATOM 5852 C C . ALA B 1 363 ? -0.797 -27.547 15.867 1 66.94 363 ALA B C 1
ATOM 5854 O O . ALA B 1 363 ? -1.08 -28.719 16.062 1 66.94 363 ALA B O 1
#

Foldseek 3Di:
DAEEEEALACDDLNVLQLVLVCVQVDVVRYHYDYDYRPPLVCSLVVVLVCCLPPVVVVLQDDGQEYEYELSHLVLSNCVSHVNNLVHQYEYEYAAALLPDDDDPPDDDDCVSNVSSLSSLLSHQAYEYQFPLRLVSNLVSVVVVQVPDDDDRDPCSSVSSVVRYDYAHRFDEPVLQDAADQDDQPAFAEEEEAEAQAVQQVVVLVLLLVLVCVVVVFAYAYAYEHAYDPDGDCVLVVSCVSCVVRYDYDYYDPDPVVVSNSLSHHAEYETPGNDDAACVVQLSSLSSFHQYAYAPDHRCVVFHDPVRHWHDDSPDSPVRSVRVSVVVNVCRVPVVVRSVDDRRDPCCRHCVNRVVVVVVSSPD/DAEEEEALACDDLNVLQLVLVCVQVDVVRYHYDYDYRPPQVCSQVVVLVCCLPPVVVVLQDDGQEYEYELSHLVLSNCVSHVNNLVHQYEYEYAAALLPDDDPPPDDDDCVSNVSSLSSLLSHQAYEYQFPLRLVSNLVSVVVVQVPDDDDRDPCSSVSSVVRYDYAHRFDEPVLQDAADQDDQPAFAEEEEAEAQAVQQPVVLVLLLVLVCVVVVFAYAYAYEHAYDPDGDCVLVVSCVSCVVRYDYHYYDPDPVVVSNSLSHHAEYETPGNDDAACVVQLSSLSSFHQYAYAPDHRCVVFHDPVRHWHDDSPDSPVRSVGVSVVVNVCRVRVVVRSVDDRRDPCCRHCVNRVVVVVVSSPD

Nearest PDB structures (foldseek):
  2bis-assembly1_A  TM=6.743E-01  e=6.074E-12  Pyrococcus abyssi
  5wqc-assembly1_A  TM=7.315E-01  e=9.247E-07  Homo sapiens
  6tpj-assembly1_A  TM=7.158E-01  e=1.107E-06  Homo sapiens
  2bfw-assembly1_A  TM=6.825E-01  e=9.247E-07  Pyrococcus abyssi
  4s0v-assembly1_A  TM=6.859E-01  e=1.586E-06  Homo sapiens

Secondary structure (DSSP, 8-state):
--EEEEESS--HHHHHHHHHHHHHH-GGGEEEEE--S--HHHHHHHHHHHHHHHSHHHHTS--SEEEEETTS-HHHHHHH-GGGGGSEEEEEES--TTSSPPPTTS----HHHHHHHHHHHH-SEEEESSHHHHHHHHHHHHHHHHHS-S---TTHHHHHHHTEEE-PPPBPGGG-PPPPPPPTTSPEEEEE-S-S-GGG-HHHHHHHHHHHHHTT--EEEEEE----SS--THHHHHHHHTGGGEEEEE----HHHHHHHHHH-SEEE---S--SS-HHHHHHHHTTPEEEEESSTTHHHHS-GGGEE---TT-HHHHHHHHHHHHHHHHH-THHHHTSPPPP-GGGBHHHHHHHHHHHH--/--EEEEESS--HHHHHHHHHHHHHH-GGGEEEEE--S--HHHHHHHHHHHHHHHSHHHHTS--SEEEEETTS-HHHHHHH-GGGGGSEEEEEES--TTSSPPPTTS----HHHHHHHHHHHH-SEEEESSHHHHHHHHHHHHHHHHHS-S---TTHHHHHHHTEEE-PPPBPGGG-PPPPPPPTTSPEEEEE-S-S-GGG-HHHHHHHHHHHHHTT--EEEEEES---SS--THHHHHHHHTGGGEEEEE----HHHHHHHHHH-SEEE---S--SS-HHHHHHHHTTPEEEEESSTTHHHHS-GGGEE---TT-HHHHHHHHHHHHHHHHH-THHHHTSPPPP-GGGBHHHHHHHHHHHH--

=== Feature glossary ===
Key to the feature types in this record:

Secondary structure (8-state, DSSP). Secondary structure is the local, repeating backbone conformation. DSSP classifies it into eight states by reading the hydrogen-bond network: three helix types (H, G, I), two β types (E, B), two non-regular types (T, S), and unstructured coil (-).

Backbone torsions (φ/ψ). Backbone dihedral angles. Every residue except chain termini has a φ (preceding-C → N → Cα → C) and a ψ (N → Cα → C → next-N). They are reported in degrees following the IUPAC sign convention. Secondary structure is essentially a statement about which (φ, ψ) basin each residue occupies.

Predicted aligned error. Predicted Aligned Error (PAE) is an AlphaFold confidence matrix: entry (i, j) is the expected error in the position of residue j, in ångströms, when the prediction is superimposed on the true structure at residue i. Low PAE within a block of residues means that block is internally rigid and well-predicted; high PAE between two blocks means their relative placement is uncertain even if each block individually is confident.

B-factor. B-factor (Debye–Waller factor) reflects atomic displacement in the crystal lattice. It is an experimental observable (units Å²), not a prediction; low values mean the atom is pinned down, high values mean it moves or is heterogeneous across the crystal.

Secondary structure (3-state, P-SEA). Three-state secondary structure (P-SEA) collapses the eight DSSP classes into helix (a), strand (b), and coil (c). P-SEA assigns these from Cα geometry alone — distances and angles — without requiring backbone oxygens, so it works on any Cα trace.

Sequence. Primary structure: the covalent order of the twenty standard amino acids along the backbone. Two proteins with the same sequence will (almost always) fold to the same structure; two with 30% identity often share a fold but not the details.

pLDDT. pLDDT is the predicted lDDT-Cα score: AlphaFold's confidence that the local environment of each residue (all inter-atomic distances within 15 Å) is correctly placed. It is a per-residue number between 0 and 100, with higher meaning more reliable.

InterPro / GO / CATH / organism. Functional annotations link the protein to curated databases. InterPro entries identify conserved domains and families by matching the sequence against member-database signatures (Pfam, PROSITE, CDD, …). Gene Ontology (GO) terms describe molecular function, biological process, and cellular component in a controlled vocabulary. CATH places the structure in a hierarchical fold classification (Class/Architecture/Topology/Homologous-superfamily). The organism is the source species.

Contact-map, Ramachandran, and PAE plots. Three diagnostic plots accompany the record. The Cα contact map visualizes the tertiary structure as a 2D adjacency matrix (8 Å cutoff, sequence-local contacts suppressed). The Ramachandran plot shows the distribution of backbone (φ, ψ) torsions, with points in the α and β basins reflecting secondary structure content. The PAE plot shows AlphaFold's inter-residue confidence as a color matrix.

mmCIF coordinates. The mmCIF table is the protein's shape written out atom by atom. For each backbone N, Cα, C, and carbonyl O, it records an (x, y, z) coordinate triple in Å plus the residue type, chain letter, and residue number.

Radius of gyration, Cα contacts, bounding box. Three whole-structure scalars: the radius of gyration (RMS distance of Cα from centroid, in Å), the count of Cα–Cα contacts (pairs closer than 8 Å and separated by more than four residues in sequence — i.e. tertiary, not local, contacts), and the bounding-box dimensions. Together they distinguish compact globular folds from extended fibres or disordered chains.

Foldseek 3Di. The Foldseek 3Di string encodes local tertiary geometry as a 20-letter alphabet — one character per residue — derived from the relative positions of nearby Cα atoms. Unlike the amino-acid sequence, 3Di is a direct function of the 3D structure, so two proteins with the same fold have similar 3Di strings even at low sequence identity.

Rendered structure images. Six rendered views show the 3D structure from the faces of a cube — i.e. along ±x, ±y, ±z. Rendering representation is drawn randomly per protein from cartoon (secondary-structure ribbons), sticks (backbone bonds), or molecular surface; coloring is either N→C rainbow (blue at the N-terminus through red at the C-terminus) or one color per chain.

Nearest PDB structures. The Foldseek neighbor list gives the closest experimentally determined structures in the PDB, ranked by structural alignment. TM-score near 1 means near-identical fold; near 0.3 means only rough topology match. This is how one finds what a novel AlphaFold prediction most resembles in the solved-structure universe.

Solvent-accessible surface area. SASA measures how much of the protein is reachable by solvent. It is computed by rolling a water-sized probe over the atomic surface and summing the exposed area (Å²). Per-residue SASA distinguishes core (buried, low SASA) from surface (exposed, high SASA) residues; total SASA is a whole-molecule size measure.